Protein AF-A0A2J6H230-F1 (afdb_monomer_lite)

Foldseek 3Di:
DDDDDPQDWDKDWDPDDDDDDDDDDDDPPPDDDDDDDDDDWDWDWDDPDDQEIEIETQDDDFVVPLVVVLSVLLVRQFHWYFYDYVPDTAKIDTHHGSEQAAWMFGDGPPDPGTWIFGDDRSATAAWIWDADNVRHTQKIFGDDRNDTPDMWGADPVRHTDDDDDQKDAKAFADLQDHLSVLLSVQQDADPVCLVVQPWKKWKWKFKAALAQFTPDIDTDDMDCSCVVRNVVSSNVSGVRMHAMAHSNRRGIDIDMIMMTIGRPQDPVRVLLSVLVVQLVSCVSVLVLVSNLVSLVVNCVVPVLPLVSLQSNLSSCVSVVVNLSSLVSLVSSVVSPVCVSVVVNVVRPDLVVNLVVLVVQLVVCVVVLVLVRSLVSLVVNCVSCVPPCLVSLLSNLVSCVSVVNLVSSLVSLVVSVVVPNPVSVVVCVPRPPD

Sequence (433 aa):
MKRFYCILLLIIISFCGYSNDTIFFRISEKGEIIECEESNMYFTIFEEDANMFSISSKYKIFPYNNEYLKFIASKVPVGIISVYCGDQLIARGKNNDNMLNGIWELWYYNNKHPDEVTFINNYMHGPLKSYYDNGQLLRIESYKEGKIIEGQCFTKNGADTAYFEYVRKAMFGSKDIDFNNYFLENLHLPQHIIDNRISGYAIFDIAIDENGRIENVEFVGGDEVFKSTIDEIIYNSSDNWKPLFYNGIPSPVIIRMPFTINLDASSDEINYQQIHNDGAFYLSKKKYKEAIESFTYIIEKYPKESYAYFNRGQAYFFNGDKIEACEDWEMAVLLGYIDAIEYKDKYCNIQAKLGYLYNAAKKFEENNSFHEAIDYYLKILELMPESASSIYGKLARAYIKSGNIEKGCYYVEEAQKLGDTNSKLLKDKYCNE

Radius of gyration: 28.31 Å; chains: 1; bounding box: 74×62×76 Å

pLDDT: mean 75.01, std 17.4, range [23.08, 95.0]

Structure (mmCIF, N/CA/C/O backbone):
data_AF-A0A2J6H230-F1
#
_entry.id   AF-A0A2J6H230-F1
#
loop_
_atom_site.group_PDB
_atom_site.id
_atom_site.type_symbol
_atom_site.label_atom_id
_atom_site.label_alt_id
_atom_site.label_comp_id
_atom_site.label_asym_id
_atom_site.label_entity_id
_atom_site.label_seq_id
_atom_site.pdbx_PDB_ins_code
_atom_site.Cartn_x
_atom_site.Cartn_y
_atom_site.Cartn_z
_atom_site.occupancy
_atom_site.B_iso_or_equiv
_atom_site.auth_seq_id
_atom_site.auth_comp_id
_atom_site.auth_asym_id
_atom_site.auth_atom_id
_atom_site.pdbx_PDB_model_num
ATOM 1 N N . MET A 1 1 ? 17.933 20.130 43.483 1.00 30.61 1 MET A N 1
ATOM 2 C CA . MET A 1 1 ? 16.621 19.763 42.907 1.00 30.61 1 MET A CA 1
ATOM 3 C C . MET A 1 1 ? 16.514 20.367 41.513 1.00 30.61 1 MET A C 1
ATOM 5 O O . MET A 1 1 ? 16.146 21.525 41.391 1.00 30.61 1 MET A O 1
ATOM 9 N N . LYS A 1 2 ? 16.916 19.628 40.473 1.00 24.36 2 LYS A N 1
ATOM 10 C CA . LYS A 1 2 ? 16.672 19.991 39.069 1.00 24.36 2 LYS A CA 1
ATOM 11 C C . LYS A 1 2 ? 15.600 19.029 38.559 1.00 24.36 2 LYS A C 1
ATOM 13 O O . LYS A 1 2 ? 15.829 17.824 38.570 1.00 24.36 2 LYS A O 1
ATOM 18 N N . ARG A 1 3 ? 14.416 19.546 38.224 1.00 24.47 3 ARG A N 1
ATOM 19 C CA . ARG A 1 3 ? 13.343 18.775 37.584 1.00 24.47 3 ARG A CA 1
ATOM 20 C C . ARG A 1 3 ? 13.763 18.528 36.133 1.00 24.47 3 ARG A C 1
ATOM 22 O O . ARG A 1 3 ? 13.872 19.481 35.372 1.00 24.47 3 ARG A O 1
ATOM 29 N N . PHE A 1 4 ? 14.044 17.276 35.787 1.00 23.08 4 PHE A N 1
ATOM 30 C CA . PHE A 1 4 ? 14.126 16.819 34.401 1.00 23.08 4 PHE A CA 1
ATOM 31 C C . PHE A 1 4 ? 12.695 16.789 33.850 1.00 23.08 4 PHE A C 1
ATOM 33 O O . PHE A 1 4 ? 11.910 15.930 34.244 1.00 23.08 4 PHE A O 1
ATOM 40 N N . TYR A 1 5 ? 12.331 17.739 32.991 1.00 24.48 5 TYR A N 1
ATOM 41 C CA . TYR A 1 5 ? 11.169 17.576 32.120 1.00 24.48 5 TYR A CA 1
ATOM 42 C C . TYR A 1 5 ? 11.628 16.713 30.940 1.00 24.48 5 TYR A C 1
ATOM 44 O O . TYR A 1 5 ? 12.380 17.181 30.092 1.00 24.48 5 TYR A O 1
ATOM 52 N N . CYS A 1 6 ? 11.242 15.434 30.926 1.00 24.89 6 CYS A N 1
ATOM 53 C CA . CYS A 1 6 ? 11.312 14.613 29.719 1.00 24.89 6 CYS A CA 1
ATOM 54 C C . CYS A 1 6 ? 10.239 15.135 28.759 1.00 24.89 6 CYS A C 1
ATOM 56 O O . CYS A 1 6 ? 9.057 14.867 28.956 1.00 24.89 6 CYS A O 1
ATOM 58 N N . ILE A 1 7 ? 10.642 15.939 27.776 1.00 30.39 7 ILE A N 1
ATOM 59 C CA . ILE A 1 7 ? 9.786 16.320 26.652 1.00 30.39 7 ILE A CA 1
ATOM 60 C C . ILE A 1 7 ? 9.837 15.137 25.683 1.00 30.39 7 ILE A C 1
ATOM 62 O O . ILE A 1 7 ? 10.870 14.886 25.067 1.00 30.39 7 ILE A O 1
ATOM 66 N N . LEU A 1 8 ? 8.755 14.357 25.640 1.00 28.52 8 LEU A N 1
ATOM 67 C CA . LEU A 1 8 ? 8.584 13.258 24.694 1.00 28.52 8 LEU A CA 1
ATOM 68 C C . LEU A 1 8 ? 8.340 13.882 23.312 1.00 28.52 8 LEU A C 1
ATOM 70 O O . LEU A 1 8 ? 7.301 14.494 23.080 1.00 28.52 8 LEU A O 1
ATOM 74 N N . LEU A 1 9 ? 9.335 13.800 22.434 1.00 30.75 9 LEU A N 1
ATOM 75 C CA . LEU A 1 9 ? 9.257 14.250 21.048 1.00 30.75 9 LEU A CA 1
ATOM 76 C C . LEU A 1 9 ? 8.528 13.174 20.227 1.00 30.75 9 LEU A C 1
ATOM 78 O O . LEU A 1 9 ? 8.995 12.037 20.178 1.00 30.75 9 LEU A O 1
ATOM 82 N N . LEU A 1 10 ? 7.399 13.508 19.596 1.00 31.55 10 LEU A N 1
ATOM 83 C CA . LEU A 1 10 ? 6.673 12.601 18.701 1.00 31.55 10 LEU A CA 1
ATOM 84 C C . LEU A 1 10 ? 6.661 13.167 17.279 1.00 31.55 10 LEU A C 1
ATOM 86 O O . LEU A 1 10 ? 6.230 14.294 17.034 1.00 31.55 10 LEU A O 1
ATOM 90 N N . ILE A 1 11 ? 7.147 12.345 16.353 1.00 34.56 11 ILE A N 1
ATOM 91 C CA . ILE A 1 11 ? 7.151 12.592 14.914 1.00 34.56 11 ILE A CA 1
ATOM 92 C C . ILE A 1 11 ? 6.101 11.668 14.301 1.00 34.56 11 ILE A C 1
ATOM 94 O O . ILE A 1 11 ? 6.083 10.470 14.587 1.00 34.56 11 ILE A O 1
ATOM 98 N N . ILE A 1 12 ? 5.249 12.214 13.443 1.00 29.52 12 ILE A N 1
ATOM 99 C CA . ILE A 1 12 ? 4.315 11.458 12.613 1.00 29.52 12 ILE A CA 1
ATOM 100 C C . ILE A 1 12 ? 4.966 11.326 11.232 1.00 29.52 12 ILE A C 1
ATOM 102 O O . ILE A 1 12 ? 5.239 12.325 10.574 1.00 29.52 12 ILE A O 1
ATOM 106 N N . ILE A 1 13 ? 5.225 10.099 10.787 1.00 32.69 13 ILE A N 1
ATOM 107 C CA . ILE A 1 13 ? 5.458 9.796 9.370 1.00 32.69 13 ILE A CA 1
ATOM 108 C C . ILE A 1 13 ? 4.292 8.907 8.957 1.00 32.69 13 ILE A C 1
ATOM 110 O O . ILE A 1 13 ? 4.254 7.710 9.252 1.00 32.69 13 ILE A O 1
ATOM 114 N N . SER A 1 14 ? 3.288 9.513 8.334 1.00 24.75 14 SER A N 1
ATOM 115 C CA . SER A 1 14 ? 2.181 8.790 7.729 1.00 24.75 14 SER A CA 1
ATOM 116 C C . SER A 1 14 ? 2.654 8.181 6.409 1.00 24.75 14 SER A C 1
ATOM 118 O O . SER A 1 14 ? 2.691 8.835 5.372 1.00 24.75 14 SER A O 1
ATOM 120 N N . PHE A 1 15 ? 2.967 6.884 6.416 1.00 28.39 15 PHE A N 1
ATOM 121 C CA . PHE A 1 15 ? 2.784 6.083 5.207 1.00 28.39 15 PHE A CA 1
ATOM 122 C C . PHE A 1 15 ? 1.287 5.814 5.076 1.00 28.39 15 PHE A C 1
ATOM 124 O O . PHE A 1 15 ? 0.791 4.786 5.527 1.00 28.39 15 PHE A O 1
ATOM 131 N N . CYS A 1 16 ? 0.548 6.765 4.512 1.00 25.41 16 CYS A N 1
ATOM 132 C CA . CYS A 1 16 ? -0.820 6.504 4.093 1.00 25.41 16 CYS A CA 1
ATOM 133 C C . CYS A 1 16 ? -1.079 7.121 2.725 1.00 25.41 16 CYS A C 1
ATOM 135 O O . CYS A 1 16 ? -0.511 8.154 2.367 1.00 25.41 16 CYS A O 1
ATOM 137 N N . GLY A 1 17 ? -1.889 6.397 1.959 1.00 27.69 17 GLY A N 1
ATOM 138 C CA . GLY A 1 17 ? -2.218 6.675 0.579 1.00 27.69 17 GLY A CA 1
ATOM 139 C C . GLY A 1 17 ? -2.747 8.082 0.344 1.00 27.69 17 GLY A C 1
ATOM 140 O O . GLY A 1 17 ? -3.285 8.750 1.224 1.00 27.69 17 GLY A O 1
ATOM 141 N N . TYR A 1 18 ? -2.559 8.484 -0.908 1.00 35.53 18 TYR A N 1
ATOM 142 C CA . TYR A 1 18 ? -3.150 9.629 -1.575 1.00 35.53 18 TYR A CA 1
ATOM 143 C C . TYR A 1 18 ? -4.485 10.073 -0.959 1.00 35.53 18 TYR A C 1
ATOM 145 O O . TYR A 1 18 ? -5.492 9.373 -1.056 1.00 35.53 18 TYR A O 1
ATOM 153 N N . SER A 1 19 ? -4.507 11.285 -0.408 1.00 25.25 19 SER A N 1
ATOM 154 C CA . SER A 1 19 ? -5.736 12.067 -0.300 1.00 25.25 19 SER A CA 1
ATOM 155 C C . SER A 1 19 ? -5.506 13.409 -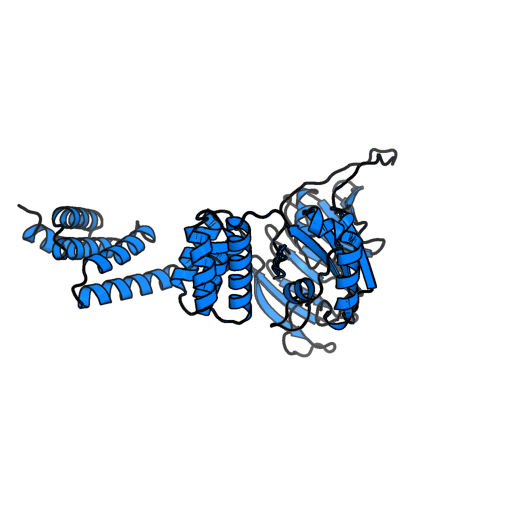0.993 1.00 25.25 19 SER A C 1
ATOM 157 O O . SER A 1 19 ? -4.418 13.978 -0.914 1.00 25.25 19 SER A O 1
ATOM 159 N N . ASN A 1 20 ? -6.496 13.791 -1.793 1.00 29.06 20 ASN A N 1
ATOM 160 C CA . ASN A 1 20 ? -6.407 14.714 -2.916 1.00 29.06 20 ASN A CA 1
ATOM 161 C C . ASN A 1 20 ? -6.165 16.173 -2.519 1.00 29.06 20 ASN A C 1
ATOM 163 O O . ASN A 1 20 ? -6.875 16.677 -1.662 1.00 29.06 20 ASN A O 1
ATOM 167 N N . ASP A 1 21 ? -5.353 16.860 -3.326 1.00 23.95 21 ASP A N 1
ATOM 168 C CA . ASP A 1 21 ? -5.775 18.100 -3.982 1.00 23.95 21 ASP A CA 1
ATOM 169 C C . ASP A 1 21 ? -5.429 18.002 -5.479 1.00 23.95 21 ASP A C 1
ATOM 171 O O . ASP A 1 21 ? -4.360 17.543 -5.883 1.00 23.95 21 ASP A O 1
ATOM 175 N N . THR A 1 22 ? -6.419 18.296 -6.320 1.00 29.25 22 THR A N 1
ATOM 176 C CA . THR A 1 22 ? -6.430 18.014 -7.765 1.00 29.25 22 THR A CA 1
ATOM 177 C C . THR A 1 22 ? -5.791 19.168 -8.559 1.00 29.25 22 THR A C 1
ATOM 179 O O . THR A 1 22 ? -6.106 20.324 -8.308 1.00 29.25 22 THR A O 1
ATOM 182 N N . ILE A 1 23 ? -4.925 18.839 -9.532 1.00 32.56 23 ILE A N 1
ATOM 183 C CA . ILE A 1 23 ? -4.154 19.748 -10.429 1.00 32.56 23 ILE A CA 1
ATOM 184 C C . ILE A 1 23 ? -5.085 20.500 -11.428 1.00 32.56 23 ILE A C 1
ATOM 186 O O . ILE A 1 23 ? -6.238 20.107 -11.529 1.00 32.56 23 ILE A O 1
ATOM 190 N N . PHE A 1 24 ? -4.647 21.549 -12.164 1.00 37.12 24 PHE A N 1
ATOM 191 C CA . PHE A 1 24 ? -4.542 21.612 -13.660 1.00 37.12 24 PHE A CA 1
ATOM 192 C C . PHE A 1 24 ? -4.245 23.016 -14.232 1.00 37.12 24 PHE A C 1
ATOM 194 O O . PHE A 1 24 ? -4.850 23.994 -13.808 1.00 37.12 24 PHE A O 1
ATOM 201 N N . PHE A 1 25 ? -3.475 23.067 -15.337 1.00 28.66 25 PHE A N 1
ATOM 202 C CA . PHE A 1 25 ? -3.669 24.045 -16.424 1.00 28.66 25 PHE A CA 1
ATOM 203 C C . PHE A 1 25 ? -3.539 23.427 -17.827 1.00 28.66 25 PHE A C 1
ATOM 205 O O . PHE A 1 25 ? -2.875 22.413 -18.036 1.00 28.66 25 PHE A O 1
ATOM 212 N N . ARG A 1 26 ? -4.192 24.121 -18.770 1.00 32.38 26 ARG A N 1
ATOM 213 C CA . ARG A 1 26 ? -4.216 24.006 -20.238 1.00 32.38 26 ARG A CA 1
ATOM 214 C C . ARG A 1 26 ? -3.461 25.218 -20.802 1.00 32.38 26 ARG A C 1
ATOM 216 O O . ARG A 1 26 ? -3.708 26.320 -20.319 1.00 32.38 26 ARG A O 1
ATOM 223 N N . ILE A 1 27 ? -2.623 25.065 -21.831 1.00 32.69 27 ILE A N 1
ATOM 224 C CA . ILE A 1 27 ? -2.038 26.215 -22.551 1.00 32.69 27 ILE A CA 1
ATOM 225 C C . ILE A 1 27 ? -2.771 26.401 -23.885 1.00 32.69 27 ILE A C 1
ATOM 227 O O . ILE A 1 27 ? -3.020 25.443 -24.614 1.00 32.69 27 ILE A O 1
ATOM 231 N N . SER A 1 28 ? -3.183 27.644 -24.153 1.00 38.75 28 SER A N 1
ATOM 232 C CA . SER A 1 28 ? -3.845 28.067 -25.396 1.00 38.75 28 SER A CA 1
ATOM 233 C C . SER A 1 28 ? -2.882 28.055 -26.594 1.00 38.75 28 SER A C 1
ATOM 235 O O . SER A 1 28 ? -1.673 27.946 -26.409 1.00 38.75 28 SER A O 1
ATOM 237 N N . GLU A 1 29 ? -3.400 28.244 -27.812 1.00 38.50 29 GLU A N 1
ATOM 238 C CA . GLU A 1 29 ? -2.678 28.211 -29.105 1.00 38.50 29 GLU A CA 1
ATOM 239 C C . GLU A 1 29 ? -1.400 29.087 -29.225 1.00 38.50 29 GLU A C 1
ATOM 241 O O . GLU A 1 29 ? -0.757 29.076 -30.271 1.00 38.50 29 GLU A O 1
ATOM 246 N N . LYS A 1 30 ? -0.998 29.852 -28.199 1.00 39.38 30 LYS A N 1
ATOM 247 C CA . LYS A 1 30 ? 0.201 30.715 -28.207 1.00 39.38 30 LYS A CA 1
ATOM 248 C C . LYS A 1 30 ? 1.238 30.452 -27.106 1.00 39.38 30 LYS A C 1
ATOM 250 O O . LYS A 1 30 ? 2.204 31.199 -27.026 1.00 39.38 30 LYS A O 1
ATOM 255 N N . GLY A 1 31 ? 1.106 29.391 -26.306 1.00 39.78 31 GLY A N 1
ATOM 256 C CA . GLY A 1 31 ? 2.261 28.866 -25.560 1.00 39.78 31 GLY A CA 1
ATOM 257 C C . GLY A 1 31 ? 2.736 29.643 -24.318 1.00 39.78 31 GLY A C 1
ATOM 258 O O . GLY A 1 31 ? 3.839 29.371 -23.856 1.00 39.78 31 GLY A O 1
ATOM 259 N N . GLU A 1 32 ? 1.970 30.583 -23.756 1.00 31.02 32 GLU A N 1
ATOM 260 C CA . GLU A 1 32 ? 2.399 31.307 -22.543 1.00 31.02 32 GLU A CA 1
ATOM 261 C C . GLU A 1 32 ? 1.959 30.607 -21.242 1.00 31.02 32 GLU A C 1
ATOM 263 O O . GLU A 1 32 ? 0.802 30.204 -21.093 1.00 31.02 32 GLU A O 1
ATOM 268 N N . ILE A 1 33 ? 2.908 30.476 -20.304 1.00 36.47 33 ILE A N 1
ATOM 269 C CA . ILE A 1 33 ? 2.748 29.927 -18.947 1.00 36.47 33 ILE A CA 1
ATOM 270 C C . ILE A 1 33 ? 2.423 31.084 -17.994 1.00 36.47 33 ILE A C 1
ATOM 272 O O . ILE A 1 33 ? 3.134 32.086 -17.984 1.00 36.47 33 ILE A O 1
ATOM 276 N N . ILE A 1 34 ? 1.386 30.933 -17.170 1.00 31.86 34 ILE A N 1
ATOM 277 C CA . ILE A 1 34 ? 1.068 31.858 -16.073 1.00 31.86 34 ILE A CA 1
ATOM 278 C C . ILE A 1 34 ? 1.464 31.154 -14.765 1.00 31.86 34 ILE A C 1
ATOM 280 O O . ILE A 1 34 ? 1.064 30.011 -14.549 1.00 31.86 34 ILE A O 1
ATOM 284 N N . GLU A 1 35 ? 2.293 31.798 -13.940 1.00 36.34 35 GLU A N 1
ATOM 285 C CA . GLU A 1 35 ? 2.719 31.310 -12.614 1.00 36.34 35 GLU A CA 1
ATOM 286 C C . GLU A 1 35 ? 1.530 30.983 -11.697 1.00 36.34 35 GLU A C 1
ATOM 288 O O . GLU A 1 35 ? 0.570 31.750 -11.669 1.00 36.34 35 GLU A O 1
ATOM 293 N N . CYS A 1 36 ? 1.636 29.901 -10.907 1.00 32.19 36 CYS A N 1
ATOM 294 C CA . CYS A 1 36 ? 1.060 29.791 -9.556 1.00 32.19 36 CYS A CA 1
ATOM 295 C C . CYS A 1 36 ? 1.566 28.550 -8.783 1.00 32.19 36 CYS A C 1
ATOM 297 O O . CYS A 1 36 ? 1.974 27.547 -9.374 1.00 32.19 36 CYS A O 1
ATOM 299 N N . GLU A 1 37 ? 1.524 28.692 -7.454 1.00 34.25 37 GLU A N 1
ATOM 300 C CA . GLU A 1 37 ? 2.101 27.882 -6.370 1.00 34.25 37 GLU A CA 1
ATOM 301 C C . GLU A 1 37 ? 1.352 26.571 -6.030 1.00 34.25 37 GLU A C 1
ATOM 303 O O . GLU A 1 37 ? 0.165 26.413 -6.305 1.00 34.25 37 GLU A O 1
ATOM 308 N N . GLU A 1 38 ? 2.112 25.659 -5.404 1.00 33.16 38 GLU A N 1
ATOM 309 C CA . GLU A 1 38 ? 1.718 24.519 -4.550 1.00 33.16 38 GLU A CA 1
ATOM 310 C C . GLU A 1 38 ? 0.731 23.468 -5.112 1.00 33.16 38 GLU A C 1
ATOM 312 O O . GLU A 1 38 ? -0.395 23.300 -4.653 1.00 33.16 38 GLU A O 1
ATOM 317 N N . SER A 1 39 ? 1.213 22.638 -6.052 1.00 31.22 39 SER A N 1
ATOM 318 C CA . SER A 1 39 ? 0.793 21.226 -6.167 1.00 31.22 39 SER A CA 1
ATOM 319 C C . SER A 1 39 ? 1.938 20.346 -6.710 1.00 31.22 39 SER A C 1
ATOM 321 O O . SER A 1 39 ? 2.695 20.759 -7.588 1.00 31.22 39 SER A O 1
ATOM 323 N N . ASN A 1 40 ? 2.088 19.123 -6.181 1.00 42.38 40 ASN A N 1
ATOM 324 C CA . ASN A 1 40 ? 3.349 18.355 -6.225 1.00 42.38 40 ASN A CA 1
ATOM 325 C C . ASN A 1 40 ? 3.501 17.347 -7.390 1.00 42.38 40 ASN A C 1
ATOM 327 O O . ASN A 1 40 ? 4.225 16.351 -7.258 1.00 42.38 40 ASN A O 1
ATOM 331 N N . MET A 1 41 ? 2.821 17.556 -8.519 1.00 45.62 41 MET A N 1
ATOM 332 C CA . MET A 1 41 ? 2.994 16.766 -9.748 1.00 45.62 41 MET A CA 1
ATOM 333 C C . MET A 1 41 ? 2.721 17.637 -10.977 1.00 45.62 41 MET A C 1
ATOM 335 O O . MET A 1 41 ? 1.579 17.989 -11.251 1.00 45.62 41 MET A O 1
ATOM 339 N N . TYR A 1 42 ? 3.757 17.953 -11.754 1.00 51.66 42 TYR A N 1
ATOM 340 C CA . TYR A 1 42 ? 3.594 18.678 -13.014 1.00 51.66 42 TYR A CA 1
ATOM 341 C C . TYR A 1 42 ? 3.464 17.679 -14.158 1.00 51.66 42 TYR A C 1
ATOM 343 O O . TYR A 1 42 ? 4.443 17.023 -14.519 1.00 51.66 42 TYR A O 1
ATOM 351 N N . PHE A 1 43 ? 2.262 17.579 -14.718 1.00 57.19 43 PHE A N 1
ATOM 352 C CA . PHE A 1 43 ? 2.029 16.958 -16.015 1.00 57.19 43 PHE A CA 1
ATOM 353 C C . PHE A 1 43 ? 1.687 18.049 -17.020 1.00 57.19 43 PHE A C 1
ATOM 355 O O . PHE A 1 43 ? 0.789 18.854 -16.769 1.00 57.19 43 PHE A O 1
ATOM 362 N N . THR A 1 44 ? 2.359 18.066 -18.162 1.00 62.62 44 THR A N 1
ATOM 363 C CA . THR A 1 44 ? 1.909 18.850 -19.310 1.00 62.62 44 THR A CA 1
ATOM 364 C C . THR A 1 44 ? 1.265 17.906 -20.305 1.00 62.62 44 THR A C 1
ATOM 366 O O . THR A 1 44 ? 1.914 16.979 -20.774 1.00 62.62 44 THR A O 1
ATOM 369 N N . ILE A 1 45 ? -0.019 18.121 -20.590 1.00 69.00 45 ILE A N 1
ATOM 370 C CA . ILE A 1 45 ? -0.774 17.344 -21.574 1.00 69.00 45 ILE A CA 1
ATOM 371 C C . ILE A 1 45 ? -0.797 18.143 -22.875 1.00 69.00 45 ILE A C 1
ATOM 373 O O . ILE A 1 45 ? -1.306 19.264 -22.914 1.00 69.00 45 ILE A O 1
ATOM 377 N N . PHE A 1 46 ? -0.261 17.550 -23.929 1.00 73.00 46 PHE A N 1
ATOM 378 C CA . PHE A 1 46 ? -0.262 18.065 -25.288 1.00 73.00 46 PHE A CA 1
ATOM 379 C C . PHE A 1 46 ? -1.179 17.187 -26.134 1.00 73.00 46 PHE A C 1
ATOM 381 O O . PHE A 1 46 ? -0.989 15.977 -26.188 1.00 73.00 46 PHE A O 1
ATOM 388 N N . GLU A 1 47 ? -2.177 17.777 -26.783 1.00 77.69 47 GLU A N 1
ATOM 389 C CA . GLU A 1 47 ? -2.944 17.090 -27.824 1.00 77.69 47 GLU A CA 1
ATOM 390 C C . GLU A 1 47 ? -2.155 17.212 -29.134 1.00 77.69 47 GLU A C 1
ATOM 392 O O . GLU A 1 47 ? -1.953 18.320 -29.629 1.00 77.69 47 GLU A O 1
ATOM 397 N N . GLU A 1 48 ? -1.633 16.093 -29.639 1.00 72.50 48 GLU A N 1
ATOM 398 C CA . GLU A 1 48 ? -0.827 16.065 -30.869 1.00 72.50 48 GLU A CA 1
ATOM 399 C C . GLU A 1 48 ? -1.715 16.101 -32.114 1.00 72.50 48 GLU A C 1
ATOM 401 O O . GLU A 1 48 ? -1.435 16.835 -33.054 1.00 72.50 48 GLU A O 1
ATOM 406 N N . ASP A 1 49 ? -2.796 15.322 -32.083 1.00 70.12 49 ASP A N 1
ATOM 407 C CA . ASP A 1 49 ? -3.805 15.182 -33.130 1.00 70.12 49 ASP A CA 1
ATOM 408 C C . ASP A 1 49 ? -5.141 14.793 -32.480 1.00 70.12 49 ASP A C 1
ATOM 410 O O . ASP A 1 49 ? -5.193 14.426 -31.303 1.00 70.12 49 ASP A O 1
ATOM 414 N N . ALA A 1 50 ? -6.226 14.778 -33.263 1.00 66.88 50 ALA A N 1
ATOM 415 C CA . ALA A 1 50 ? -7.525 14.296 -32.802 1.00 66.88 50 ALA A CA 1
ATOM 416 C C . ALA A 1 50 ? -7.415 12.854 -32.257 1.00 66.88 50 ALA A C 1
ATOM 418 O O . ALA A 1 50 ? -7.357 11.887 -33.024 1.00 66.88 50 ALA A O 1
ATOM 419 N N . ASN A 1 51 ? -7.457 12.722 -30.927 1.00 71.19 51 ASN A N 1
ATOM 420 C CA . ASN A 1 51 ? -7.318 11.486 -30.140 1.00 71.19 51 ASN A CA 1
ATOM 421 C C . ASN A 1 51 ? -5.882 10.981 -29.879 1.00 71.19 51 ASN A C 1
ATOM 423 O O . ASN A 1 51 ? -5.727 9.805 -29.531 1.00 71.19 51 ASN A O 1
ATOM 427 N N . MET A 1 52 ? -4.847 11.819 -30.006 1.00 76.38 52 MET A N 1
ATOM 428 C CA . MET A 1 52 ? -3.492 11.504 -29.529 1.00 76.38 52 MET A CA 1
ATOM 429 C C . MET A 1 52 ? -3.008 12.540 -28.520 1.00 76.38 52 MET A C 1
ATOM 431 O O . MET A 1 52 ? -3.045 13.740 -28.781 1.00 76.38 52 MET A O 1
ATOM 435 N N . PHE A 1 53 ? -2.521 12.061 -27.379 1.00 77.38 53 PHE A N 1
ATOM 436 C CA . PHE A 1 53 ? -2.095 12.898 -26.268 1.00 77.38 53 PHE A CA 1
ATOM 437 C C . PHE A 1 53 ? -0.692 12.511 -25.816 1.00 77.38 53 PHE A C 1
ATOM 439 O O . PHE A 1 53 ? -0.442 11.351 -25.488 1.00 77.38 53 PHE A O 1
ATOM 446 N N . SER A 1 54 ? 0.192 13.497 -25.733 1.00 76.94 54 SER A N 1
ATOM 447 C CA . SER A 1 54 ? 1.520 13.373 -25.147 1.00 76.94 54 SER A CA 1
ATOM 448 C C . SER A 1 54 ? 1.558 14.054 -23.794 1.00 76.94 54 SER A C 1
ATOM 450 O O . SER A 1 54 ? 1.161 15.205 -23.647 1.00 76.94 54 SER A O 1
ATOM 452 N N . ILE A 1 55 ? 2.011 13.330 -22.781 1.00 71.44 55 ILE A N 1
ATOM 453 C CA . ILE A 1 55 ? 2.024 13.792 -21.399 1.00 71.44 55 ILE A CA 1
ATOM 454 C C . ILE A 1 55 ? 3.463 13.816 -20.930 1.00 71.44 55 ILE A C 1
ATOM 456 O O . ILE A 1 55 ? 4.054 12.756 -20.773 1.00 71.44 55 ILE A O 1
ATOM 460 N N . SER A 1 56 ? 4.028 14.990 -20.683 1.00 64.88 56 SER A N 1
ATOM 461 C CA . SER A 1 56 ? 5.358 15.095 -20.085 1.00 64.88 56 SER A CA 1
ATOM 462 C C . SER A 1 56 ? 5.250 15.308 -18.581 1.00 64.88 56 SER A C 1
ATOM 464 O O . SER A 1 56 ? 4.419 16.087 -18.112 1.00 64.88 56 SER A O 1
ATOM 466 N N . SER A 1 57 ? 6.091 14.621 -17.811 1.00 56.97 57 SER A N 1
ATOM 467 C CA . SER A 1 57 ? 6.298 14.944 -16.401 1.00 56.97 57 SER A CA 1
ATOM 468 C C . SER A 1 57 ? 7.623 15.656 -16.179 1.00 56.97 57 SER A C 1
ATOM 470 O O . SER A 1 57 ? 8.646 15.284 -16.756 1.00 56.97 57 SER A O 1
ATOM 472 N N . LYS A 1 58 ? 7.602 16.666 -15.302 1.00 48.97 58 LYS A N 1
ATOM 473 C CA . LYS A 1 58 ? 8.810 17.358 -14.829 1.00 48.97 58 LYS A CA 1
ATOM 474 C C . LYS A 1 58 ? 9.652 16.486 -13.884 1.00 48.97 58 LYS A C 1
ATOM 476 O O . LYS A 1 58 ? 10.855 16.703 -13.782 1.00 48.97 58 LYS A O 1
ATOM 481 N N . TYR A 1 59 ? 9.039 15.507 -13.213 1.00 50.00 59 TYR A N 1
ATOM 482 C CA . TYR A 1 59 ? 9.712 14.605 -12.276 1.00 50.00 59 TYR A CA 1
ATOM 483 C C . TYR A 1 59 ? 9.880 13.207 -12.878 1.00 50.00 59 TYR A C 1
ATOM 485 O O . TYR A 1 59 ? 9.108 12.796 -13.745 1.00 50.00 59 TYR A O 1
ATOM 493 N N . LYS A 1 60 ? 10.879 12.450 -12.402 1.00 50.84 60 LYS A N 1
ATOM 494 C CA . LYS A 1 60 ? 11.054 11.045 -12.794 1.00 50.84 60 LYS A CA 1
ATOM 495 C C . LYS A 1 60 ? 9.892 10.203 -12.274 1.00 50.84 60 LYS A C 1
ATOM 497 O O . LYS A 1 60 ? 9.849 9.859 -11.097 1.00 50.84 60 LYS A O 1
ATOM 502 N N . ILE A 1 61 ? 8.958 9.867 -13.159 1.00 51.97 61 ILE A N 1
ATOM 503 C CA . ILE A 1 61 ? 7.845 8.965 -12.861 1.00 51.97 61 ILE A CA 1
ATOM 504 C C . ILE A 1 61 ? 8.255 7.547 -13.220 1.00 51.97 61 ILE A C 1
ATOM 506 O O . ILE A 1 61 ? 8.642 7.268 -14.354 1.00 51.97 61 ILE A O 1
ATOM 510 N N . PHE A 1 62 ? 8.119 6.640 -12.258 1.00 53.91 62 PHE A N 1
ATOM 511 C CA . PHE A 1 62 ? 8.327 5.222 -12.496 1.00 53.91 62 PHE A CA 1
ATOM 512 C C . PHE A 1 62 ? 6.978 4.527 -12.744 1.00 53.91 62 PHE A C 1
ATOM 514 O O . PHE A 1 62 ? 6.103 4.565 -11.872 1.00 53.91 62 PHE A O 1
ATOM 521 N N . PRO A 1 63 ? 6.799 3.853 -13.894 1.00 48.75 63 PRO A N 1
ATOM 522 C CA . PRO A 1 63 ? 5.509 3.298 -14.305 1.00 48.75 63 PRO A CA 1
ATOM 523 C C . PRO A 1 63 ? 5.001 2.128 -13.448 1.00 48.75 63 PRO A C 1
ATOM 525 O O . PRO A 1 63 ? 3.896 1.653 -13.677 1.00 48.75 63 PRO A O 1
ATOM 528 N N . TYR A 1 64 ? 5.748 1.659 -12.437 1.00 52.53 64 TYR A N 1
ATOM 529 C CA . TYR A 1 64 ? 5.240 0.622 -11.527 1.00 52.53 64 TYR A CA 1
ATOM 530 C C . TYR A 1 64 ? 4.152 1.139 -10.581 1.00 52.53 64 TYR A C 1
ATOM 532 O O . TYR A 1 64 ? 3.373 0.346 -10.050 1.00 52.53 64 TYR A O 1
ATOM 540 N N . ASN A 1 65 ? 4.109 2.450 -10.326 1.00 54.22 65 ASN A N 1
ATOM 541 C CA . ASN A 1 65 ? 3.062 3.042 -9.510 1.00 54.22 65 ASN A CA 1
ATOM 542 C C . ASN A 1 65 ? 1.878 3.403 -10.413 1.00 54.22 65 ASN A C 1
ATOM 544 O O . ASN A 1 65 ? 1.758 4.534 -10.886 1.00 54.22 65 ASN A O 1
ATOM 548 N N . ASN A 1 66 ? 1.019 2.412 -10.673 1.00 64.56 66 ASN A N 1
ATOM 549 C CA . ASN A 1 66 ? -0.139 2.537 -11.563 1.00 64.56 66 ASN A CA 1
ATOM 550 C C . ASN A 1 66 ? -1.049 3.728 -11.221 1.00 64.56 66 ASN A C 1
ATOM 552 O O . ASN A 1 66 ? -1.789 4.167 -12.091 1.00 64.56 66 ASN A O 1
ATOM 556 N N . GLU A 1 67 ? -0.997 4.275 -10.003 1.00 62.44 67 GLU A N 1
ATOM 557 C CA . GLU A 1 67 ? -1.773 5.456 -9.608 1.00 62.44 67 GLU A CA 1
ATOM 558 C C . GLU A 1 67 ? -1.533 6.671 -10.518 1.00 62.44 67 GLU A C 1
ATOM 560 O O . GLU A 1 67 ? -2.489 7.360 -10.868 1.00 62.44 67 GLU A O 1
ATOM 565 N N . TYR A 1 68 ? -0.306 6.890 -11.008 1.00 68.69 68 TYR A N 1
ATOM 566 C CA . TYR A 1 68 ? -0.042 7.974 -11.967 1.00 68.69 68 TYR A CA 1
ATOM 567 C C . TYR A 1 68 ? -0.746 7.734 -13.305 1.00 68.69 68 TYR A C 1
ATOM 569 O O . TYR A 1 68 ? -1.327 8.651 -13.882 1.00 68.69 68 TYR A O 1
ATOM 577 N N . LEU A 1 69 ? -0.725 6.491 -13.790 1.00 72.31 69 LEU A N 1
ATOM 578 C CA . LEU A 1 69 ? -1.382 6.109 -15.038 1.00 72.31 69 LEU A CA 1
ATOM 579 C C . LEU A 1 69 ? -2.907 6.154 -14.903 1.00 72.31 69 LEU A C 1
ATOM 581 O O . LEU A 1 69 ? -3.579 6.633 -15.811 1.00 72.31 69 LEU A O 1
ATOM 585 N N . LYS A 1 70 ? -3.456 5.733 -13.758 1.00 76.88 70 LYS A N 1
ATOM 586 C CA . LYS A 1 70 ? -4.883 5.867 -13.431 1.00 76.88 70 LYS A CA 1
ATOM 587 C C . LYS A 1 70 ? -5.304 7.332 -13.412 1.00 76.88 70 LYS A C 1
ATOM 589 O O . LYS A 1 70 ? -6.316 7.693 -14.009 1.00 76.88 70 LYS A O 1
ATOM 594 N N . PHE A 1 71 ? -4.502 8.182 -12.771 1.00 70.88 71 PHE A N 1
ATOM 595 C CA . PHE A 1 71 ? -4.734 9.619 -12.753 1.00 70.88 71 PHE A CA 1
ATOM 596 C C . PHE A 1 71 ? -4.719 10.198 -14.170 1.00 70.88 71 PHE A C 1
ATOM 598 O O . PHE A 1 71 ? -5.682 10.848 -14.563 1.00 70.88 71 PHE A O 1
ATOM 605 N N . ILE A 1 72 ? -3.688 9.905 -14.965 1.00 72.06 72 ILE A N 1
ATOM 606 C CA . ILE A 1 72 ? -3.589 10.312 -16.374 1.00 72.06 72 ILE A CA 1
ATOM 607 C C . ILE A 1 72 ? -4.818 9.856 -17.176 1.00 72.06 72 ILE A C 1
ATOM 609 O O . ILE A 1 72 ? -5.440 10.661 -17.873 1.00 72.06 72 ILE A O 1
ATOM 613 N N . ALA A 1 73 ? -5.207 8.588 -17.039 1.00 76.06 73 ALA A N 1
ATOM 614 C CA . ALA A 1 73 ? -6.363 8.024 -17.721 1.00 76.06 73 ALA A CA 1
ATOM 615 C C . ALA A 1 73 ? -7.664 8.746 -17.337 1.00 76.06 73 ALA A C 1
ATOM 617 O O . ALA A 1 73 ? -8.508 8.980 -18.198 1.00 76.06 73 ALA A O 1
ATOM 618 N N . SER A 1 74 ? -7.806 9.191 -16.086 1.00 74.38 74 SER A N 1
ATOM 619 C CA . SER A 1 74 ? -8.971 9.975 -15.650 1.00 74.38 74 SER A CA 1
ATOM 620 C C . SER A 1 74 ? -9.083 11.359 -16.308 1.00 74.38 74 SER A C 1
ATOM 622 O O . SER A 1 74 ? -10.132 11.997 -16.216 1.00 74.38 74 SER A O 1
ATOM 624 N N . LYS A 1 75 ? -8.007 11.856 -16.933 1.00 72.69 75 LYS A N 1
ATOM 625 C CA . LYS A 1 75 ? -7.949 13.191 -17.557 1.00 72.69 75 LYS A CA 1
ATOM 626 C C . LYS A 1 75 ? -8.037 13.162 -19.070 1.00 72.69 75 LYS A C 1
ATOM 628 O O . LYS A 1 75 ? -8.401 14.171 -19.667 1.00 72.69 75 LYS A O 1
ATOM 633 N N . VAL A 1 76 ? -7.740 12.019 -19.676 1.00 74.62 76 VAL A N 1
ATOM 634 C CA . VAL A 1 76 ? -7.785 11.827 -21.124 1.00 74.62 76 VAL A CA 1
ATOM 635 C C . VAL A 1 76 ? -8.821 10.742 -21.440 1.00 74.62 76 VAL A C 1
ATOM 637 O O . VAL A 1 76 ? -8.442 9.577 -21.536 1.00 74.62 76 VAL A O 1
ATOM 640 N N . PRO A 1 77 ? -10.121 11.084 -21.567 1.00 64.38 77 PRO A N 1
ATOM 641 C CA . PRO A 1 77 ? -11.225 10.118 -21.627 1.00 64.38 77 PRO A CA 1
ATOM 642 C C . PRO A 1 77 ? -11.096 9.059 -22.717 1.00 64.38 77 PRO A C 1
ATOM 644 O O . PRO A 1 77 ? -11.341 7.882 -22.452 1.00 64.38 77 PRO A O 1
ATOM 647 N N . VAL A 1 78 ? -10.729 9.479 -23.932 1.00 80.31 78 VAL A N 1
ATOM 648 C CA . VAL A 1 78 ? -10.633 8.616 -25.112 1.00 80.31 78 VAL A CA 1
ATOM 649 C C . VAL A 1 78 ? -9.450 9.063 -25.960 1.00 80.31 78 VAL A C 1
ATOM 651 O O . VAL A 1 78 ? -9.373 10.225 -26.352 1.00 80.31 78 VAL A O 1
ATOM 654 N N . GLY A 1 79 ? -8.539 8.141 -26.264 1.00 83.00 79 GLY A N 1
ATOM 655 C CA . GLY A 1 79 ? -7.406 8.421 -27.145 1.00 83.00 79 GLY A CA 1
ATOM 656 C C . GLY A 1 79 ? -6.186 7.555 -26.876 1.00 83.00 79 GLY A C 1
ATOM 657 O O . GLY A 1 79 ? -6.149 6.765 -25.932 1.00 83.00 79 GLY A O 1
ATOM 658 N N . ILE A 1 80 ? -5.186 7.695 -27.741 1.00 86.31 80 ILE A N 1
ATOM 659 C CA . ILE A 1 80 ? -3.849 7.150 -27.520 1.00 86.31 80 ILE A CA 1
ATOM 660 C C . ILE A 1 80 ? -3.117 8.119 -26.598 1.00 86.31 80 ILE A C 1
ATOM 662 O O . ILE A 1 80 ? -3.025 9.308 -26.889 1.00 86.31 80 ILE A O 1
ATOM 666 N N . ILE A 1 81 ? -2.605 7.598 -25.494 1.00 86.88 81 ILE A N 1
ATOM 667 C CA . ILE A 1 81 ? -1.828 8.341 -24.511 1.00 86.88 81 ILE A CA 1
ATOM 668 C C . ILE A 1 81 ? -0.387 7.867 -24.625 1.00 86.88 81 ILE A C 1
ATOM 670 O O . ILE A 1 81 ? -0.138 6.666 -24.529 1.00 86.88 81 ILE A O 1
ATOM 674 N N . SER A 1 82 ? 0.540 8.802 -24.791 1.00 87.00 82 SER A N 1
ATOM 675 C CA . SER A 1 82 ? 1.983 8.600 -24.681 1.00 87.00 82 SER A CA 1
ATOM 676 C C . SER A 1 82 ? 2.482 9.408 -23.485 1.00 87.00 82 SER A C 1
ATOM 678 O O . SER A 1 82 ? 2.237 10.607 -23.394 1.00 87.00 82 SER A O 1
ATOM 680 N N . VAL A 1 83 ? 3.157 8.765 -22.538 1.00 79.62 83 VAL A N 1
ATOM 681 C CA . VAL A 1 83 ? 3.676 9.407 -21.325 1.00 79.62 83 VAL A CA 1
ATOM 682 C C . VAL A 1 83 ? 5.191 9.460 -21.404 1.00 79.62 83 VAL A C 1
ATOM 684 O O . VAL A 1 83 ? 5.843 8.431 -21.576 1.00 79.62 83 VAL A O 1
ATOM 687 N N . TYR A 1 84 ? 5.740 10.656 -21.242 1.00 74.69 84 TYR A N 1
ATOM 688 C CA . TYR A 1 84 ? 7.155 10.968 -21.307 1.00 74.69 84 TYR A CA 1
ATOM 689 C C . TYR A 1 84 ? 7.672 11.471 -19.958 1.00 74.69 84 TYR A C 1
ATOM 691 O O . TYR A 1 84 ? 7.014 12.232 -19.243 1.00 74.69 84 TYR A O 1
ATOM 699 N N . CYS A 1 85 ? 8.894 11.073 -19.632 1.00 63.50 85 CYS A N 1
ATOM 700 C CA . CYS A 1 85 ? 9.679 11.614 -18.533 1.00 63.50 85 CYS A CA 1
ATOM 701 C C . CYS A 1 85 ? 10.966 12.206 -19.120 1.00 63.50 85 CYS A C 1
ATOM 703 O O . CYS A 1 85 ? 11.848 11.465 -19.561 1.00 63.50 85 CYS A O 1
ATOM 705 N N . GLY A 1 86 ? 11.069 13.538 -19.155 1.00 68.12 86 GLY A N 1
ATOM 706 C CA . GLY A 1 86 ? 12.043 14.197 -20.030 1.00 68.12 86 GLY A CA 1
ATOM 707 C C . GLY A 1 86 ? 11.804 13.787 -21.488 1.00 68.12 86 GLY A C 1
ATOM 708 O O . GLY A 1 86 ? 10.665 13.813 -21.947 1.00 68.12 86 GLY A O 1
ATOM 709 N N . ASP A 1 87 ? 12.853 13.337 -22.177 1.00 72.00 87 ASP A N 1
ATOM 710 C CA . ASP A 1 87 ? 12.775 12.871 -23.572 1.00 72.00 87 ASP A CA 1
ATOM 711 C C . ASP A 1 87 ? 12.456 11.365 -23.705 1.00 72.00 87 ASP A C 1
ATOM 713 O O . ASP A 1 87 ? 12.365 10.832 -24.812 1.00 72.00 87 ASP A O 1
ATOM 717 N N . GLN A 1 88 ? 12.303 10.645 -22.587 1.00 74.31 88 GLN A N 1
ATOM 718 C CA . GLN A 1 88 ? 12.088 9.198 -22.585 1.00 74.31 88 GLN A CA 1
ATOM 719 C C . GLN A 1 88 ? 10.594 8.858 -22.545 1.00 74.31 88 GLN A C 1
ATOM 721 O O . GLN A 1 88 ? 9.893 9.258 -21.617 1.00 74.31 88 GLN A O 1
ATOM 726 N N . LEU A 1 89 ? 10.120 8.055 -23.504 1.00 81.06 89 LEU A N 1
ATOM 727 C CA . LEU A 1 89 ? 8.796 7.427 -23.450 1.00 81.06 89 LEU A CA 1
ATOM 728 C C . LEU A 1 89 ? 8.784 6.363 -22.343 1.00 81.06 89 LEU A C 1
ATOM 730 O O . LEU A 1 89 ? 9.633 5.473 -22.348 1.00 81.06 89 LEU A O 1
ATOM 734 N N . ILE A 1 90 ? 7.837 6.461 -21.409 1.00 79.25 90 ILE A N 1
ATOM 735 C CA . ILE A 1 90 ? 7.706 5.560 -20.250 1.00 79.25 90 ILE A CA 1
ATOM 736 C C . ILE A 1 90 ? 6.402 4.760 -20.244 1.00 79.25 90 ILE A C 1
ATOM 738 O O . ILE A 1 90 ? 6.333 3.705 -19.618 1.00 79.25 90 ILE A O 1
ATOM 742 N N . ALA A 1 91 ? 5.366 5.223 -20.942 1.00 87.06 91 ALA A N 1
ATOM 743 C CA . ALA A 1 91 ? 4.134 4.463 -21.103 1.00 87.06 91 ALA A CA 1
ATOM 744 C C . ALA A 1 91 ? 3.402 4.857 -22.382 1.00 87.06 91 ALA A C 1
ATOM 746 O O . ALA A 1 91 ? 3.450 6.013 -22.801 1.00 87.06 91 ALA A O 1
ATOM 747 N N . ARG A 1 92 ? 2.680 3.910 -22.974 1.00 91.00 92 ARG A N 1
ATOM 748 C CA . ARG A 1 92 ? 1.797 4.156 -24.108 1.00 91.00 92 ARG A CA 1
ATOM 749 C C . ARG A 1 92 ? 0.602 3.224 -24.053 1.00 91.00 92 ARG A C 1
ATOM 751 O O . ARG A 1 92 ? 0.756 2.038 -23.792 1.00 91.00 92 ARG A O 1
ATOM 758 N N . GLY A 1 93 ? -0.586 3.725 -24.345 1.00 90.00 93 GLY A N 1
ATOM 759 C CA . GLY A 1 93 ? -1.765 2.872 -24.421 1.00 90.00 93 GLY A CA 1
ATOM 760 C C . GLY A 1 93 ? -2.983 3.604 -24.943 1.00 90.00 93 GLY A C 1
ATOM 761 O O . GLY A 1 93 ? -2.975 4.822 -25.116 1.00 90.00 93 GLY A O 1
ATOM 762 N N . LYS A 1 94 ? -4.040 2.845 -25.224 1.00 86.19 94 LYS A N 1
ATOM 763 C CA . LYS A 1 94 ? -5.326 3.407 -25.633 1.00 86.19 94 LYS A CA 1
ATOM 764 C C . LYS A 1 94 ? -6.258 3.462 -24.431 1.00 86.19 94 LYS A C 1
ATOM 766 O O . LYS A 1 94 ? -6.556 2.429 -23.844 1.00 86.19 94 LYS A O 1
ATOM 771 N N . ASN A 1 95 ? -6.757 4.646 -24.110 1.00 81.06 95 ASN A N 1
ATOM 772 C CA . ASN A 1 95 ? -7.811 4.825 -23.121 1.00 81.06 95 ASN A CA 1
ATOM 773 C C . ASN A 1 95 ? -9.182 4.892 -23.807 1.00 81.06 95 ASN A C 1
ATOM 775 O O . ASN A 1 95 ? -9.295 5.495 -24.877 1.00 81.06 95 ASN A O 1
ATOM 779 N N . ASN A 1 96 ? -10.203 4.272 -23.207 1.00 75.94 96 ASN A N 1
ATOM 780 C CA . ASN A 1 96 ? -11.550 4.207 -23.784 1.00 75.94 96 ASN A CA 1
ATOM 781 C C . ASN A 1 96 ? -12.672 4.738 -22.876 1.00 75.94 96 ASN A C 1
ATOM 783 O O . ASN A 1 96 ? -13.744 4.963 -23.414 1.00 75.94 96 ASN A O 1
ATOM 787 N N . ASP A 1 97 ? -12.464 4.958 -21.569 1.00 74.62 97 ASP A N 1
ATOM 788 C CA . ASP A 1 97 ? -13.567 5.292 -20.638 1.00 74.62 97 ASP A CA 1
ATOM 789 C C . ASP A 1 97 ? -13.093 6.020 -19.358 1.00 74.62 97 ASP A C 1
ATOM 791 O O . ASP A 1 97 ? -13.529 5.698 -18.253 1.00 74.62 97 ASP A O 1
ATOM 795 N N . ASN A 1 98 ? -12.157 6.973 -19.455 1.00 78.81 98 ASN A N 1
ATOM 796 C CA . ASN A 1 98 ? -11.524 7.616 -18.277 1.00 78.81 98 ASN A CA 1
ATOM 797 C C . ASN A 1 98 ? -10.822 6.634 -17.305 1.00 78.81 98 ASN A C 1
ATOM 799 O O . ASN A 1 98 ? -10.544 6.976 -16.154 1.00 78.81 98 ASN A O 1
ATOM 803 N N . MET A 1 99 ? -10.551 5.403 -17.740 1.00 82.06 99 MET A N 1
ATOM 804 C CA . MET A 1 99 ? -9.979 4.329 -16.928 1.00 82.06 99 MET A CA 1
ATOM 805 C C . MET A 1 99 ? -8.996 3.529 -17.771 1.00 82.06 99 MET A C 1
ATOM 807 O O . MET A 1 99 ? -9.284 3.243 -18.933 1.00 82.06 99 MET A O 1
ATOM 811 N N . LEU A 1 100 ? -7.882 3.088 -17.179 1.00 81.69 100 LEU A N 1
ATOM 812 C CA . LEU A 1 100 ? -6.954 2.193 -17.870 1.00 81.69 100 LEU A CA 1
ATOM 813 C C . LEU A 1 100 ? -7.705 0.936 -18.307 1.00 81.69 100 LEU A C 1
ATOM 815 O O . LEU A 1 100 ? -8.210 0.172 -17.480 1.00 81.69 100 LEU A O 1
ATOM 819 N N . ASN A 1 101 ? -7.766 0.756 -19.619 1.00 86.44 101 ASN A N 1
ATOM 820 C CA . ASN A 1 101 ? -8.416 -0.353 -20.282 1.00 86.44 101 ASN A CA 1
ATOM 821 C C . ASN A 1 101 ? -7.576 -0.772 -21.489 1.00 86.44 101 ASN A C 1
ATOM 823 O O . ASN A 1 101 ? -6.967 0.066 -22.151 1.00 86.44 101 ASN A O 1
ATOM 827 N N . GLY A 1 102 ? -7.576 -2.065 -21.796 1.00 86.94 102 GLY A N 1
ATOM 828 C CA . GLY A 1 102 ? -6.832 -2.610 -22.925 1.00 86.94 102 GLY A CA 1
ATOM 829 C C . GLY A 1 102 ? -5.334 -2.733 -22.657 1.00 86.94 102 GLY A C 1
ATOM 830 O O . GLY A 1 102 ? -4.886 -2.722 -21.512 1.00 86.94 102 GLY A O 1
ATOM 831 N N . ILE A 1 103 ? -4.570 -2.910 -23.731 1.00 89.81 103 ILE A N 1
ATOM 832 C CA . ILE A 1 103 ? -3.130 -3.168 -23.667 1.00 89.81 103 ILE A CA 1
ATOM 833 C C . ILE A 1 103 ? -2.375 -1.842 -23.572 1.00 89.81 103 ILE A C 1
ATOM 835 O O . ILE A 1 103 ? -2.632 -0.909 -24.337 1.00 89.81 103 ILE A O 1
ATOM 839 N N . TRP A 1 104 ? -1.441 -1.796 -22.633 1.00 91.25 104 TRP A N 1
ATOM 840 C CA . TRP A 1 104 ? -0.500 -0.717 -22.396 1.00 91.25 104 TRP A CA 1
ATOM 841 C C . TRP A 1 104 ? 0.924 -1.251 -22.507 1.00 91.25 104 TRP A C 1
ATOM 843 O O . TRP A 1 104 ? 1.232 -2.349 -22.050 1.00 91.25 104 TRP A O 1
ATOM 853 N N . GLU A 1 105 ? 1.782 -0.450 -23.114 1.00 92.62 105 GLU A N 1
ATOM 854 C CA . GLU A 1 105 ? 3.217 -0.656 -23.212 1.00 92.62 105 GLU A CA 1
ATOM 855 C C . GLU A 1 105 ? 3.880 0.207 -22.134 1.00 92.62 105 GLU A C 1
ATOM 857 O O . GLU A 1 105 ? 3.637 1.414 -22.080 1.00 92.62 105 GLU A O 1
ATOM 862 N N . LEU A 1 106 ? 4.684 -0.392 -21.256 1.00 87.75 106 LEU A N 1
ATOM 863 C CA . LEU A 1 106 ? 5.368 0.299 -20.160 1.00 87.75 106 LEU A CA 1
ATOM 864 C C . LEU A 1 106 ? 6.884 0.172 -20.330 1.00 87.75 106 LEU A C 1
ATOM 866 O O . LEU A 1 106 ? 7.429 -0.929 -20.322 1.00 87.75 106 LEU A O 1
ATOM 870 N N . TRP A 1 107 ? 7.583 1.297 -20.457 1.00 83.50 107 TRP A N 1
ATOM 871 C CA . TRP A 1 107 ? 9.042 1.338 -20.537 1.00 83.50 107 TRP A CA 1
ATOM 872 C C . TRP A 1 107 ? 9.619 1.756 -19.192 1.00 83.50 107 TRP A C 1
ATOM 874 O O . TRP A 1 107 ? 9.379 2.856 -18.696 1.00 83.50 107 TRP A O 1
ATOM 884 N N . TYR A 1 108 ? 10.427 0.875 -18.619 1.00 72.25 108 TYR A N 1
ATOM 885 C CA . TYR A 1 108 ? 11.148 1.134 -17.380 1.00 72.25 108 TYR A CA 1
ATOM 886 C C . TYR A 1 108 ? 12.570 1.619 -17.668 1.00 72.25 108 TYR A C 1
ATOM 888 O O . TYR A 1 108 ? 13.066 1.519 -18.793 1.00 72.25 108 TYR A O 1
ATOM 896 N N . TYR A 1 109 ? 13.228 2.188 -16.656 1.00 60.19 109 TYR A N 1
ATOM 897 C CA . TYR A 1 109 ? 14.580 2.730 -16.794 1.00 60.19 109 TYR A CA 1
ATOM 898 C C . TYR A 1 109 ? 15.531 1.666 -17.368 1.00 60.19 109 TYR A C 1
ATOM 900 O O . TYR A 1 109 ? 15.575 0.544 -16.873 1.00 60.19 109 TYR A O 1
ATOM 908 N N . ASN A 1 110 ? 16.265 2.023 -18.427 1.00 62.62 110 ASN A N 1
ATOM 909 C CA . ASN A 1 110 ? 17.188 1.167 -19.188 1.00 62.62 110 ASN A CA 1
ATOM 910 C C . ASN A 1 110 ? 16.581 0.020 -20.024 1.00 62.62 110 ASN A C 1
ATOM 912 O O . ASN A 1 110 ? 17.338 -0.653 -20.726 1.00 62.62 110 ASN A O 1
ATOM 916 N N . ASN A 1 111 ? 15.258 -0.186 -20.037 1.00 70.94 111 ASN A N 1
ATOM 917 C CA . ASN A 1 111 ? 14.653 -1.232 -20.865 1.00 70.94 111 ASN A CA 1
ATOM 918 C C . ASN A 1 111 ? 14.588 -0.826 -22.343 1.00 70.94 111 ASN A C 1
ATOM 920 O O . ASN A 1 111 ? 14.020 0.207 -22.699 1.00 70.94 111 ASN A O 1
ATOM 924 N N . LYS A 1 112 ? 15.094 -1.694 -23.227 1.00 80.06 112 LYS A N 1
ATOM 925 C CA . LYS A 1 112 ? 14.931 -1.526 -24.684 1.00 80.06 112 LYS A CA 1
ATOM 926 C C . LYS A 1 112 ? 13.552 -1.931 -25.199 1.00 80.06 112 LYS A C 1
ATOM 928 O O . LYS A 1 112 ? 13.111 -1.409 -26.220 1.00 80.06 112 LYS A O 1
ATOM 933 N N . HIS A 1 113 ? 12.895 -2.865 -24.518 1.00 85.00 113 HIS A N 1
ATOM 934 C CA . HIS A 1 113 ? 11.580 -3.380 -24.884 1.00 85.00 113 HIS A CA 1
ATOM 935 C C . HIS A 1 113 ? 10.559 -3.011 -23.804 1.00 85.00 113 HIS A C 1
ATOM 937 O O . HIS A 1 113 ? 10.891 -3.131 -22.621 1.00 85.00 113 HIS A O 1
ATOM 943 N N . PRO A 1 114 ? 9.348 -2.561 -24.182 1.00 90.50 114 PRO A N 1
ATOM 944 C CA . PRO A 1 114 ? 8.297 -2.325 -23.211 1.00 90.50 114 PRO A CA 1
ATOM 945 C C . PRO A 1 114 ? 7.788 -3.637 -22.632 1.00 90.50 114 PRO A C 1
ATOM 947 O O . PRO A 1 114 ? 7.792 -4.685 -23.283 1.00 90.50 114 PRO A O 1
ATOM 950 N N . ASP A 1 115 ? 7.269 -3.531 -21.426 1.00 90.19 115 ASP A N 1
ATOM 951 C CA . ASP A 1 115 ? 6.393 -4.523 -20.847 1.00 90.19 115 ASP A CA 1
ATOM 952 C C . ASP A 1 115 ? 4.982 -4.335 -21.412 1.00 90.19 115 ASP A C 1
ATOM 954 O O . ASP A 1 115 ? 4.459 -3.220 -21.445 1.00 90.19 115 ASP A O 1
ATOM 958 N N . GLU A 1 116 ? 4.361 -5.422 -21.859 1.00 93.38 116 GLU A N 1
ATOM 959 C CA . GLU A 1 116 ? 2.966 -5.427 -22.302 1.00 93.38 116 GLU A CA 1
ATOM 960 C C . GLU A 1 116 ? 2.077 -5.768 -21.108 1.00 93.38 116 GLU A C 1
ATOM 962 O O . GLU A 1 116 ? 2.165 -6.870 -20.561 1.00 93.38 116 GLU A O 1
ATOM 967 N N . VAL A 1 117 ? 1.203 -4.842 -20.715 1.00 91.00 117 VAL A N 1
ATOM 968 C CA . VAL A 1 117 ? 0.289 -5.001 -19.580 1.00 91.00 117 VAL A CA 1
ATOM 969 C C . VAL A 1 117 ? -1.134 -4.748 -20.038 1.00 91.00 117 VAL A C 1
ATOM 971 O O . VAL A 1 117 ? -1.437 -3.723 -20.641 1.00 91.00 117 VAL A O 1
ATOM 974 N N . THR A 1 118 ? -2.037 -5.673 -19.734 1.00 89.81 118 THR A N 1
ATOM 975 C CA . THR A 1 118 ? -3.465 -5.464 -19.984 1.00 89.81 118 THR A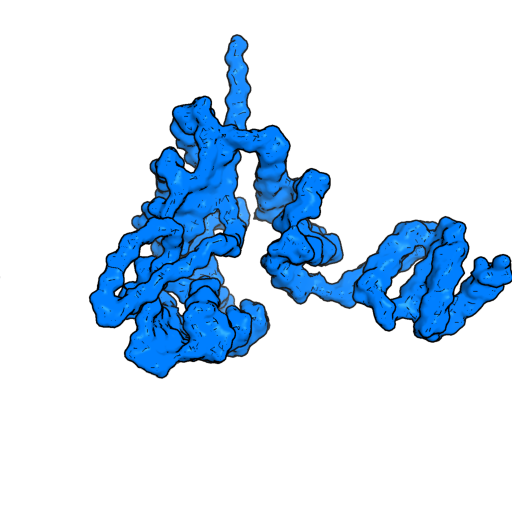 CA 1
ATOM 976 C C . THR A 1 118 ? -4.136 -4.905 -18.732 1.00 89.81 118 THR A C 1
ATOM 978 O O . THR A 1 118 ? -3.937 -5.415 -17.630 1.00 89.81 118 THR A O 1
ATOM 981 N N . PHE A 1 119 ? -4.938 -3.856 -18.899 1.00 88.19 119 PHE A N 1
ATOM 982 C CA . PHE A 1 119 ? -5.742 -3.253 -17.842 1.00 88.19 119 PHE A CA 1
ATOM 983 C C . PHE A 1 119 ? -7.240 -3.443 -18.110 1.00 88.19 119 PHE A C 1
ATOM 985 O O . PHE A 1 119 ? -7.691 -3.391 -19.257 1.00 88.19 119 PHE A O 1
ATOM 992 N N . ILE A 1 120 ? -8.015 -3.640 -17.043 1.00 88.06 120 ILE A N 1
ATOM 993 C CA . ILE A 1 120 ? -9.479 -3.551 -17.030 1.00 88.06 120 ILE A CA 1
ATOM 994 C C . ILE A 1 120 ? -9.885 -2.731 -15.805 1.00 88.06 120 ILE A C 1
ATOM 996 O O . ILE A 1 120 ? -9.518 -3.076 -14.680 1.00 88.06 120 ILE A O 1
ATOM 1000 N N . ASN A 1 121 ? -10.653 -1.660 -16.018 1.00 85.62 121 ASN A N 1
ATOM 1001 C CA . ASN A 1 121 ? -11.155 -0.769 -14.968 1.00 85.62 121 ASN A CA 1
ATOM 1002 C C . ASN A 1 121 ? -10.053 -0.311 -13.998 1.00 85.62 121 ASN A C 1
ATOM 1004 O O . ASN A 1 121 ? -10.235 -0.401 -12.788 1.00 85.62 121 ASN A O 1
ATOM 1008 N N . ASN A 1 122 ? -8.907 0.155 -14.513 1.00 83.94 122 ASN A N 1
ATOM 1009 C CA . ASN A 1 122 ? -7.734 0.589 -13.731 1.00 83.94 122 ASN A CA 1
ATOM 1010 C C . ASN A 1 122 ? -6.870 -0.518 -13.106 1.00 83.94 122 ASN A C 1
ATOM 1012 O O . ASN A 1 122 ? -5.802 -0.216 -12.566 1.00 83.94 122 ASN A O 1
ATOM 1016 N N . TYR A 1 123 ? -7.267 -1.784 -13.195 1.00 85.12 123 TYR A N 1
ATOM 1017 C CA . TYR A 1 123 ? -6.528 -2.895 -12.600 1.00 85.12 123 TYR A CA 1
ATOM 1018 C C . TYR A 1 123 ? -5.834 -3.734 -13.666 1.00 85.12 123 TYR A C 1
ATOM 1020 O O . TYR A 1 123 ? -6.412 -3.992 -14.719 1.00 85.12 123 TYR A O 1
ATOM 1028 N N . MET A 1 124 ? -4.612 -4.201 -13.384 1.00 87.19 124 MET A N 1
ATOM 1029 C CA . MET A 1 124 ? -3.964 -5.196 -14.243 1.00 87.19 124 MET A CA 1
ATOM 1030 C C . MET A 1 124 ? -4.864 -6.434 -14.338 1.00 87.19 124 MET A C 1
ATOM 1032 O O . MET A 1 124 ? -5.378 -6.926 -13.326 1.00 87.19 124 MET A O 1
ATOM 1036 N N . HIS A 1 125 ? -5.086 -6.917 -15.551 1.00 89.88 125 HIS A N 1
ATOM 1037 C CA . HIS A 1 125 ? -5.979 -8.029 -15.832 1.00 89.88 125 HIS A CA 1
ATOM 1038 C C . HIS A 1 125 ? -5.523 -8.756 -17.091 1.00 89.88 125 HIS A C 1
ATOM 1040 O O . HIS A 1 125 ? -5.335 -8.129 -18.121 1.00 89.88 125 HIS A O 1
ATOM 1046 N N . GLY A 1 126 ? -5.417 -10.078 -17.049 1.00 87.88 126 GLY A N 1
ATOM 1047 C CA . GLY A 1 126 ? -4.868 -10.868 -18.143 1.00 87.88 126 GLY A CA 1
ATOM 1048 C C . GLY A 1 126 ? -3.336 -10.864 -18.138 1.00 87.88 126 GLY A C 1
ATOM 1049 O O . GLY A 1 126 ? -2.732 -10.690 -17.077 1.00 87.88 126 GLY A O 1
ATOM 1050 N N . PRO A 1 127 ? -2.697 -11.119 -19.291 1.00 88.75 127 PRO A N 1
ATOM 1051 C CA . PRO A 1 127 ? -1.266 -11.350 -19.328 1.00 88.75 127 PRO A CA 1
ATOM 1052 C C . PRO A 1 127 ? -0.465 -10.055 -19.146 1.00 88.75 127 PRO A C 1
ATOM 1054 O O . PRO A 1 127 ? -0.749 -9.041 -19.788 1.00 88.75 127 PRO A O 1
ATOM 1057 N N . LEU A 1 128 ? 0.577 -10.143 -18.325 1.00 91.50 128 LEU A N 1
ATOM 1058 C CA . LEU A 1 128 ? 1.739 -9.266 -18.329 1.00 91.50 128 LEU A CA 1
ATOM 1059 C C . LEU A 1 128 ? 2.897 -10.010 -18.994 1.00 91.50 128 LEU A C 1
ATOM 1061 O O . LEU A 1 128 ? 3.147 -11.176 -18.675 1.00 91.50 128 LEU A O 1
ATOM 1065 N N . LYS A 1 129 ? 3.609 -9.349 -19.906 1.00 93.69 129 LYS A N 1
ATOM 1066 C CA . LYS A 1 129 ? 4.816 -9.895 -20.539 1.00 93.69 129 LYS A CA 1
ATOM 1067 C C . LYS A 1 129 ? 5.955 -8.899 -20.454 1.00 93.69 129 LYS A C 1
ATOM 1069 O O . LYS A 1 129 ? 5.785 -7.741 -20.822 1.00 93.69 129 LYS A O 1
ATOM 1074 N N . SER A 1 130 ? 7.124 -9.393 -20.066 1.00 91.75 130 SER A N 1
ATOM 1075 C CA . SER A 1 130 ? 8.367 -8.618 -20.061 1.00 91.75 130 SER A CA 1
ATOM 1076 C C . SER A 1 130 ? 9.420 -9.319 -20.899 1.00 91.75 130 SER A C 1
ATOM 1078 O O . SER A 1 130 ? 9.433 -10.551 -20.990 1.00 91.75 130 SER A O 1
ATOM 1080 N N . TYR A 1 131 ? 10.360 -8.550 -21.438 1.00 90.31 131 TYR A N 1
ATOM 1081 C CA . TYR A 1 131 ? 11.400 -9.056 -22.328 1.00 90.31 131 TYR A CA 1
ATOM 1082 C C . TYR A 1 131 ? 12.787 -8.592 -21.876 1.00 90.31 131 TYR A C 1
ATOM 1084 O O . TYR A 1 131 ? 12.958 -7.510 -21.319 1.00 90.31 131 TYR A O 1
ATOM 1092 N N . TYR A 1 132 ? 13.797 -9.416 -22.134 1.00 87.81 132 TYR A N 1
ATOM 1093 C CA . TYR A 1 132 ? 15.197 -9.014 -22.064 1.00 87.81 132 TYR A CA 1
ATOM 1094 C C . TYR A 1 132 ? 15.558 -8.083 -23.229 1.00 87.81 132 TYR A C 1
ATOM 1096 O O . TYR A 1 132 ? 14.910 -8.096 -24.271 1.00 87.81 132 TYR A O 1
ATOM 1104 N N . ASP A 1 133 ? 16.684 -7.371 -23.119 1.00 85.75 133 ASP A N 1
ATOM 1105 C CA . ASP A 1 133 ? 17.226 -6.506 -24.185 1.00 85.75 133 ASP A CA 1
ATOM 1106 C C . ASP A 1 133 ? 17.489 -7.204 -25.528 1.00 85.75 133 ASP A C 1
ATOM 1108 O O . ASP A 1 133 ? 17.651 -6.540 -26.549 1.00 85.75 133 ASP A O 1
ATOM 1112 N N . ASN A 1 134 ? 17.604 -8.536 -25.530 1.00 86.88 134 ASN A N 1
ATOM 1113 C CA . ASN A 1 134 ? 17.763 -9.344 -26.739 1.00 86.88 134 ASN A CA 1
ATOM 1114 C C . ASN A 1 134 ? 16.415 -9.774 -27.354 1.00 86.88 134 ASN A C 1
ATOM 1116 O O . ASN A 1 134 ? 16.408 -10.577 -28.286 1.00 86.88 134 ASN A O 1
ATOM 1120 N N . GLY A 1 135 ? 15.292 -9.293 -26.812 1.00 88.38 135 GLY A N 1
ATOM 1121 C CA . GLY A 1 135 ? 13.932 -9.623 -27.232 1.00 88.38 135 GLY A CA 1
ATOM 1122 C C . GLY A 1 135 ? 13.412 -10.972 -26.726 1.00 88.38 135 GLY A C 1
ATOM 1123 O O . GLY A 1 135 ? 12.271 -11.324 -27.017 1.00 88.38 135 GLY A O 1
ATOM 1124 N N . GLN A 1 136 ? 14.206 -11.750 -25.981 1.00 91.00 136 GLN A N 1
ATOM 1125 C CA . GLN A 1 136 ? 13.708 -12.993 -25.390 1.00 91.00 136 GLN A CA 1
ATOM 1126 C C . GLN A 1 136 ? 12.769 -12.711 -24.221 1.00 91.00 136 GLN A C 1
ATOM 1128 O O . GLN A 1 136 ? 12.974 -11.764 -23.463 1.00 91.00 136 GLN A O 1
ATOM 1133 N N . LEU A 1 137 ? 11.757 -13.563 -24.059 1.00 92.06 137 LEU A N 1
ATOM 1134 C CA . LEU A 1 137 ? 10.790 -13.460 -22.974 1.00 92.06 137 LEU A CA 1
ATOM 1135 C C . LEU A 1 137 ? 11.508 -13.589 -21.622 1.00 92.06 137 LEU A C 1
ATOM 1137 O O . LEU A 1 137 ? 12.241 -14.549 -21.403 1.00 92.06 137 LEU A O 1
ATOM 1141 N N . LEU A 1 138 ? 11.309 -12.613 -20.738 1.00 90.94 138 LEU A N 1
ATOM 1142 C CA . LEU A 1 138 ? 11.848 -12.586 -19.374 1.00 90.94 138 LEU A CA 1
ATOM 1143 C C . LEU A 1 138 ? 10.831 -13.149 -18.383 1.00 90.94 138 LEU A C 1
ATOM 1145 O O . LEU A 1 138 ? 11.191 -13.946 -17.517 1.00 90.94 138 LEU A O 1
ATOM 1149 N N . ARG A 1 139 ? 9.560 -12.762 -18.523 1.00 92.44 139 ARG A N 1
ATOM 1150 C CA . ARG A 1 139 ? 8.457 -13.323 -17.739 1.00 92.44 139 ARG A CA 1
ATOM 1151 C C . ARG A 1 139 ? 7.140 -13.276 -18.488 1.00 92.44 139 ARG A C 1
ATOM 1153 O O . ARG A 1 139 ? 6.942 -12.447 -19.378 1.00 92.44 139 ARG A O 1
ATOM 1160 N N . ILE A 1 140 ? 6.239 -14.139 -18.046 1.00 93.25 140 ILE A N 1
ATOM 1161 C CA . ILE A 1 140 ? 4.810 -14.038 -18.300 1.00 93.25 140 ILE A CA 1
ATOM 1162 C C . ILE A 1 140 ? 4.074 -14.209 -16.976 1.00 93.25 140 ILE A C 1
ATOM 1164 O O . ILE A 1 140 ? 4.363 -15.127 -16.209 1.00 93.25 140 ILE A O 1
ATOM 1168 N N . GLU A 1 141 ? 3.137 -13.317 -16.701 1.00 92.25 141 GLU A N 1
ATOM 1169 C CA . GLU A 1 141 ? 2.277 -13.376 -15.521 1.00 92.25 141 GLU A CA 1
ATOM 1170 C C . GLU A 1 141 ? 0.826 -13.196 -15.947 1.00 92.25 141 GLU A C 1
ATOM 1172 O O . GLU A 1 141 ? 0.555 -12.572 -16.968 1.00 92.25 141 GLU A O 1
ATOM 1177 N N . SER A 1 142 ? -0.112 -13.736 -15.179 1.00 88.75 142 SER A N 1
ATOM 1178 C CA . SER A 1 142 ? -1.542 -13.505 -15.377 1.00 88.75 142 SER A CA 1
ATOM 1179 C C . SER A 1 142 ? -2.106 -12.789 -14.166 1.00 88.75 142 SER A C 1
ATOM 1181 O O . SER A 1 142 ? -1.901 -13.219 -13.029 1.00 88.75 142 SER A O 1
ATOM 1183 N N . TYR A 1 143 ? -2.833 -11.708 -14.413 1.00 87.75 143 TYR A N 1
ATOM 1184 C CA . TYR A 1 143 ? -3.467 -10.895 -13.391 1.00 87.75 143 TYR A CA 1
ATOM 1185 C C . TYR A 1 143 ? -4.991 -11.002 -13.451 1.00 87.75 143 TYR A C 1
ATOM 1187 O O . TYR A 1 143 ? -5.590 -11.147 -14.516 1.00 87.75 143 TYR A O 1
ATOM 1195 N N . LYS A 1 144 ? -5.648 -10.852 -12.305 1.00 88.19 144 LYS A N 1
ATOM 1196 C CA . LYS A 1 144 ? -7.083 -10.579 -12.213 1.00 88.19 144 LYS A CA 1
ATOM 1197 C C . LYS A 1 144 ? -7.313 -9.556 -11.117 1.00 88.19 144 LYS A C 1
ATOM 1199 O O . LYS A 1 144 ? -6.932 -9.784 -9.973 1.00 88.19 144 LYS A O 1
ATOM 1204 N N . GLU A 1 145 ? -7.921 -8.431 -11.489 1.00 83.81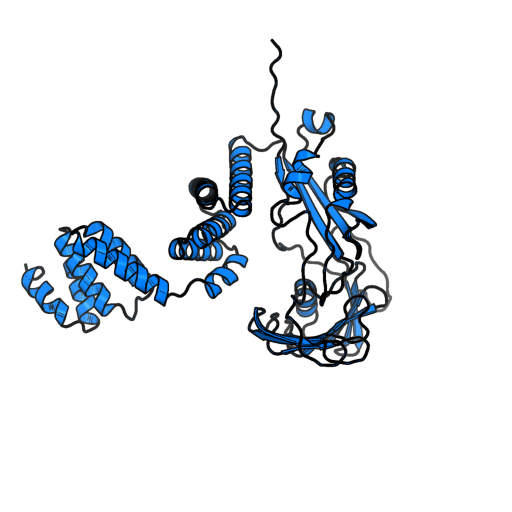 145 GLU A N 1
ATOM 1205 C CA . GLU A 1 145 ? -8.237 -7.331 -10.562 1.00 83.81 145 GLU A CA 1
ATOM 1206 C C . GLU A 1 145 ? -6.990 -6.855 -9.792 1.00 83.81 145 GLU A C 1
ATOM 1208 O O . GLU A 1 145 ? -7.010 -6.635 -8.585 1.00 83.81 145 GLU A O 1
ATOM 1213 N N . GLY A 1 146 ? -5.860 -6.744 -10.499 1.00 80.56 146 GLY A N 1
ATOM 1214 C CA . GLY A 1 146 ? -4.587 -6.281 -9.943 1.00 80.56 146 GLY A CA 1
ATOM 1215 C C . GLY A 1 146 ? -3.810 -7.343 -9.163 1.00 80.56 146 GLY A C 1
ATOM 1216 O O . GLY A 1 146 ? -2.663 -7.097 -8.799 1.00 80.56 146 GLY A O 1
ATOM 1217 N N . LYS A 1 147 ? -4.382 -8.534 -8.945 1.00 80.56 147 LYS A N 1
ATOM 1218 C CA . LYS A 1 147 ? -3.732 -9.642 -8.234 1.00 80.56 147 LYS A CA 1
ATOM 1219 C C . LYS A 1 147 ? -3.140 -10.638 -9.221 1.00 80.56 147 LYS A C 1
ATOM 1221 O O . LYS A 1 147 ? -3.821 -11.065 -10.150 1.00 80.56 147 LYS A O 1
ATOM 1226 N N . ILE A 1 148 ? -1.892 -11.036 -8.992 1.00 83.38 148 ILE A N 1
ATOM 1227 C CA . ILE A 1 148 ? -1.256 -12.116 -9.749 1.00 83.38 148 ILE A CA 1
ATOM 1228 C C . ILE A 1 148 ? -1.940 -13.457 -9.433 1.00 83.38 148 ILE A C 1
ATOM 1230 O O . ILE A 1 148 ? -2.171 -13.790 -8.269 1.00 83.38 148 ILE A O 1
ATOM 1234 N N . ILE A 1 149 ? -2.277 -14.212 -10.475 1.00 89.88 149 ILE A N 1
ATOM 1235 C CA . ILE A 1 149 ? -2.819 -15.576 -10.404 1.00 89.88 149 ILE A CA 1
ATOM 1236 C C . ILE A 1 149 ? -1.690 -16.588 -10.599 1.00 89.88 149 ILE A C 1
ATOM 1238 O O . ILE A 1 149 ? -1.569 -17.548 -9.841 1.00 89.88 149 ILE A O 1
ATOM 1242 N N . GLU A 1 150 ? -0.867 -16.365 -11.617 1.00 86.94 150 GLU A N 1
ATOM 1243 C CA . GLU A 1 150 ? 0.238 -17.234 -12.010 1.00 86.94 150 GLU A CA 1
ATOM 1244 C C . GLU A 1 150 ? 1.367 -16.396 -12.604 1.00 86.94 150 GLU A C 1
ATOM 1246 O O . GLU A 1 150 ? 1.136 -15.306 -13.129 1.00 86.94 150 GLU A O 1
ATOM 1251 N N . GLY A 1 151 ? 2.591 -16.908 -12.511 1.00 88.50 151 GLY A N 1
ATOM 1252 C CA . GLY A 1 151 ? 3.773 -16.236 -13.022 1.00 88.50 151 GLY A CA 1
ATOM 1253 C C . GLY A 1 151 ? 4.893 -17.220 -13.313 1.00 88.50 151 GLY A C 1
ATOM 1254 O O . GLY A 1 151 ? 5.143 -18.143 -12.538 1.00 88.50 151 GLY A O 1
ATOM 1255 N N . GLN A 1 152 ? 5.579 -17.004 -14.428 1.00 87.88 152 GLN A N 1
ATOM 1256 C CA . GLN A 1 152 ? 6.733 -17.782 -14.855 1.00 87.88 152 GLN A CA 1
ATOM 1257 C C . GLN A 1 152 ? 7.828 -16.833 -15.327 1.00 87.88 152 GLN A C 1
ATOM 1259 O O . GLN A 1 152 ? 7.565 -15.861 -16.033 1.00 87.88 152 GLN A O 1
ATOM 1264 N N . CYS A 1 153 ? 9.062 -17.117 -14.920 1.00 89.12 153 CYS A N 1
ATOM 1265 C CA . CYS A 1 153 ? 10.248 -16.381 -15.339 1.00 89.12 153 CYS A CA 1
ATOM 1266 C C . CYS A 1 153 ? 11.145 -17.292 -16.177 1.00 89.12 153 CYS A C 1
ATOM 1268 O O . CYS A 1 153 ? 11.248 -18.495 -15.920 1.00 89.12 153 CYS A O 1
ATOM 1270 N N . PHE A 1 154 ? 11.850 -16.696 -17.130 1.00 89.25 154 PHE A N 1
ATOM 1271 C CA . PHE A 1 154 ? 12.771 -17.384 -18.025 1.00 89.25 154 PHE A CA 1
ATOM 1272 C C . PHE A 1 154 ? 14.154 -16.740 -17.947 1.00 89.25 154 PHE A C 1
ATOM 1274 O O . PHE A 1 154 ? 14.301 -15.570 -17.615 1.00 89.25 154 PHE A O 1
ATOM 1281 N N . THR A 1 155 ? 15.188 -17.515 -18.244 1.00 87.62 155 THR A N 1
ATOM 1282 C CA . THR A 1 155 ? 16.564 -17.041 -18.425 1.00 87.62 155 THR A CA 1
ATOM 1283 C C . THR A 1 155 ? 16.733 -16.351 -19.783 1.00 87.62 155 THR A C 1
ATOM 1285 O O . THR A 1 155 ? 15.936 -16.553 -20.695 1.00 87.62 155 THR A O 1
ATOM 1288 N N . LYS A 1 156 ? 17.848 -15.632 -19.983 1.00 89.56 156 LYS A N 1
ATOM 1289 C CA . LYS A 1 156 ? 18.229 -15.010 -21.277 1.00 89.56 156 LYS A CA 1
ATOM 1290 C C . LYS A 1 156 ? 18.406 -15.974 -22.463 1.00 89.56 156 LYS A C 1
ATOM 1292 O O . LYS A 1 156 ? 18.729 -15.500 -23.551 1.00 89.56 156 LYS A O 1
ATOM 1297 N N . ASN A 1 157 ? 18.274 -17.282 -22.231 1.00 90.94 157 ASN A N 1
ATOM 1298 C CA . ASN A 1 157 ? 18.327 -18.342 -23.240 1.00 90.94 157 ASN A CA 1
ATOM 1299 C C . ASN A 1 157 ? 16.964 -19.045 -23.423 1.00 90.94 157 ASN A C 1
ATOM 1301 O O . ASN A 1 157 ? 16.893 -20.045 -24.135 1.00 90.94 157 ASN A O 1
ATOM 1305 N N . GLY A 1 158 ? 15.908 -18.576 -22.748 1.00 89.81 158 GLY A N 1
ATOM 1306 C CA . GLY A 1 158 ? 14.552 -19.122 -22.826 1.00 89.81 158 GLY A CA 1
ATOM 1307 C C . GLY A 1 158 ? 14.278 -20.337 -21.935 1.00 89.81 158 GLY A C 1
ATOM 1308 O O . GLY A 1 158 ? 13.190 -20.895 -22.007 1.00 89.81 158 GLY A O 1
ATOM 1309 N N . ALA A 1 159 ? 15.231 -20.763 -21.099 1.00 88.12 159 ALA A N 1
ATOM 1310 C CA . ALA A 1 159 ? 15.005 -21.835 -20.123 1.00 88.12 159 ALA A CA 1
ATOM 1311 C C . ALA A 1 159 ? 14.292 -21.312 -18.869 1.00 88.12 159 ALA A C 1
ATOM 1313 O O . ALA A 1 159 ? 14.551 -20.178 -18.467 1.00 88.12 159 ALA A O 1
ATOM 1314 N N . ASP A 1 160 ? 13.474 -22.144 -18.224 1.00 87.88 160 ASP A N 1
ATOM 1315 C CA . ASP A 1 160 ? 12.798 -21.807 -16.964 1.00 87.88 160 ASP A CA 1
ATOM 1316 C C . ASP A 1 160 ? 13.790 -21.400 -15.865 1.00 87.88 160 ASP A C 1
ATOM 1318 O O . ASP A 1 160 ? 14.880 -21.966 -15.736 1.00 87.88 160 ASP A O 1
ATOM 1322 N N . THR A 1 161 ? 13.400 -20.427 -15.042 1.00 86.25 161 THR A N 1
ATOM 1323 C CA . THR A 1 161 ? 14.147 -20.027 -13.844 1.00 86.25 161 THR A CA 1
ATOM 1324 C C . THR A 1 161 ? 13.217 -19.838 -12.651 1.00 86.25 161 THR A C 1
ATOM 1326 O O . THR A 1 161 ? 11.994 -19.793 -12.786 1.00 86.25 161 THR A O 1
ATOM 1329 N N . ALA A 1 162 ? 13.804 -19.734 -11.458 1.00 81.38 162 ALA A N 1
ATOM 1330 C CA . ALA A 1 162 ? 13.060 -19.422 -10.249 1.00 81.38 162 ALA A CA 1
ATOM 1331 C C . ALA A 1 162 ? 12.293 -18.106 -10.422 1.00 81.38 162 ALA A C 1
ATOM 1333 O O . ALA A 1 162 ? 12.841 -17.114 -10.906 1.00 81.38 162 ALA A O 1
ATOM 1334 N N . TYR A 1 163 ? 11.033 -18.105 -9.998 1.00 85.19 163 TYR A N 1
ATOM 1335 C CA . TYR A 1 163 ? 10.214 -16.905 -9.999 1.00 85.19 163 TYR A CA 1
ATOM 1336 C C . TYR A 1 163 ? 10.797 -15.850 -9.049 1.00 85.19 163 TYR A C 1
ATOM 1338 O O . TYR A 1 163 ? 11.210 -16.159 -7.927 1.00 85.19 163 TYR A O 1
ATOM 1346 N N . PHE A 1 164 ? 10.789 -14.595 -9.486 1.00 83.31 164 PHE A N 1
ATOM 1347 C CA . PHE A 1 164 ? 11.120 -13.438 -8.664 1.00 83.31 164 PHE A CA 1
ATOM 1348 C C . PHE A 1 164 ? 10.121 -12.309 -8.923 1.00 83.31 164 PHE A C 1
ATOM 1350 O O . PHE A 1 164 ? 9.608 -12.149 -10.030 1.00 83.31 164 PHE A O 1
ATOM 1357 N N . GLU A 1 165 ? 9.855 -11.519 -7.883 1.00 81.88 165 GLU A N 1
ATOM 1358 C CA . GLU A 1 165 ? 8.872 -10.432 -7.917 1.00 81.88 165 GLU A CA 1
ATOM 1359 C C . GLU A 1 165 ? 9.106 -9.468 -9.088 1.00 81.88 165 GLU A C 1
ATOM 1361 O O . GLU A 1 165 ? 10.248 -9.110 -9.395 1.00 81.88 165 GLU A O 1
ATOM 1366 N N . TYR A 1 166 ? 8.007 -9.054 -9.728 1.00 82.69 166 TYR A N 1
ATOM 1367 C CA . TYR A 1 166 ? 8.006 -8.073 -10.815 1.00 82.69 166 TYR A CA 1
ATOM 1368 C C . TYR A 1 166 ? 8.584 -6.733 -10.358 1.00 82.69 166 TYR A C 1
ATOM 1370 O O . TYR A 1 166 ? 9.465 -6.168 -11.008 1.00 82.69 166 TYR A O 1
ATOM 1378 N N . VAL A 1 167 ? 8.165 -6.285 -9.172 1.00 78.06 167 VAL A N 1
ATOM 1379 C CA . VAL A 1 167 ? 8.672 -5.079 -8.520 1.00 78.06 167 VAL A CA 1
ATOM 1380 C C . VAL A 1 167 ? 8.893 -5.359 -7.045 1.00 78.06 167 VAL A C 1
ATOM 1382 O O . VAL A 1 167 ? 7.959 -5.726 -6.335 1.00 78.06 167 VAL A O 1
ATOM 1385 N N . ARG A 1 168 ? 10.113 -5.117 -6.572 1.00 81.81 168 ARG A N 1
ATOM 1386 C CA . ARG A 1 168 ? 10.440 -5.082 -5.147 1.00 81.81 168 ARG A CA 1
ATOM 1387 C C . ARG A 1 168 ? 10.744 -3.644 -4.772 1.00 81.81 168 ARG A C 1
ATOM 1389 O O . ARG A 1 168 ? 11.729 -3.089 -5.248 1.00 81.81 168 ARG A O 1
ATOM 1396 N N . LYS A 1 169 ? 9.884 -3.040 -3.951 1.00 79.12 169 LYS A N 1
ATOM 1397 C CA . LYS A 1 169 ? 10.024 -1.642 -3.515 1.00 79.12 169 LYS A CA 1
ATOM 1398 C C . LYS A 1 169 ? 11.380 -1.411 -2.840 1.00 79.12 169 LYS A C 1
ATOM 1400 O O . LYS A 1 169 ? 11.910 -2.324 -2.209 1.00 79.12 169 LYS A O 1
ATOM 1405 N N . ALA A 1 170 ? 11.902 -0.191 -2.951 1.00 80.88 170 ALA A N 1
ATOM 1406 C CA . ALA A 1 170 ? 13.029 0.236 -2.132 1.00 80.88 170 ALA A CA 1
ATOM 1407 C C . ALA A 1 170 ? 12.671 0.119 -0.646 1.00 80.88 170 ALA A C 1
ATOM 1409 O O . ALA A 1 170 ? 11.524 0.345 -0.250 1.00 80.88 170 ALA A O 1
ATOM 1410 N N . MET A 1 171 ? 13.647 -0.276 0.165 1.00 82.19 171 MET A N 1
ATOM 1411 C CA . MET A 1 171 ? 13.443 -0.569 1.582 1.00 82.19 171 MET A CA 1
ATOM 1412 C C . MET A 1 171 ? 14.526 0.091 2.416 1.00 82.19 171 MET A C 1
ATOM 1414 O O . MET A 1 171 ? 15.698 0.053 2.054 1.00 82.19 171 MET A O 1
ATOM 1418 N N . PHE A 1 172 ? 14.136 0.638 3.560 1.00 82.56 172 PHE A N 1
ATOM 1419 C CA . PHE A 1 172 ? 15.077 1.033 4.593 1.00 82.56 172 PHE A CA 1
ATOM 1420 C C . PHE A 1 172 ? 15.399 -0.164 5.488 1.00 82.56 172 PHE A C 1
ATOM 1422 O O . PHE A 1 172 ? 14.492 -0.890 5.888 1.00 82.56 172 PHE A O 1
ATOM 1429 N N . GLY A 1 173 ? 16.676 -0.366 5.803 1.00 79.75 173 GLY A N 1
ATOM 1430 C CA . GLY A 1 173 ? 17.130 -1.377 6.748 1.00 79.75 173 GLY A CA 1
ATOM 1431 C C . GLY A 1 173 ? 16.790 -2.814 6.338 1.00 79.75 173 GLY A C 1
ATOM 1432 O O . GLY A 1 173 ? 16.971 -3.238 5.193 1.00 79.75 173 GLY A O 1
ATOM 1433 N N . SER A 1 174 ? 16.357 -3.600 7.321 1.00 66.31 174 SER A N 1
ATOM 1434 C CA . SER A 1 174 ? 15.876 -4.972 7.148 1.00 66.31 174 SER A CA 1
ATOM 1435 C C . SER A 1 174 ? 14.368 -5.025 7.390 1.00 66.31 174 SER A C 1
ATOM 1437 O O . SER A 1 174 ? 13.757 -4.042 7.792 1.00 66.31 174 SER A O 1
ATOM 1439 N N . LYS A 1 175 ? 13.749 -6.198 7.212 1.00 53.09 175 LYS A N 1
ATOM 1440 C CA . LYS A 1 175 ? 12.308 -6.387 7.459 1.00 53.09 175 LYS A CA 1
ATOM 1441 C C . LYS A 1 175 ? 11.854 -5.992 8.880 1.00 53.09 175 LYS A C 1
ATOM 1443 O O . LYS A 1 175 ? 10.660 -5.815 9.082 1.00 53.09 175 LYS A O 1
ATOM 1448 N N . ASP A 1 176 ? 12.793 -5.859 9.822 1.00 48.34 176 ASP A N 1
ATOM 1449 C CA . ASP A 1 176 ? 12.553 -5.586 11.241 1.00 48.34 176 ASP A CA 1
ATOM 1450 C C . ASP A 1 176 ? 13.060 -4.199 11.708 1.00 48.34 176 ASP A C 1
ATOM 1452 O O . ASP A 1 176 ? 12.960 -3.902 12.905 1.00 48.34 176 ASP A O 1
ATOM 1456 N N . ILE A 1 177 ? 13.626 -3.376 10.809 1.00 58.53 177 ILE A N 1
ATOM 1457 C CA . ILE A 1 177 ? 14.157 -2.025 11.081 1.00 58.53 177 ILE A CA 1
ATOM 1458 C C . ILE A 1 177 ? 13.510 -1.057 10.090 1.00 58.53 177 ILE A C 1
ATOM 1460 O O . ILE A 1 177 ? 13.861 -1.066 8.915 1.00 58.53 177 ILE A O 1
ATOM 1464 N N . ASP A 1 178 ? 12.577 -0.231 10.556 1.00 71.00 178 ASP A N 1
ATOM 1465 C CA . ASP A 1 178 ? 11.935 0.785 9.724 1.00 71.00 178 ASP A CA 1
ATOM 1466 C C . ASP A 1 178 ? 12.607 2.159 9.871 1.00 71.00 178 ASP A C 1
ATOM 1468 O O . ASP A 1 178 ? 13.310 2.453 10.841 1.00 71.00 178 ASP A O 1
ATOM 1472 N N . PHE A 1 179 ? 12.414 3.002 8.859 1.00 78.44 179 PHE A N 1
ATOM 1473 C CA . PHE A 1 179 ? 12.979 4.350 8.813 1.00 78.44 179 PHE A CA 1
ATOM 1474 C C . PHE A 1 179 ? 12.452 5.244 9.942 1.00 78.44 179 PHE A C 1
ATOM 1476 O O . PHE A 1 179 ? 13.169 6.120 10.411 1.00 78.44 179 PHE A O 1
ATOM 1483 N N . ASN A 1 180 ? 11.234 4.991 10.427 1.00 69.75 180 ASN A N 1
ATOM 1484 C CA . ASN A 1 180 ? 10.599 5.792 11.470 1.00 69.75 180 ASN A CA 1
ATOM 1485 C C . ASN A 1 180 ? 11.381 5.738 12.786 1.00 69.75 180 ASN A C 1
ATOM 1487 O O . ASN A 1 180 ? 11.631 6.779 13.392 1.00 69.75 180 ASN A O 1
ATOM 1491 N N . ASN A 1 181 ? 11.803 4.543 13.209 1.00 70.94 181 ASN A N 1
ATOM 1492 C CA . ASN A 1 181 ? 12.603 4.392 14.424 1.00 70.94 181 ASN A CA 1
ATOM 1493 C C . ASN A 1 181 ? 13.968 5.070 14.283 1.00 70.94 181 ASN A C 1
ATOM 1495 O O . ASN A 1 181 ? 14.367 5.828 15.163 1.00 70.94 181 ASN A O 1
ATOM 1499 N N . TYR A 1 182 ? 14.643 4.868 13.146 1.00 81.06 182 TYR A N 1
ATOM 1500 C CA . TYR A 1 182 ? 15.903 5.556 12.859 1.00 81.06 182 TYR A CA 1
ATOM 1501 C C . TYR A 1 182 ? 15.727 7.079 12.904 1.00 81.06 182 TYR A C 1
ATOM 1503 O O . TYR A 1 182 ? 16.521 7.783 13.522 1.00 81.06 182 TYR A O 1
ATOM 1511 N N . PHE A 1 183 ? 14.666 7.592 12.288 1.00 82.19 183 PHE A N 1
ATOM 1512 C CA . PHE A 1 183 ? 14.383 9.017 12.248 1.00 82.19 183 PHE A CA 1
ATOM 1513 C C . PHE A 1 183 ? 14.155 9.596 13.652 1.00 82.19 183 PHE A C 1
ATOM 1515 O O . PHE A 1 183 ? 14.746 10.616 13.993 1.00 82.19 183 PHE A O 1
ATOM 1522 N N . LEU A 1 184 ? 13.365 8.918 14.492 1.00 74.88 184 LEU A N 1
ATOM 1523 C CA . LEU A 1 184 ? 13.113 9.315 15.884 1.00 74.88 184 LEU A CA 1
ATOM 1524 C C . LEU A 1 184 ? 14.386 9.311 16.738 1.00 74.88 184 LEU A C 1
ATOM 1526 O O . LEU A 1 184 ? 14.613 10.251 17.497 1.00 74.88 184 LEU A O 1
ATOM 1530 N N . GLU A 1 185 ? 15.223 8.280 16.609 1.00 78.56 185 GLU A N 1
ATOM 1531 C CA . GLU A 1 185 ? 16.482 8.163 17.359 1.00 78.56 185 GLU A CA 1
ATOM 1532 C C . GLU A 1 185 ? 17.489 9.262 17.000 1.00 78.56 185 GLU A C 1
ATOM 1534 O O . GLU A 1 185 ? 18.285 9.668 17.848 1.00 78.56 185 GLU A O 1
ATOM 1539 N N . ASN A 1 186 ? 17.437 9.756 15.761 1.00 84.62 186 ASN A N 1
ATOM 1540 C CA . ASN A 1 186 ? 18.347 10.775 15.245 1.00 84.62 186 ASN A CA 1
ATOM 1541 C C . ASN A 1 186 ? 17.723 12.182 15.207 1.00 84.62 186 ASN A C 1
ATOM 1543 O O . ASN A 1 186 ? 18.396 13.131 14.798 1.00 84.62 186 ASN A O 1
ATOM 1547 N N . LEU A 1 187 ? 16.465 12.362 15.637 1.00 85.00 187 LEU A N 1
ATOM 1548 C CA . LEU A 1 187 ? 15.840 13.683 15.624 1.00 85.00 187 LEU A CA 1
ATOM 1549 C C . LEU A 1 187 ? 16.360 14.551 16.772 1.00 85.00 187 LEU A C 1
ATOM 1551 O O . LEU A 1 187 ? 16.037 14.359 17.947 1.00 85.00 187 LEU A O 1
ATOM 1555 N N . HIS A 1 188 ? 17.093 15.596 16.403 1.00 85.56 188 HIS A N 1
ATOM 1556 C CA . HIS A 1 188 ? 17.568 16.626 17.318 1.00 85.56 188 HIS A CA 1
ATOM 1557 C C . HIS A 1 188 ? 17.056 18.001 16.880 1.00 85.56 188 HIS A C 1
ATOM 1559 O O . HIS A 1 188 ? 17.671 18.679 16.058 1.00 85.56 188 HIS A O 1
ATOM 1565 N N . LEU A 1 189 ? 15.909 18.420 17.429 1.00 84.12 189 LEU A N 1
ATOM 1566 C CA . LEU A 1 189 ? 15.326 19.722 17.100 1.00 84.12 189 LEU A CA 1
ATOM 1567 C C . LEU A 1 189 ? 16.128 20.881 17.714 1.00 84.12 189 LEU A C 1
ATOM 1569 O O . LEU A 1 189 ? 16.530 20.806 18.880 1.00 84.12 189 LEU A O 1
ATOM 1573 N N . PRO A 1 190 ? 16.297 21.996 16.982 1.00 87.06 190 PRO A N 1
ATOM 1574 C CA . PRO A 1 190 ? 16.820 23.236 17.537 1.00 87.06 190 PRO A CA 1
ATOM 1575 C C . PRO A 1 190 ? 16.054 23.698 18.785 1.00 87.06 190 PRO A C 1
ATOM 1577 O O . PRO A 1 190 ? 14.825 23.681 18.819 1.00 87.06 190 PRO A O 1
ATOM 1580 N N . GLN A 1 191 ? 16.778 24.209 19.787 1.00 83.69 191 GLN A N 1
ATOM 1581 C CA . GLN A 1 191 ? 16.193 24.588 21.081 1.00 83.69 191 GLN A CA 1
ATOM 1582 C C . GLN A 1 191 ? 15.042 25.598 20.954 1.00 83.69 191 GLN A C 1
ATOM 1584 O O . GLN A 1 191 ? 14.051 25.482 21.660 1.00 83.69 191 GLN A O 1
ATOM 1589 N N . HIS A 1 192 ? 15.125 26.548 20.018 1.00 85.94 192 HIS A N 1
ATOM 1590 C CA . HIS A 1 192 ? 14.063 27.533 19.800 1.00 85.94 192 HIS A CA 1
ATOM 1591 C C . HIS A 1 192 ? 12.750 26.913 19.286 1.00 85.94 192 HIS A C 1
ATOM 1593 O O . HIS A 1 192 ? 11.689 27.469 19.552 1.00 85.94 192 HIS A O 1
ATOM 1599 N N . ILE A 1 193 ? 12.796 25.778 18.578 1.00 84.75 193 ILE A N 1
ATOM 1600 C CA . ILE A 1 193 ? 11.598 25.031 18.165 1.00 84.75 193 ILE A CA 1
ATOM 1601 C C . ILE A 1 193 ? 10.952 24.401 19.398 1.00 84.75 193 ILE A C 1
ATOM 1603 O O . ILE A 1 193 ? 9.745 24.516 19.587 1.00 84.75 193 ILE A O 1
ATOM 1607 N N . ILE A 1 194 ? 11.768 23.802 20.270 1.00 79.31 194 ILE A N 1
ATOM 1608 C CA . ILE A 1 194 ? 11.317 23.154 21.508 1.00 79.31 194 ILE A CA 1
ATOM 1609 C C . ILE A 1 194 ? 10.733 24.185 22.483 1.00 79.31 194 ILE A C 1
ATOM 1611 O O . ILE A 1 194 ? 9.622 24.003 22.978 1.00 79.31 194 ILE A O 1
ATOM 1615 N N . ASP A 1 195 ? 11.453 25.281 22.732 1.00 80.00 195 ASP A N 1
ATOM 1616 C CA . ASP A 1 195 ? 11.066 26.324 23.689 1.00 80.00 195 ASP A CA 1
ATOM 1617 C C . ASP A 1 195 ? 9.759 27.018 23.286 1.00 80.00 195 ASP A C 1
ATOM 1619 O O . ASP A 1 195 ? 8.938 27.340 24.146 1.00 80.00 195 ASP A O 1
ATOM 1623 N N . ASN A 1 196 ? 9.554 27.217 21.980 1.00 82.56 196 ASN A N 1
ATOM 1624 C CA . ASN A 1 196 ? 8.348 27.836 21.431 1.00 82.56 196 ASN A CA 1
ATOM 1625 C C . ASN A 1 196 ? 7.278 26.817 21.007 1.00 82.56 196 ASN A C 1
ATOM 1627 O O . ASN A 1 196 ? 6.257 27.223 20.461 1.00 82.56 196 ASN A O 1
ATOM 1631 N N . ARG A 1 197 ? 7.507 25.516 21.243 1.00 79.44 197 ARG A N 1
ATOM 1632 C CA . ARG A 1 197 ? 6.609 24.406 20.874 1.00 79.44 197 ARG A CA 1
ATOM 1633 C C . ARG A 1 197 ? 6.148 24.439 19.410 1.00 79.44 197 ARG A C 1
ATOM 1635 O O . ARG A 1 197 ? 5.013 24.105 19.089 1.00 79.44 197 ARG A O 1
ATOM 1642 N N . ILE A 1 198 ? 7.047 24.826 18.508 1.00 79.81 198 ILE A N 1
ATOM 1643 C CA . ILE A 1 198 ? 6.737 24.949 17.082 1.00 79.81 198 ILE A CA 1
ATOM 1644 C C . ILE A 1 198 ? 6.423 23.558 16.521 1.00 79.81 198 ILE A C 1
ATOM 1646 O O . ILE A 1 198 ? 7.287 22.682 16.471 1.00 79.81 198 ILE A O 1
ATOM 1650 N N . SER A 1 199 ? 5.170 23.380 16.113 1.00 80.12 199 SER A N 1
ATOM 1651 C CA . SER A 1 199 ? 4.648 22.179 15.465 1.00 80.12 199 SER A CA 1
ATOM 1652 C C . SER A 1 199 ? 4.417 22.454 13.983 1.00 80.12 199 SER A C 1
ATOM 1654 O O . SER A 1 199 ? 4.123 23.588 13.613 1.00 80.12 199 SER A O 1
ATOM 1656 N N . GLY A 1 200 ? 4.519 21.431 13.143 1.00 70.88 200 GLY A N 1
ATOM 1657 C CA . GLY A 1 200 ? 4.289 21.564 11.710 1.00 70.88 200 GLY A CA 1
ATOM 1658 C C . GLY A 1 200 ? 4.722 20.329 10.932 1.00 70.88 200 GLY A C 1
ATOM 1659 O O . GLY A 1 200 ? 4.862 19.244 11.502 1.00 70.88 200 GLY A O 1
ATOM 1660 N N . TYR A 1 201 ? 4.912 20.470 9.627 1.00 76.50 201 TYR A N 1
ATOM 1661 C CA . TYR A 1 201 ? 5.240 19.359 8.738 1.00 76.50 201 TYR A CA 1
ATOM 1662 C C . TYR A 1 201 ? 6.270 19.747 7.681 1.00 76.50 201 TYR A C 1
ATOM 1664 O O . TYR A 1 201 ? 6.474 20.914 7.394 1.00 76.50 201 TYR A O 1
ATOM 1672 N N . ALA A 1 202 ? 6.929 18.764 7.084 1.00 73.62 202 ALA A N 1
ATOM 1673 C CA . ALA A 1 202 ? 7.862 18.939 5.982 1.00 73.62 202 ALA A CA 1
ATOM 1674 C C . ALA A 1 202 ? 7.769 17.737 5.045 1.00 73.62 202 ALA A C 1
ATOM 1676 O O . ALA A 1 202 ? 7.580 16.608 5.493 1.00 73.62 202 ALA A O 1
ATOM 1677 N N . ILE A 1 203 ? 7.903 17.963 3.745 1.00 70.94 203 ILE A N 1
ATOM 1678 C CA . ILE A 1 203 ? 7.810 16.921 2.725 1.00 70.94 203 ILE A CA 1
ATOM 1679 C C . ILE A 1 203 ? 9.095 16.933 1.908 1.00 70.94 203 ILE A C 1
ATOM 1681 O O . ILE A 1 203 ? 9.544 17.988 1.454 1.00 70.94 203 ILE A O 1
ATOM 1685 N N . PHE A 1 204 ? 9.666 15.749 1.702 1.00 78.25 204 PHE A N 1
ATOM 1686 C CA . PHE A 1 204 ? 10.901 15.568 0.950 1.00 78.25 204 PHE A CA 1
ATOM 1687 C C . PHE A 1 204 ? 10.754 14.525 -0.148 1.00 78.25 204 PHE A C 1
ATOM 1689 O O . PHE A 1 204 ? 10.167 13.470 0.080 1.00 78.25 204 PHE A O 1
ATOM 1696 N N . ASP A 1 205 ? 11.354 14.794 -1.303 1.00 74.00 205 ASP A N 1
ATOM 1697 C CA . ASP A 1 205 ? 11.632 13.801 -2.335 1.00 74.00 205 ASP A CA 1
ATOM 1698 C C . ASP A 1 205 ? 13.069 13.295 -2.173 1.00 74.00 205 ASP A C 1
ATOM 1700 O O . ASP A 1 205 ? 14.025 14.068 -2.175 1.00 74.00 205 ASP A O 1
ATOM 1704 N N . ILE A 1 206 ? 13.218 11.981 -2.020 1.00 79.88 206 ILE A N 1
ATOM 1705 C CA . ILE A 1 206 ? 14.492 11.305 -1.759 1.00 79.88 206 ILE A CA 1
ATOM 1706 C C . ILE A 1 206 ? 14.826 10.443 -2.971 1.00 79.88 206 ILE A C 1
ATOM 1708 O O . ILE A 1 206 ? 14.156 9.439 -3.227 1.00 79.88 206 ILE A O 1
ATOM 1712 N N . ALA A 1 207 ? 15.853 10.830 -3.722 1.00 78.88 207 ALA A N 1
ATOM 1713 C CA . ALA A 1 207 ? 16.352 10.069 -4.859 1.00 78.88 207 ALA A CA 1
ATOM 1714 C C . ALA A 1 207 ? 17.363 9.020 -4.385 1.00 78.88 207 ALA A C 1
ATOM 1716 O O . ALA A 1 207 ? 18.410 9.363 -3.839 1.00 78.88 207 ALA A O 1
ATOM 1717 N N . ILE A 1 208 ? 17.045 7.750 -4.614 1.00 80.75 208 ILE A N 1
ATOM 1718 C CA . ILE A 1 208 ? 17.871 6.595 -4.271 1.00 80.75 208 ILE A CA 1
ATOM 1719 C C . ILE A 1 208 ? 18.372 5.961 -5.569 1.00 80.75 208 ILE A C 1
ATOM 1721 O O . ILE A 1 208 ? 17.567 5.667 -6.456 1.00 80.75 208 ILE A O 1
ATOM 1725 N N . ASP A 1 209 ? 19.681 5.743 -5.683 1.00 82.38 209 ASP A N 1
ATOM 1726 C CA . ASP A 1 209 ? 20.303 5.108 -6.845 1.00 82.38 209 ASP A CA 1
ATOM 1727 C C . ASP A 1 209 ? 20.095 3.582 -6.878 1.00 82.38 209 ASP A C 1
ATOM 1729 O O . ASP A 1 209 ? 19.520 2.953 -5.988 1.00 82.38 209 ASP A O 1
ATOM 1733 N N . GLU A 1 210 ? 20.621 2.963 -7.928 1.00 85.62 210 GLU A N 1
ATOM 1734 C CA . GLU A 1 210 ? 20.640 1.513 -8.142 1.00 85.62 210 GLU A CA 1
ATOM 1735 C C . GLU A 1 210 ? 21.482 0.720 -7.121 1.00 85.62 210 GLU A C 1
ATOM 1737 O O . GLU A 1 210 ? 21.354 -0.502 -7.034 1.00 85.62 210 GLU A O 1
ATOM 1742 N N . ASN A 1 211 ? 22.297 1.387 -6.301 1.00 89.12 211 ASN A N 1
ATOM 1743 C CA . ASN A 1 211 ? 23.051 0.789 -5.197 1.00 89.12 211 ASN A CA 1
ATOM 1744 C C . ASN A 1 211 ? 22.357 0.970 -3.839 1.00 89.12 211 ASN A C 1
ATOM 1746 O O . ASN A 1 211 ? 22.826 0.418 -2.839 1.00 89.12 211 ASN A O 1
ATOM 1750 N N . GLY A 1 212 ? 21.247 1.709 -3.793 1.00 87.25 212 GLY A N 1
ATOM 1751 C CA . GLY A 1 212 ? 20.564 2.068 -2.558 1.00 87.25 212 GLY A CA 1
ATOM 1752 C C . GLY A 1 212 ? 21.141 3.306 -1.875 1.00 87.25 212 GLY A C 1
ATOM 1753 O O . GLY A 1 212 ? 20.835 3.515 -0.715 1.00 87.25 212 GLY A O 1
ATOM 1754 N N . ARG A 1 213 ? 21.969 4.120 -2.531 1.00 91.00 213 ARG A N 1
ATOM 1755 C CA . ARG A 1 213 ? 22.505 5.366 -1.965 1.00 91.00 213 ARG A CA 1
ATOM 1756 C C . ARG A 1 213 ? 21.606 6.541 -2.292 1.00 91.00 213 ARG A C 1
ATOM 1758 O O . ARG A 1 213 ? 21.055 6.621 -3.384 1.00 91.00 213 ARG A O 1
ATOM 1765 N N . ILE A 1 214 ? 21.518 7.487 -1.370 1.00 89.44 214 ILE A N 1
ATOM 1766 C CA . ILE A 1 214 ? 20.814 8.747 -1.600 1.00 89.44 214 ILE A CA 1
ATOM 1767 C C . ILE A 1 214 ? 21.678 9.648 -2.493 1.00 89.44 214 ILE A C 1
ATOM 1769 O O . ILE A 1 214 ? 22.780 10.031 -2.103 1.00 89.44 214 ILE A O 1
ATOM 1773 N N . GLU A 1 215 ? 21.179 9.975 -3.685 1.00 85.50 215 GLU A N 1
ATOM 1774 C CA . GLU A 1 215 ? 21.820 10.901 -4.632 1.00 85.50 215 GLU A CA 1
ATOM 1775 C C . GLU A 1 215 ? 21.406 12.350 -4.391 1.00 85.50 215 GLU A C 1
ATOM 1777 O O . GLU A 1 215 ? 22.216 13.261 -4.550 1.00 85.50 215 GLU A O 1
ATOM 1782 N N . ASN A 1 216 ? 20.134 12.560 -4.051 1.00 83.06 216 ASN A N 1
ATOM 1783 C CA . ASN A 1 216 ? 19.554 13.883 -3.878 1.00 83.06 216 ASN A CA 1
ATOM 1784 C C . ASN A 1 216 ? 18.395 13.843 -2.880 1.00 83.06 216 ASN A C 1
ATOM 1786 O O . ASN A 1 216 ? 17.623 12.881 -2.854 1.00 83.06 216 ASN A O 1
ATOM 1790 N N . VAL A 1 217 ? 18.256 14.919 -2.114 1.00 86.25 217 VAL A N 1
ATOM 1791 C CA . VAL A 1 217 ? 17.143 15.164 -1.198 1.00 86.25 217 VAL A CA 1
ATOM 1792 C C . VAL A 1 217 ? 16.587 16.545 -1.517 1.00 86.25 217 VAL A C 1
ATOM 1794 O O . VAL A 1 217 ? 17.292 17.550 -1.438 1.00 86.25 217 VAL A O 1
ATOM 1797 N N . GLU A 1 218 ? 15.328 16.595 -1.933 1.00 81.62 218 GLU A N 1
ATOM 1798 C CA . GLU A 1 218 ? 14.651 17.827 -2.325 1.00 81.62 218 GLU A CA 1
ATOM 1799 C C . GLU A 1 218 ? 13.522 18.119 -1.341 1.00 81.62 218 GLU A C 1
ATOM 1801 O O . GLU A 1 218 ? 12.612 17.314 -1.167 1.00 81.62 218 GLU A O 1
ATOM 1806 N N . PHE A 1 219 ? 13.570 19.282 -0.694 1.00 80.62 219 PHE A N 1
ATOM 1807 C CA . PHE A 1 219 ? 12.436 19.786 0.072 1.00 80.62 219 PHE A CA 1
ATOM 1808 C C . PHE A 1 219 ? 11.364 20.276 -0.899 1.00 80.62 219 PHE A C 1
ATOM 1810 O O . PHE A 1 219 ? 11.618 21.203 -1.669 1.00 80.62 219 PHE A O 1
ATOM 1817 N N . VAL A 1 220 ? 10.181 19.667 -0.845 1.00 68.81 220 VAL A N 1
ATOM 1818 C CA . VAL A 1 220 ? 9.092 19.943 -1.795 1.00 68.81 220 VAL A CA 1
ATOM 1819 C C . VAL A 1 220 ? 7.921 20.706 -1.176 1.00 68.81 220 VAL A C 1
ATOM 1821 O O . VAL A 1 220 ? 7.051 21.157 -1.912 1.00 68.81 220 VAL A O 1
ATOM 1824 N N . GLY A 1 221 ? 7.883 20.881 0.150 1.00 68.56 221 GLY A N 1
ATOM 1825 C CA . GLY A 1 221 ? 6.873 21.715 0.809 1.00 68.56 221 GLY A CA 1
ATOM 1826 C C . GLY A 1 221 ? 6.780 21.517 2.323 1.00 68.56 221 GLY A C 1
ATOM 1827 O O . GLY A 1 221 ? 7.321 20.553 2.868 1.00 68.56 221 GLY A O 1
ATOM 1828 N N . GLY A 1 222 ? 6.070 22.426 2.995 1.00 75.44 222 GLY A N 1
ATOM 1829 C CA . GLY A 1 222 ? 5.872 22.447 4.450 1.00 75.44 222 GLY A CA 1
ATOM 1830 C C . GLY A 1 222 ? 6.618 23.585 5.160 1.00 75.44 222 GLY A C 1
ATOM 1831 O O . GLY A 1 222 ? 7.010 24.575 4.547 1.00 75.44 222 GLY A O 1
ATOM 1832 N N . ASP A 1 223 ? 6.823 23.438 6.464 1.00 81.25 223 ASP A N 1
ATOM 1833 C CA . ASP A 1 223 ? 7.462 24.411 7.343 1.00 81.25 223 ASP A CA 1
ATOM 1834 C C . ASP A 1 223 ? 8.996 24.343 7.237 1.00 81.25 223 ASP A C 1
ATOM 1836 O O . ASP A 1 223 ? 9.650 23.420 7.737 1.00 81.25 223 ASP A O 1
ATOM 1840 N N . GLU A 1 224 ? 9.598 25.372 6.629 1.00 92.00 224 GLU A N 1
ATOM 1841 C CA . GLU A 1 224 ? 11.048 25.449 6.380 1.00 92.00 224 GLU A CA 1
ATOM 1842 C C . GLU A 1 224 ? 11.911 25.316 7.643 1.00 92.00 224 GLU A C 1
ATOM 1844 O O . GLU A 1 224 ? 13.071 24.908 7.565 1.00 92.00 224 GLU A O 1
ATOM 1849 N N . VAL A 1 225 ? 11.351 25.624 8.816 1.00 90.81 225 VAL A N 1
ATOM 1850 C CA . VAL A 1 225 ? 12.041 25.532 10.109 1.00 90.81 225 VAL A CA 1
ATOM 1851 C C . VAL A 1 225 ? 12.563 24.118 10.404 1.00 90.81 225 VAL A C 1
ATOM 1853 O O . VAL A 1 225 ? 13.563 23.971 11.105 1.00 90.81 225 VAL A O 1
ATOM 1856 N N . PHE A 1 226 ? 11.935 23.080 9.840 1.00 87.50 226 PHE A N 1
ATOM 1857 C CA . PHE A 1 226 ? 12.357 21.686 10.011 1.00 87.50 226 PHE A CA 1
ATOM 1858 C C . PHE A 1 226 ? 13.299 21.192 8.912 1.00 87.50 226 PHE A C 1
ATOM 1860 O O . PHE A 1 226 ? 13.876 20.111 9.041 1.00 87.50 226 PHE A O 1
ATOM 1867 N N . LYS A 1 227 ? 13.474 21.969 7.837 1.00 92.00 227 LYS A N 1
ATOM 1868 C CA . LYS A 1 227 ? 14.132 21.513 6.613 1.00 92.00 227 LYS A CA 1
ATOM 1869 C C . LYS A 1 227 ? 15.538 20.978 6.872 1.00 92.00 227 LYS A C 1
ATOM 1871 O O . LYS A 1 227 ? 15.828 19.847 6.510 1.00 92.00 227 LYS A O 1
ATOM 1876 N N . SER A 1 228 ? 16.402 21.771 7.506 1.00 94.00 228 SER A N 1
ATOM 1877 C CA . SER A 1 228 ? 17.809 21.399 7.707 1.00 94.00 228 SER A CA 1
ATOM 1878 C C . SER A 1 228 ? 17.977 20.172 8.603 1.00 94.00 228 SER A C 1
ATOM 1880 O O . SER A 1 228 ? 18.788 19.305 8.297 1.00 94.00 228 SER A O 1
ATOM 1882 N N . THR A 1 229 ? 17.193 20.073 9.680 1.00 92.12 229 THR A N 1
ATOM 1883 C CA . THR A 1 229 ? 17.245 18.931 10.602 1.00 92.12 229 THR A CA 1
ATOM 1884 C C . THR A 1 229 ? 16.828 17.637 9.909 1.00 92.12 229 THR A C 1
ATOM 1886 O O . THR A 1 229 ? 17.469 16.607 10.089 1.00 92.12 229 THR A O 1
ATOM 1889 N N . ILE A 1 230 ? 15.762 17.677 9.111 1.00 91.31 230 ILE A N 1
ATOM 1890 C CA . ILE A 1 230 ? 15.241 16.488 8.427 1.00 91.31 230 ILE A CA 1
ATOM 1891 C C . ILE A 1 230 ? 16.169 16.058 7.291 1.00 91.31 230 ILE A C 1
ATOM 1893 O O . ILE A 1 230 ? 16.467 14.870 7.167 1.00 91.31 230 ILE A O 1
ATOM 1897 N N . ASP A 1 231 ? 16.654 17.020 6.507 1.00 94.06 231 ASP A N 1
ATOM 1898 C CA . ASP A 1 231 ? 17.596 16.799 5.409 1.00 94.06 231 ASP A CA 1
ATOM 1899 C C . ASP A 1 231 ? 18.854 16.058 5.891 1.00 94.06 231 ASP A C 1
ATOM 1901 O O . ASP A 1 231 ? 19.240 15.033 5.328 1.00 94.06 231 ASP A O 1
ATOM 1905 N N . GLU A 1 232 ? 19.432 16.499 7.013 1.00 95.00 232 GLU A N 1
ATOM 1906 C CA . GLU A 1 232 ? 20.598 15.858 7.629 1.00 95.00 232 GLU A CA 1
ATOM 1907 C C . GLU A 1 232 ? 20.327 14.396 8.022 1.00 95.00 232 GLU A C 1
ATOM 1909 O O . GLU A 1 232 ? 21.134 13.509 7.726 1.00 95.00 232 GLU A O 1
ATOM 1914 N N . ILE A 1 233 ? 19.179 14.114 8.649 1.00 93.94 233 ILE A N 1
ATOM 1915 C CA . ILE A 1 233 ? 18.811 12.748 9.053 1.00 93.94 233 ILE A CA 1
ATOM 1916 C C . ILE A 1 233 ? 18.641 11.854 7.825 1.00 93.94 233 ILE A C 1
ATOM 1918 O O . ILE A 1 233 ? 19.114 10.716 7.827 1.00 93.94 233 ILE A O 1
ATOM 1922 N N . ILE A 1 234 ? 17.997 12.361 6.768 1.00 92.06 234 ILE A N 1
ATOM 1923 C CA . ILE A 1 234 ? 17.822 11.622 5.518 1.00 92.06 234 ILE A CA 1
ATOM 1924 C C . ILE A 1 234 ? 19.192 11.277 4.928 1.00 92.06 234 ILE A C 1
ATOM 1926 O O . ILE A 1 234 ? 19.448 10.097 4.687 1.00 92.06 234 ILE A O 1
ATOM 1930 N N . TYR A 1 235 ? 20.100 12.243 4.761 1.00 93.75 235 TYR A N 1
ATOM 1931 C CA . TYR A 1 235 ? 21.434 11.971 4.208 1.00 93.75 235 TYR A CA 1
ATOM 1932 C C . TYR A 1 235 ? 22.234 10.967 5.045 1.00 93.75 235 TYR A C 1
ATOM 1934 O O . TYR A 1 235 ? 22.824 10.035 4.490 1.00 93.75 235 TYR A O 1
ATOM 1942 N N . ASN A 1 236 ? 22.199 11.089 6.373 1.00 93.50 236 ASN A N 1
ATOM 1943 C CA . ASN A 1 236 ? 22.884 10.163 7.282 1.00 93.50 236 ASN A CA 1
ATOM 1944 C C . ASN A 1 236 ? 22.313 8.736 7.231 1.00 93.50 236 ASN A C 1
ATOM 1946 O O . ASN A 1 236 ? 22.973 7.776 7.635 1.00 93.50 236 ASN A O 1
ATOM 1950 N N . SER A 1 237 ? 21.106 8.578 6.690 1.00 91.25 237 SER A N 1
ATOM 1951 C CA . SER A 1 237 ? 20.431 7.294 6.544 1.00 91.25 237 SER A CA 1
ATOM 1952 C C . SER A 1 237 ? 20.860 6.506 5.290 1.00 91.25 237 SER A C 1
ATOM 1954 O O . SER A 1 237 ? 20.476 5.344 5.150 1.00 91.25 237 SER A O 1
ATOM 1956 N N . SER A 1 238 ? 21.670 7.100 4.398 1.00 91.62 238 SER A N 1
ATOM 1957 C CA . SER A 1 238 ? 22.004 6.585 3.053 1.00 91.62 238 SER A CA 1
ATOM 1958 C C . SER A 1 238 ? 22.487 5.127 3.029 1.00 91.62 238 SER A C 1
ATOM 1960 O O . SER A 1 238 ? 22.009 4.336 2.222 1.00 91.62 238 SER A O 1
ATOM 1962 N N . ASP A 1 239 ? 23.350 4.720 3.965 1.00 89.25 239 ASP A N 1
ATOM 1963 C CA . ASP A 1 239 ? 23.912 3.356 3.993 1.00 89.25 239 ASP A CA 1
ATOM 1964 C C . ASP A 1 239 ? 22.891 2.258 4.359 1.00 89.25 239 ASP A C 1
ATOM 1966 O O . ASP A 1 239 ? 23.142 1.061 4.171 1.00 89.25 239 ASP A O 1
ATOM 1970 N N . ASN A 1 240 ? 21.727 2.645 4.881 1.00 89.75 240 ASN A N 1
ATOM 1971 C CA . ASN A 1 240 ? 20.687 1.712 5.308 1.00 89.75 240 ASN A CA 1
ATOM 1972 C C . ASN A 1 240 ? 19.675 1.405 4.202 1.00 89.75 240 ASN A C 1
ATOM 1974 O O . ASN A 1 240 ? 18.899 0.456 4.331 1.00 89.75 240 ASN A O 1
ATOM 1978 N N . TRP A 1 241 ? 19.665 2.178 3.121 1.00 88.25 241 TRP A N 1
ATOM 1979 C CA . TRP A 1 241 ? 18.716 2.005 2.033 1.00 88.25 241 TRP A CA 1
ATOM 1980 C C . TRP A 1 241 ? 19.088 0.819 1.133 1.00 88.25 241 TRP A C 1
ATOM 1982 O O . TRP A 1 241 ? 20.250 0.482 0.892 1.00 88.25 241 TRP A O 1
ATOM 1992 N N . LYS A 1 242 ? 18.055 0.135 0.646 1.00 88.56 242 LYS A N 1
ATOM 1993 C CA . LYS A 1 242 ? 18.114 -0.867 -0.417 1.00 88.56 242 LYS A CA 1
ATOM 1994 C C . LYS A 1 242 ? 17.346 -0.336 -1.622 1.00 88.56 242 LYS A C 1
ATOM 1996 O O . LYS A 1 242 ? 16.258 0.218 -1.434 1.00 88.56 242 LYS A O 1
ATOM 2001 N N . PRO A 1 243 ? 17.881 -0.519 -2.840 1.00 85.50 243 PRO A N 1
ATOM 2002 C CA . PRO A 1 243 ? 17.279 0.035 -4.041 1.00 85.50 243 PRO A CA 1
ATOM 2003 C C . PRO A 1 243 ? 15.944 -0.641 -4.360 1.00 85.50 243 PRO A C 1
ATOM 2005 O O . PRO A 1 243 ? 15.622 -1.726 -3.862 1.00 85.50 243 PRO A O 1
ATOM 2008 N N . LEU A 1 244 ? 15.184 -0.002 -5.245 1.00 82.38 244 LEU A N 1
ATOM 2009 C CA . LEU A 1 244 ? 14.078 -0.635 -5.950 1.00 82.38 244 LEU A CA 1
ATOM 2010 C C . LEU A 1 244 ? 14.652 -1.730 -6.859 1.00 82.38 244 LEU A C 1
ATOM 2012 O O . LEU A 1 244 ? 15.668 -1.519 -7.516 1.00 82.38 244 LEU A O 1
ATOM 2016 N N . PHE A 1 245 ? 13.994 -2.884 -6.942 1.00 81.31 245 PHE A N 1
ATOM 2017 C CA . PHE A 1 245 ? 14.264 -3.856 -7.998 1.00 81.31 245 PHE A CA 1
ATOM 2018 C C . PHE A 1 245 ? 13.079 -3.915 -8.944 1.00 81.31 245 PHE A C 1
ATOM 2020 O O . PHE A 1 245 ? 11.948 -4.162 -8.523 1.00 81.31 245 PHE A O 1
ATOM 2027 N N . TYR A 1 246 ? 13.366 -3.756 -10.225 1.00 79.75 246 TYR A N 1
ATOM 2028 C CA . TYR A 1 246 ? 12.423 -3.946 -11.308 1.00 79.75 246 TYR A CA 1
ATOM 2029 C C . TYR A 1 246 ? 12.888 -5.125 -12.153 1.00 79.75 246 TYR A C 1
ATOM 2031 O O . TYR A 1 246 ? 14.025 -5.136 -12.617 1.00 79.75 246 TYR A O 1
ATOM 2039 N N . ASN A 1 247 ? 12.058 -6.156 -12.316 1.00 82.88 247 ASN A N 1
ATOM 2040 C CA . ASN A 1 247 ? 12.475 -7.378 -13.005 1.00 82.88 247 ASN A CA 1
ATOM 2041 C C . ASN A 1 247 ? 13.820 -7.934 -12.488 1.00 82.88 247 ASN A C 1
ATOM 2043 O O . ASN A 1 247 ? 14.627 -8.469 -13.247 1.00 82.88 247 ASN A O 1
ATOM 2047 N N . GLY A 1 248 ? 14.049 -7.842 -11.174 1.00 81.12 248 GLY A N 1
ATOM 2048 C CA . GLY A 1 248 ? 15.288 -8.296 -10.534 1.00 81.12 248 GLY A CA 1
ATOM 2049 C C . GLY A 1 248 ? 16.517 -7.423 -10.822 1.00 81.12 248 GLY A C 1
ATOM 2050 O O . GLY A 1 248 ? 17.591 -7.717 -10.302 1.00 81.12 248 GLY A O 1
ATOM 2051 N N . ILE A 1 249 ? 16.368 -6.349 -11.599 1.00 82.69 249 ILE A N 1
ATOM 2052 C CA . ILE A 1 249 ? 17.405 -5.362 -11.896 1.00 82.69 249 ILE A CA 1
ATOM 2053 C C . ILE A 1 249 ? 17.274 -4.220 -10.876 1.00 82.69 249 ILE A C 1
ATOM 2055 O O . ILE A 1 249 ? 16.190 -3.639 -10.765 1.00 82.69 249 ILE A O 1
ATOM 2059 N N . PRO A 1 250 ? 18.331 -3.890 -10.112 1.00 84.19 250 PRO A N 1
ATOM 2060 C CA . PRO A 1 250 ? 18.339 -2.692 -9.281 1.00 84.19 250 PRO A CA 1
ATOM 2061 C C . PRO A 1 250 ? 18.061 -1.456 -10.139 1.00 84.19 250 PRO A C 1
ATOM 2063 O O . PRO A 1 250 ? 18.596 -1.324 -11.235 1.00 84.19 250 PRO A O 1
ATOM 2066 N N . SER A 1 251 ? 17.184 -0.579 -9.676 1.00 78.69 251 SER A N 1
ATOM 2067 C CA . SER A 1 251 ? 16.754 0.606 -10.413 1.00 78.69 251 SER A CA 1
ATOM 2068 C C . SER A 1 251 ? 16.684 1.804 -9.473 1.00 78.69 251 SER A C 1
ATOM 2070 O O . SER A 1 251 ? 16.314 1.631 -8.307 1.00 78.69 251 SER A O 1
ATOM 2072 N N . PRO A 1 252 ? 17.009 3.015 -9.957 1.00 75.81 252 PRO A N 1
ATOM 2073 C CA . PRO A 1 252 ? 16.837 4.218 -9.162 1.00 75.81 252 PRO A CA 1
ATOM 2074 C C . PRO A 1 252 ? 15.353 4.452 -8.854 1.00 75.81 252 PRO A C 1
ATOM 2076 O O . PRO A 1 252 ? 14.477 4.018 -9.605 1.00 75.81 252 PRO A O 1
ATOM 2079 N N . VAL A 1 253 ? 15.062 5.154 -7.761 1.00 72.19 253 VAL A N 1
ATOM 2080 C CA . VAL A 1 253 ? 13.697 5.515 -7.360 1.00 72.19 253 VAL A CA 1
ATOM 2081 C C . VAL A 1 253 ? 13.681 6.855 -6.636 1.00 72.19 253 VAL A C 1
ATOM 2083 O O . VAL A 1 253 ? 14.638 7.207 -5.957 1.00 72.19 253 VAL A O 1
ATOM 2086 N N . ILE A 1 254 ? 12.581 7.596 -6.758 1.00 70.62 254 ILE A N 1
ATOM 2087 C CA . ILE A 1 254 ? 12.309 8.766 -5.920 1.00 70.62 254 ILE A CA 1
ATOM 2088 C C . ILE A 1 254 ? 11.194 8.396 -4.946 1.00 70.62 254 ILE A C 1
ATOM 2090 O O . ILE A 1 254 ? 10.123 7.951 -5.367 1.00 70.62 254 ILE A O 1
ATOM 2094 N N . ILE A 1 255 ? 11.450 8.560 -3.650 1.00 69.56 255 ILE A N 1
ATOM 2095 C CA . ILE A 1 255 ? 10.470 8.333 -2.588 1.00 69.56 255 ILE A CA 1
ATOM 2096 C C . ILE A 1 255 ? 10.086 9.679 -1.991 1.00 69.56 255 ILE A C 1
ATOM 2098 O O . ILE A 1 255 ? 10.945 10.398 -1.492 1.00 69.56 255 ILE A O 1
ATOM 2102 N N . ARG A 1 256 ? 8.789 9.990 -1.999 1.00 66.31 256 ARG A N 1
ATOM 2103 C CA . ARG A 1 256 ? 8.248 11.151 -1.295 1.00 66.31 256 ARG A CA 1
ATOM 2104 C C . ARG A 1 256 ? 7.913 10.786 0.144 1.00 66.31 256 ARG A C 1
ATOM 2106 O O . ARG A 1 256 ? 7.153 9.845 0.370 1.00 66.31 256 ARG A O 1
ATOM 2113 N N . MET A 1 257 ? 8.444 11.538 1.099 1.00 73.56 257 MET A N 1
ATOM 2114 C CA . MET A 1 257 ? 8.253 11.310 2.527 1.00 73.56 257 MET A CA 1
ATOM 2115 C C . MET A 1 257 ? 7.703 12.553 3.223 1.00 73.56 257 MET A C 1
ATOM 2117 O O . MET A 1 257 ? 8.372 13.588 3.219 1.00 73.56 257 MET A O 1
ATOM 2121 N N . PRO A 1 258 ? 6.506 12.468 3.829 1.00 73.56 258 PRO A N 1
ATOM 2122 C CA . PRO A 1 258 ? 6.020 13.480 4.748 1.00 73.56 258 PRO A CA 1
ATOM 2123 C C . PRO A 1 258 ? 6.551 13.224 6.165 1.00 73.56 258 PRO A C 1
ATOM 2125 O O . PRO A 1 258 ? 6.554 12.097 6.658 1.00 73.56 258 PRO A O 1
ATOM 2128 N N . PHE A 1 259 ? 6.935 14.296 6.838 1.00 75.12 259 PHE A N 1
ATOM 2129 C CA . PHE A 1 259 ? 7.347 14.328 8.232 1.00 75.12 259 PHE A CA 1
ATOM 2130 C C . PHE A 1 259 ? 6.470 15.340 8.951 1.00 75.12 259 PHE A C 1
ATOM 2132 O O . PHE A 1 259 ? 6.317 16.461 8.482 1.00 75.12 259 PHE A O 1
ATOM 2139 N N . THR A 1 260 ? 5.912 14.991 10.097 1.00 69.88 260 THR A N 1
ATOM 2140 C CA . THR A 1 260 ? 5.171 15.929 10.942 1.00 69.88 260 THR A CA 1
ATOM 2141 C C . THR A 1 260 ? 5.781 15.919 12.326 1.00 69.88 260 THR A C 1
ATOM 2143 O O . THR A 1 260 ? 6.028 14.861 12.899 1.00 69.88 260 THR A O 1
ATOM 2146 N N . ILE A 1 261 ? 6.006 17.099 12.877 1.00 76.62 261 ILE A N 1
ATOM 2147 C CA . ILE A 1 261 ? 6.528 17.311 14.220 1.00 76.62 261 ILE A CA 1
ATOM 2148 C C . ILE A 1 261 ? 5.414 17.984 15.010 1.00 76.62 261 ILE A C 1
ATOM 2150 O O . ILE A 1 261 ? 5.004 19.094 14.679 1.00 76.62 261 ILE A O 1
ATOM 2154 N N . ASN A 1 262 ? 4.903 17.309 16.039 1.00 70.75 262 ASN A N 1
ATOM 2155 C CA . ASN A 1 262 ? 3.843 17.856 16.880 1.00 70.75 262 ASN A CA 1
ATOM 2156 C C . ASN A 1 262 ? 4.335 17.995 18.323 1.00 70.75 262 ASN A C 1
ATOM 2158 O O . ASN A 1 262 ? 4.501 17.008 19.040 1.00 70.75 262 ASN A O 1
ATOM 2162 N N . LEU A 1 263 ? 4.576 19.239 18.732 1.00 73.56 263 LEU A N 1
ATOM 2163 C CA . LEU A 1 263 ? 5.004 19.612 20.076 1.00 73.56 263 LEU A CA 1
ATOM 2164 C C . LEU A 1 263 ? 3.844 20.113 20.948 1.00 73.56 263 LEU A C 1
ATOM 2166 O O . LEU A 1 263 ? 4.034 20.250 22.153 1.00 73.56 263 LEU A O 1
ATOM 2170 N N . ASP A 1 264 ? 2.653 20.349 20.390 1.00 61.50 264 ASP A N 1
ATOM 2171 C CA . ASP A 1 264 ? 1.471 20.881 21.093 1.00 61.50 264 ASP A CA 1
ATOM 2172 C C . ASP A 1 264 ? 0.368 19.856 21.361 1.00 61.50 264 ASP A C 1
ATOM 2174 O O . ASP A 1 264 ? -0.645 20.195 21.974 1.00 61.50 264 ASP A O 1
ATOM 2178 N N . ALA A 1 265 ? 0.580 18.602 20.964 1.00 56.19 265 ALA A N 1
ATOM 2179 C CA . ALA A 1 265 ? -0.369 17.526 21.192 1.00 56.19 265 ALA A CA 1
ATOM 2180 C C . ALA A 1 265 ? -0.826 17.489 22.662 1.00 56.19 265 ALA A C 1
ATOM 2182 O O . ALA A 1 265 ? -0.021 17.502 23.604 1.00 56.19 265 ALA A O 1
ATOM 2183 N N . SER A 1 266 ? -2.145 17.461 22.858 1.00 56.94 266 SER A N 1
ATOM 2184 C CA . SER A 1 266 ? -2.741 17.263 24.181 1.00 56.94 266 SER A CA 1
ATOM 2185 C C . SER A 1 266 ? -2.270 15.932 24.776 1.00 56.94 266 SER A C 1
ATOM 2187 O O . SER A 1 266 ? -1.891 15.022 24.046 1.00 56.94 266 SER A O 1
ATOM 2189 N N . SER A 1 267 ? -2.299 15.764 26.103 1.00 55.84 267 SER A N 1
ATOM 2190 C CA . SER A 1 267 ? -1.908 14.486 26.728 1.00 55.84 267 SER A CA 1
ATOM 2191 C C . SER A 1 267 ? -2.671 13.287 26.160 1.00 55.84 267 SER A C 1
ATOM 2193 O O . SER A 1 267 ? -2.125 12.190 26.102 1.00 55.84 267 SER A O 1
ATOM 2195 N N . ASP A 1 268 ? -3.909 13.508 25.720 1.00 54.69 268 ASP A N 1
ATOM 2196 C CA . ASP A 1 268 ? -4.757 12.483 25.124 1.00 54.69 268 ASP A CA 1
ATOM 2197 C C . ASP A 1 268 ? -4.356 12.182 23.669 1.00 54.69 268 ASP A C 1
ATOM 2199 O O . ASP A 1 268 ? -4.301 11.013 23.295 1.00 54.69 268 ASP A O 1
ATOM 2203 N N . GLU A 1 269 ? -3.971 13.190 22.876 1.00 54.66 269 GLU A N 1
ATOM 2204 C CA . GLU A 1 269 ? -3.408 13.003 21.524 1.00 54.66 269 GLU A CA 1
ATOM 2205 C C . GLU A 1 269 ? -1.992 12.411 21.543 1.00 54.66 269 GLU A C 1
ATOM 2207 O O . GLU A 1 269 ? -1.675 11.559 20.715 1.00 54.66 269 GLU A O 1
ATOM 2212 N N . ILE A 1 270 ? -1.150 12.804 22.508 1.00 54.94 270 ILE A N 1
ATOM 2213 C CA . ILE A 1 270 ? 0.170 12.196 22.753 1.00 54.94 270 ILE A CA 1
ATOM 2214 C C . ILE A 1 270 ? -0.009 10.711 23.066 1.00 54.94 270 ILE A C 1
ATOM 2216 O O . ILE A 1 270 ? 0.676 9.871 22.487 1.00 54.94 270 ILE A O 1
ATOM 2220 N N . ASN A 1 271 ? -0.951 10.384 23.954 1.00 65.69 271 ASN A N 1
ATOM 2221 C CA . ASN A 1 271 ? -1.233 9.009 24.345 1.00 65.69 271 ASN A CA 1
ATOM 2222 C C . ASN A 1 271 ? -1.816 8.201 23.174 1.00 65.69 271 ASN A C 1
ATOM 2224 O O . ASN A 1 271 ? -1.396 7.075 22.934 1.00 65.69 271 ASN A O 1
ATOM 2228 N N . TYR A 1 272 ? -2.719 8.789 22.385 1.00 71.56 272 TYR A N 1
ATOM 2229 C CA . TYR A 1 272 ? -3.235 8.177 21.161 1.00 71.56 272 TYR A CA 1
ATOM 2230 C C . TYR A 1 272 ? -2.124 7.861 20.153 1.00 71.56 272 TYR A C 1
ATOM 2232 O O . TYR A 1 272 ? -2.018 6.724 19.695 1.00 71.56 272 TYR A O 1
ATOM 2240 N N . GLN A 1 273 ? -1.273 8.840 19.834 1.00 64.00 273 GLN A N 1
ATOM 2241 C CA . GLN A 1 273 ? -0.227 8.679 18.824 1.00 64.00 273 GLN A CA 1
ATOM 2242 C C . GLN A 1 273 ? 0.868 7.714 19.288 1.00 64.00 273 GLN A C 1
ATOM 2244 O O . GLN A 1 273 ? 1.374 6.921 18.494 1.00 64.00 273 GLN A O 1
ATOM 2249 N N . GLN A 1 274 ? 1.216 7.751 20.575 1.00 70.12 274 GLN A N 1
ATOM 2250 C CA . GLN A 1 274 ? 2.132 6.784 21.168 1.00 70.12 274 GLN A CA 1
ATOM 2251 C C . GLN A 1 274 ? 1.559 5.368 21.074 1.00 70.12 274 GLN A C 1
ATOM 2253 O O . GLN A 1 274 ? 2.232 4.478 20.566 1.00 70.12 274 GLN A O 1
ATOM 2258 N N . ILE A 1 275 ? 0.299 5.167 21.470 1.00 70.19 275 ILE A N 1
ATOM 2259 C CA . ILE A 1 275 ? -0.349 3.852 21.420 1.00 70.19 275 ILE A CA 1
ATOM 2260 C C . ILE A 1 275 ? -0.504 3.359 19.977 1.00 70.19 275 ILE A C 1
ATOM 2262 O O . ILE A 1 275 ? -0.357 2.164 19.717 1.00 70.19 275 ILE A O 1
ATOM 2266 N N . HIS A 1 276 ? -0.734 4.263 19.024 1.00 74.75 276 HIS A N 1
ATOM 2267 C CA . HIS A 1 276 ? -0.734 3.945 17.598 1.00 74.75 276 HIS A CA 1
ATOM 2268 C C . HIS A 1 276 ? 0.623 3.411 17.136 1.00 74.75 276 HIS A C 1
ATOM 2270 O O . HIS A 1 276 ? 0.701 2.341 16.525 1.00 74.75 276 HIS A O 1
ATOM 2276 N N . ASN A 1 277 ? 1.690 4.145 17.455 1.00 74.00 277 ASN A N 1
ATOM 2277 C CA . ASN A 1 277 ? 3.049 3.778 17.081 1.00 74.00 277 ASN A CA 1
ATOM 2278 C C . ASN A 1 277 ? 3.478 2.472 17.767 1.00 74.00 277 ASN A C 1
ATOM 2280 O O . ASN A 1 277 ? 4.069 1.615 17.113 1.00 74.00 277 ASN A O 1
ATOM 2284 N N . ASP A 1 278 ? 3.108 2.276 19.034 1.00 72.56 278 ASP A N 1
ATOM 2285 C CA . ASP A 1 278 ? 3.325 1.029 19.770 1.00 72.56 278 ASP A CA 1
ATOM 2286 C C . ASP A 1 278 ? 2.598 -0.140 19.094 1.00 72.56 278 ASP A C 1
ATOM 2288 O O . ASP A 1 278 ? 3.197 -1.189 18.867 1.00 72.56 278 ASP A O 1
ATOM 2292 N N . GLY A 1 279 ? 1.336 0.040 18.691 1.00 77.62 279 GLY A N 1
ATOM 2293 C CA . GLY A 1 279 ? 0.572 -0.985 17.975 1.00 77.62 279 GLY A CA 1
ATOM 2294 C C . GLY A 1 279 ? 1.222 -1.386 16.648 1.00 77.62 279 GLY A C 1
ATOM 2295 O O . GLY A 1 279 ? 1.365 -2.578 16.354 1.00 77.62 279 GLY A O 1
ATOM 2296 N N . ALA A 1 280 ? 1.680 -0.404 15.867 1.00 73.56 280 ALA A N 1
ATOM 2297 C CA . ALA A 1 280 ? 2.403 -0.640 14.617 1.00 73.56 280 ALA A CA 1
ATOM 2298 C C . ALA A 1 280 ? 3.766 -1.319 14.856 1.00 73.56 280 ALA A C 1
ATOM 2300 O O . ALA A 1 280 ? 4.142 -2.249 14.135 1.00 73.56 280 ALA A O 1
ATOM 2301 N N . PHE A 1 281 ? 4.481 -0.914 15.905 1.00 71.69 281 PHE A N 1
ATOM 2302 C CA . PHE A 1 281 ? 5.736 -1.530 16.324 1.00 71.69 281 PHE A CA 1
ATOM 2303 C C . PHE A 1 281 ? 5.535 -2.983 16.773 1.00 71.69 281 PHE A C 1
ATOM 2305 O O . PHE A 1 281 ? 6.286 -3.876 16.381 1.00 71.69 281 PHE A O 1
ATOM 2312 N N . TYR A 1 282 ? 4.496 -3.268 17.553 1.00 71.69 282 TYR A N 1
ATOM 2313 C CA . TYR A 1 282 ? 4.186 -4.628 17.978 1.00 71.69 282 TYR A CA 1
ATOM 2314 C C . TYR A 1 282 ? 3.797 -5.520 16.797 1.00 71.69 282 TYR A C 1
ATOM 2316 O O . TYR A 1 282 ? 4.268 -6.660 16.720 1.00 71.69 282 TYR A O 1
ATOM 2324 N N . LEU A 1 283 ? 3.049 -4.993 15.823 1.00 72.50 283 LEU A N 1
ATOM 2325 C CA . LEU A 1 283 ? 2.801 -5.677 14.551 1.00 72.50 283 LEU A CA 1
ATOM 2326 C C . LEU A 1 283 ? 4.105 -6.025 13.825 1.00 72.50 283 LEU A C 1
ATOM 2328 O O . LEU A 1 283 ? 4.285 -7.179 13.423 1.00 72.50 283 LEU A O 1
ATOM 2332 N N . SER A 1 284 ? 5.036 -5.072 13.699 1.00 71.19 284 SER A N 1
ATOM 2333 C CA . SER A 1 284 ? 6.311 -5.300 13.003 1.00 71.19 284 SER A CA 1
ATOM 2334 C C . SER A 1 284 ? 7.187 -6.330 13.723 1.00 71.19 284 SER A C 1
ATOM 2336 O O . SER A 1 284 ? 7.820 -7.171 13.083 1.00 71.19 284 SER A O 1
ATOM 2338 N N . LYS A 1 285 ? 7.144 -6.362 15.061 1.00 78.44 285 LYS A N 1
ATOM 2339 C CA . LYS A 1 285 ? 7.822 -7.376 15.888 1.00 78.44 285 LYS A CA 1
ATOM 2340 C C . LYS A 1 285 ? 7.064 -8.699 16.012 1.00 78.44 285 LYS A C 1
ATOM 2342 O O . LYS A 1 285 ? 7.509 -9.571 16.760 1.00 78.44 285 LYS A O 1
ATOM 2347 N N . LYS A 1 286 ? 5.953 -8.879 15.287 1.00 87.44 286 LYS A N 1
ATOM 2348 C CA . LYS A 1 286 ? 5.089 -10.076 15.334 1.00 87.44 286 LYS A CA 1
ATOM 2349 C C . LYS A 1 286 ? 4.516 -10.373 16.725 1.00 87.44 286 LYS A C 1
ATOM 2351 O O . LYS A 1 286 ? 4.171 -11.512 17.043 1.00 87.44 286 LYS A O 1
ATOM 2356 N N . LYS A 1 287 ? 4.425 -9.344 17.562 1.00 85.19 287 LYS A N 1
ATOM 2357 C CA . LYS A 1 287 ? 3.827 -9.362 18.895 1.00 85.19 287 LYS A CA 1
ATOM 2358 C C . LYS A 1 287 ? 2.347 -9.023 18.773 1.00 85.19 287 LYS A C 1
ATOM 2360 O O . LYS A 1 287 ? 1.905 -7.913 19.049 1.00 85.19 287 LYS A O 1
ATOM 2365 N N . TYR A 1 288 ? 1.587 -9.971 18.233 1.00 90.62 288 TYR A N 1
ATOM 2366 C CA . TYR A 1 288 ? 0.231 -9.687 17.770 1.00 90.62 288 TYR A CA 1
ATOM 2367 C C . TYR A 1 288 ? -0.744 -9.367 18.906 1.00 90.62 288 TYR A C 1
ATOM 2369 O O . TYR A 1 288 ? -1.633 -8.549 18.714 1.00 90.62 288 TYR A O 1
ATOM 2377 N N . LYS A 1 289 ? -0.565 -9.953 20.095 1.00 92.88 289 LYS A N 1
ATOM 2378 C CA . LYS A 1 289 ? -1.431 -9.682 21.254 1.00 92.88 289 LYS A CA 1
ATOM 2379 C C . LYS A 1 289 ? -1.261 -8.255 21.762 1.00 92.88 289 LYS A C 1
ATOM 2381 O O . LYS A 1 289 ? -2.247 -7.559 21.956 1.00 92.88 289 LYS A O 1
ATOM 2386 N N . GLU A 1 290 ? -0.019 -7.808 21.892 1.00 83.81 290 GLU A N 1
ATOM 2387 C CA . GLU A 1 290 ? 0.308 -6.445 22.302 1.00 83.81 290 GLU A CA 1
ATOM 2388 C C . GLU A 1 290 ? -0.180 -5.421 21.264 1.00 83.81 290 GLU A C 1
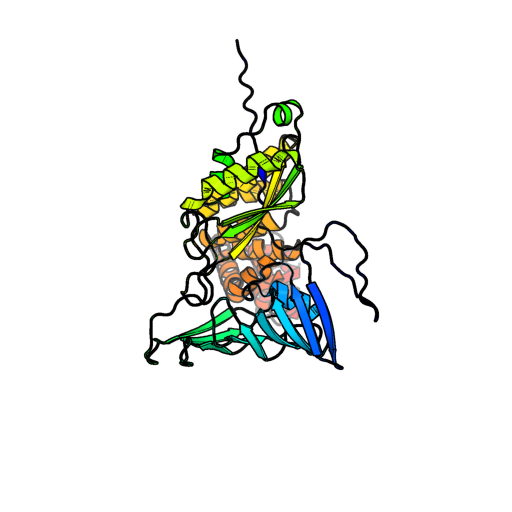ATOM 2390 O O . GLU A 1 290 ? -0.730 -4.384 21.622 1.00 83.81 290 GLU A O 1
ATOM 2395 N N . ALA A 1 291 ? -0.088 -5.746 19.969 1.00 85.38 291 ALA A N 1
ATOM 2396 C CA . ALA A 1 291 ? -0.688 -4.925 18.920 1.00 85.38 291 ALA A CA 1
ATOM 2397 C C . ALA A 1 291 ? -2.222 -4.848 19.028 1.00 85.38 291 ALA A C 1
ATOM 2399 O O . ALA A 1 291 ? -2.793 -3.765 18.884 1.00 85.38 291 ALA A O 1
ATOM 2400 N N . ILE A 1 292 ? -2.894 -5.977 19.290 1.00 93.06 292 ILE A N 1
ATOM 2401 C CA . ILE A 1 292 ? -4.351 -6.023 19.492 1.00 93.06 292 ILE A CA 1
ATOM 2402 C C . ILE A 1 292 ? -4.756 -5.112 20.654 1.00 93.06 292 ILE A C 1
ATOM 2404 O O . ILE A 1 292 ? -5.724 -4.363 20.518 1.00 93.06 292 ILE A O 1
ATOM 2408 N N . GLU A 1 293 ? -4.022 -5.142 21.767 1.00 89.81 293 GLU A N 1
ATOM 2409 C CA . GLU A 1 293 ? -4.273 -4.281 22.930 1.00 89.81 293 GLU A CA 1
ATOM 2410 C C . GLU A 1 293 ? -4.147 -2.794 22.569 1.00 89.81 293 GLU A C 1
ATOM 2412 O O . GLU A 1 293 ? -5.074 -2.022 22.831 1.00 89.81 293 GLU A O 1
ATOM 2417 N N . SER A 1 294 ? -3.065 -2.402 21.888 1.00 84.00 294 SER A N 1
ATOM 2418 C CA . SER A 1 294 ? -2.849 -1.021 21.441 1.00 84.00 294 SER A CA 1
ATOM 2419 C C . SER A 1 294 ? -3.982 -0.504 20.549 1.00 84.00 294 SER A C 1
ATOM 2421 O O . SER A 1 294 ? -4.561 0.550 20.814 1.00 84.00 294 SER A O 1
ATOM 2423 N N . PHE A 1 295 ? -4.357 -1.249 19.505 1.00 87.56 295 PHE A N 1
ATOM 2424 C CA . PHE A 1 295 ? -5.427 -0.800 18.608 1.00 87.56 295 PHE A CA 1
ATOM 2425 C C . PHE A 1 295 ? -6.813 -0.884 19.251 1.00 87.56 295 PHE A C 1
ATOM 2427 O O . PHE A 1 295 ? -7.682 -0.077 18.928 1.00 87.56 295 PHE A O 1
ATOM 2434 N N . THR A 1 296 ? -7.025 -1.806 20.194 1.00 91.44 296 THR A N 1
ATOM 2435 C CA . THR A 1 296 ? -8.272 -1.857 20.970 1.00 91.44 296 THR A CA 1
ATOM 2436 C C . THR A 1 296 ? -8.441 -0.602 21.809 1.00 91.44 296 THR A C 1
ATOM 2438 O O . THR A 1 296 ? -9.509 0.001 21.761 1.00 91.44 296 THR A O 1
ATOM 2441 N N . TYR A 1 297 ? -7.385 -0.148 22.486 1.00 87.00 297 TYR A N 1
ATOM 2442 C CA . TYR A 1 297 ? -7.426 1.114 23.221 1.00 87.00 297 TYR A CA 1
ATOM 2443 C C . TYR A 1 297 ? -7.799 2.296 22.313 1.00 87.00 297 TYR A C 1
ATOM 2445 O O . TYR A 1 297 ? -8.633 3.128 22.676 1.00 87.00 297 TYR A O 1
ATOM 2453 N N . ILE A 1 298 ? -7.213 2.362 21.112 1.00 83.44 298 ILE A N 1
ATOM 2454 C CA . ILE A 1 298 ? -7.535 3.411 20.138 1.00 83.44 298 ILE A CA 1
ATOM 2455 C C . ILE A 1 298 ? -9.013 3.360 19.756 1.00 83.44 298 ILE A C 1
ATOM 2457 O O . ILE A 1 298 ? -9.679 4.390 19.789 1.00 83.44 298 ILE A O 1
ATOM 2461 N N . ILE A 1 299 ? -9.539 2.176 19.450 1.00 85.81 299 ILE A N 1
ATOM 2462 C CA . ILE A 1 299 ? -10.941 1.982 19.062 1.00 85.81 299 ILE A CA 1
ATOM 2463 C C . ILE A 1 299 ? -11.900 2.349 20.205 1.00 85.81 299 ILE A C 1
ATOM 2465 O O . ILE A 1 299 ? -12.937 2.962 19.961 1.00 85.81 299 ILE A O 1
ATOM 2469 N N . GLU A 1 300 ? -11.556 2.034 21.455 1.00 83.31 300 GLU A N 1
ATOM 2470 C CA . GLU A 1 300 ? -12.364 2.404 22.624 1.00 83.31 300 GLU A CA 1
ATOM 2471 C C . GLU A 1 300 ? -12.471 3.924 22.811 1.00 83.31 300 GLU A C 1
ATOM 2473 O O . GLU A 1 300 ? -13.506 4.428 23.254 1.00 83.31 300 GLU A O 1
ATOM 2478 N N . LYS A 1 301 ? -11.408 4.665 22.480 1.00 80.44 301 LYS A N 1
ATOM 2479 C CA . LYS A 1 301 ? -11.355 6.128 22.620 1.00 80.44 301 LYS A CA 1
ATOM 2480 C C . LYS A 1 301 ? -11.856 6.868 21.380 1.00 80.44 301 LYS A C 1
ATOM 2482 O O . LYS A 1 301 ? -12.518 7.897 21.508 1.00 80.44 301 LYS A O 1
ATOM 2487 N N . TYR A 1 302 ? -11.579 6.326 20.201 1.00 78.69 302 TYR A N 1
ATOM 2488 C CA . TYR A 1 302 ? -11.840 6.914 18.891 1.00 78.69 302 TYR A CA 1
ATOM 2489 C C . TYR A 1 302 ? -12.529 5.869 17.997 1.00 78.69 302 TYR A C 1
ATOM 2491 O O . TYR A 1 302 ? -11.938 5.335 17.059 1.00 78.69 302 TYR A O 1
ATOM 2499 N N . PRO A 1 303 ? -13.817 5.569 18.242 1.00 73.38 303 PRO A N 1
ATOM 2500 C CA . PRO A 1 303 ? -14.509 4.435 17.619 1.00 73.38 303 PRO A CA 1
ATOM 2501 C C . PRO A 1 303 ? -14.754 4.578 16.113 1.00 73.38 303 PRO A C 1
ATOM 2503 O O . PRO A 1 303 ? -15.237 3.636 15.489 1.00 73.38 303 PRO A O 1
ATOM 2506 N N . LYS A 1 304 ? -14.455 5.744 15.530 1.00 75.75 304 LYS A N 1
ATOM 2507 C CA . LYS A 1 304 ? -14.557 6.016 14.088 1.00 75.75 304 LYS A CA 1
ATOM 2508 C C . LYS A 1 304 ? -13.211 5.950 13.368 1.00 75.75 304 LYS A C 1
ATOM 2510 O O . LYS A 1 304 ? -13.165 6.217 12.172 1.00 75.75 304 LYS A O 1
ATOM 2515 N N . GLU A 1 305 ? -12.140 5.617 14.081 1.00 80.56 305 GLU A N 1
ATOM 2516 C CA . GLU A 1 305 ? -10.800 5.612 13.519 1.00 80.56 305 GLU A CA 1
ATOM 2517 C C . GLU A 1 305 ? -10.578 4.384 12.632 1.00 80.56 305 GLU A C 1
ATOM 2519 O O . GLU A 1 305 ? -10.288 3.282 13.099 1.00 80.56 305 GLU A O 1
ATOM 2524 N N . SER A 1 306 ? -10.760 4.569 11.328 1.00 67.62 306 SER A N 1
ATOM 2525 C CA . SER A 1 306 ? -10.892 3.477 10.365 1.00 67.62 306 SER A CA 1
ATOM 2526 C C . SER A 1 306 ? -9.608 2.653 10.204 1.00 67.62 306 SER A C 1
ATOM 2528 O O . SER A 1 306 ? -9.676 1.425 10.097 1.00 67.62 306 SER A O 1
ATOM 2530 N N . TYR A 1 307 ? -8.431 3.285 10.287 1.00 82.00 307 TYR A N 1
ATOM 2531 C CA . TYR A 1 307 ? -7.150 2.579 10.204 1.00 82.00 307 TYR A CA 1
ATOM 2532 C C . TYR A 1 307 ? -6.899 1.683 11.436 1.00 82.00 307 TYR A C 1
ATOM 2534 O O . TYR A 1 307 ? -6.208 0.667 11.329 1.00 82.00 307 TYR A O 1
ATOM 2542 N N . ALA A 1 308 ? -7.434 2.035 12.615 1.00 81.00 308 ALA A N 1
ATOM 2543 C CA . ALA A 1 308 ? -7.197 1.283 13.848 1.00 81.00 308 ALA A CA 1
ATOM 2544 C C . ALA A 1 308 ? -7.881 -0.086 13.785 1.00 81.00 308 ALA A C 1
ATOM 2546 O O . ALA A 1 308 ? -7.272 -1.098 14.138 1.00 81.00 308 ALA A O 1
ATOM 2547 N N . TYR A 1 309 ? -9.098 -0.131 13.232 1.00 74.50 309 TYR A N 1
ATOM 2548 C CA . TYR A 1 309 ? -9.763 -1.387 12.885 1.00 74.50 309 TYR A CA 1
ATOM 2549 C C . TYR A 1 309 ? -8.944 -2.174 11.863 1.00 74.50 309 TYR A C 1
ATOM 2551 O O . TYR A 1 309 ? -8.694 -3.356 12.067 1.00 74.50 309 TYR A O 1
ATOM 2559 N N . PHE A 1 310 ? -8.432 -1.536 10.807 1.00 88.00 310 PHE A N 1
ATOM 2560 C CA . PHE A 1 310 ? -7.620 -2.242 9.813 1.00 88.00 310 PHE A CA 1
ATOM 2561 C C . PHE A 1 310 ? -6.378 -2.914 10.421 1.00 88.00 310 PHE A C 1
ATOM 2563 O O . PHE A 1 310 ? -6.127 -4.100 10.179 1.00 88.00 310 PHE A O 1
ATOM 2570 N N . ASN A 1 311 ? -5.620 -2.182 11.239 1.00 89.06 311 ASN A N 1
ATOM 2571 C CA . ASN A 1 311 ? -4.397 -2.687 11.856 1.00 89.06 311 ASN A CA 1
ATOM 2572 C C . ASN A 1 311 ? -4.670 -3.726 12.951 1.00 89.06 311 ASN A C 1
ATOM 2574 O O . ASN A 1 311 ? -3.943 -4.721 13.032 1.00 89.06 311 ASN A O 1
ATOM 2578 N N . ARG A 1 312 ? -5.747 -3.574 13.734 1.00 94.94 312 ARG A N 1
ATOM 2579 C CA . ARG A 1 312 ? -6.185 -4.629 14.657 1.00 94.94 312 ARG A CA 1
ATOM 2580 C C . ARG A 1 312 ? -6.615 -5.884 13.902 1.00 94.94 312 ARG A C 1
ATOM 2582 O O . ARG A 1 312 ? -6.228 -6.982 14.294 1.00 94.94 312 ARG A O 1
ATOM 2589 N N . GLY A 1 313 ? -7.287 -5.722 12.763 1.00 91.12 31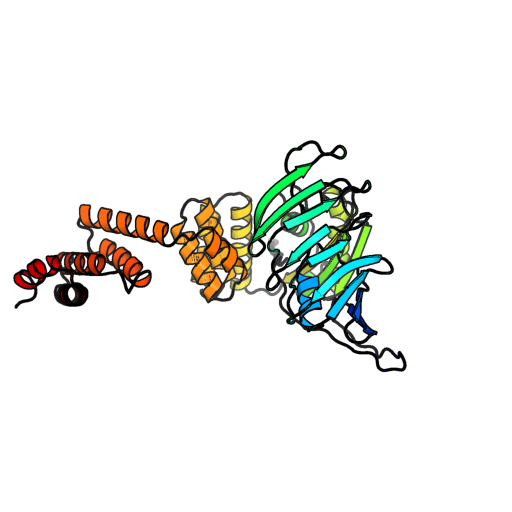3 GLY A N 1
ATOM 2590 C CA . GLY A 1 313 ? -7.655 -6.826 11.886 1.00 91.12 313 GLY A CA 1
ATOM 2591 C C . GLY A 1 313 ? -6.437 -7.587 11.355 1.00 91.12 313 GLY A C 1
ATOM 2592 O O . GLY A 1 313 ? -6.407 -8.818 11.377 1.00 91.12 313 GLY A O 1
ATOM 2593 N N . GLN A 1 314 ? -5.370 -6.875 10.975 1.00 91.25 314 GLN A N 1
ATOM 2594 C CA . GLN A 1 314 ? -4.090 -7.506 10.633 1.00 91.25 314 GLN A CA 1
ATOM 2595 C C . GLN A 1 314 ? -3.486 -8.262 11.825 1.00 91.25 314 GLN A C 1
ATOM 2597 O O . GLN A 1 314 ? -3.037 -9.400 11.665 1.00 91.25 314 GLN A O 1
ATOM 2602 N N . ALA A 1 315 ? -3.497 -7.660 13.016 1.00 91.38 315 ALA A N 1
ATOM 2603 C CA . ALA A 1 315 ? -2.965 -8.283 14.224 1.00 91.38 315 ALA A CA 1
ATOM 2604 C C . ALA A 1 315 ? -3.719 -9.578 14.568 1.00 91.38 315 ALA A C 1
ATOM 2606 O O . ALA A 1 315 ? -3.086 -10.620 14.740 1.00 91.38 315 ALA A O 1
ATOM 2607 N N . TYR A 1 316 ? -5.054 -9.551 14.556 1.00 90.50 316 TYR A N 1
ATOM 2608 C CA . TYR A 1 316 ? -5.896 -10.735 14.729 1.00 90.50 316 TYR A CA 1
ATOM 2609 C C . TYR A 1 316 ? -5.604 -11.813 13.687 1.00 90.50 316 TYR A C 1
ATOM 2611 O O . TYR A 1 316 ? -5.404 -12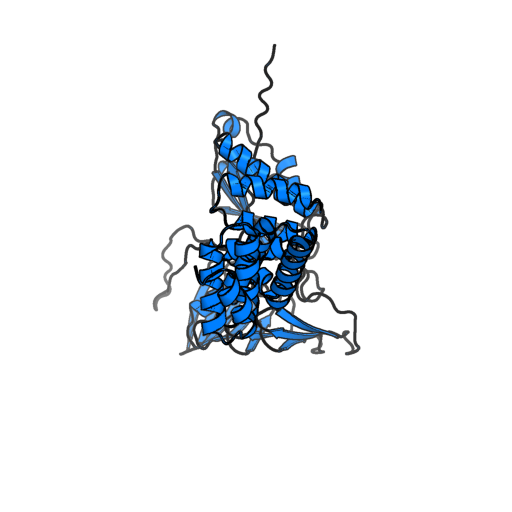.978 14.036 1.00 90.50 316 TYR A O 1
ATOM 2619 N N . PHE A 1 317 ? -5.492 -11.437 12.411 1.00 89.94 317 PHE A N 1
ATOM 2620 C CA . PHE A 1 317 ? -5.233 -12.392 11.337 1.00 89.94 317 PHE A CA 1
ATOM 2621 C C . PHE A 1 317 ? -3.931 -13.166 11.561 1.00 89.94 317 PHE A C 1
ATOM 2623 O O . PHE A 1 317 ? -3.907 -14.395 11.443 1.00 89.94 317 PHE A O 1
ATOM 2630 N N . PHE A 1 318 ? -2.856 -12.457 11.914 1.00 87.69 318 PHE A N 1
ATOM 2631 C CA . PHE A 1 318 ? -1.563 -13.081 12.179 1.00 87.69 318 PHE A CA 1
ATOM 2632 C C . PHE A 1 318 ? -1.496 -13.795 13.536 1.00 87.69 318 PHE A C 1
ATOM 2634 O O . PHE A 1 318 ? -0.718 -14.743 13.673 1.00 87.69 318 PHE A O 1
ATOM 2641 N N . ASN A 1 319 ? -2.334 -13.408 14.503 1.00 90.44 319 ASN A N 1
ATOM 2642 C CA . ASN A 1 319 ? -2.520 -14.139 15.759 1.00 90.44 319 ASN A CA 1
ATOM 2643 C C . ASN A 1 319 ? -3.325 -15.445 15.577 1.00 90.44 319 ASN A C 1
ATOM 2645 O O . ASN A 1 319 ? -3.265 -16.328 16.431 1.00 90.44 319 ASN A O 1
ATOM 2649 N N . GLY A 1 320 ? -4.026 -15.601 14.446 1.00 80.75 320 GLY A N 1
ATOM 2650 C CA . GLY A 1 320 ? -4.844 -16.772 14.107 1.00 80.75 320 GLY A CA 1
ATOM 2651 C C . GLY A 1 320 ? -6.355 -16.553 14.252 1.00 80.75 320 GLY A C 1
ATOM 2652 O O . GLY A 1 320 ? -7.135 -17.417 13.843 1.00 80.75 320 GLY A O 1
ATOM 2653 N N . ASP A 1 321 ? -6.763 -15.385 14.739 1.00 82.94 321 ASP A N 1
ATOM 2654 C CA . ASP A 1 321 ? -8.144 -14.971 15.002 1.00 82.94 321 ASP A CA 1
ATOM 2655 C C . ASP A 1 321 ? -8.774 -14.404 13.720 1.00 82.94 321 ASP A C 1
ATOM 2657 O O . ASP A 1 321 ? -9.046 -13.216 13.553 1.00 82.94 321 ASP A O 1
ATOM 2661 N N . LYS A 1 322 ? -8.926 -15.272 12.716 1.00 79.88 322 LYS A N 1
ATOM 2662 C CA . LYS A 1 322 ? -9.300 -14.864 11.350 1.00 79.88 322 LYS A CA 1
ATOM 2663 C C . LYS A 1 322 ? -10.689 -14.232 11.244 1.00 79.88 322 LYS A C 1
ATOM 2665 O O . LYS A 1 322 ? -10.987 -13.616 10.227 1.00 79.88 322 LYS A O 1
ATOM 2670 N N . ILE A 1 323 ? -11.557 -14.426 12.229 1.00 76.31 323 ILE A N 1
ATOM 2671 C CA . ILE A 1 323 ? -12.947 -13.962 12.171 1.00 76.31 323 ILE A CA 1
ATOM 2672 C C . ILE A 1 323 ? -13.051 -12.554 12.704 1.00 76.31 323 ILE A C 1
ATOM 2674 O O . ILE A 1 323 ? -13.638 -11.705 12.041 1.00 76.31 323 ILE A O 1
ATOM 2678 N N . GLU A 1 324 ? -12.403 -12.320 13.833 1.00 82.00 324 GLU A N 1
ATOM 2679 C CA . GLU A 1 324 ? -12.159 -11.024 14.436 1.00 82.00 324 GLU A CA 1
ATOM 2680 C C . GLU A 1 324 ? -11.424 -10.128 13.433 1.00 82.00 324 GLU A C 1
ATOM 2682 O O . GLU A 1 324 ? -11.843 -9.000 13.193 1.00 82.00 324 GLU A O 1
ATOM 2687 N N . ALA A 1 325 ? -10.427 -10.677 12.726 1.00 85.94 325 ALA A N 1
ATOM 2688 C CA . ALA A 1 325 ? -9.764 -9.987 11.623 1.00 85.94 325 ALA A CA 1
ATOM 2689 C C . ALA A 1 325 ? -10.732 -9.508 10.534 1.00 85.94 325 ALA A C 1
ATOM 2691 O O . ALA A 1 325 ? -10.640 -8.382 10.051 1.00 85.94 325 ALA A O 1
ATOM 2692 N N . CYS A 1 326 ? -11.674 -10.368 10.153 1.00 84.12 326 CYS A N 1
ATOM 2693 C CA . CYS A 1 326 ? -12.660 -10.057 9.130 1.00 84.12 326 CYS A CA 1
ATOM 2694 C C . CYS A 1 326 ? -13.716 -9.054 9.584 1.00 84.12 326 CYS A C 1
ATOM 2696 O O . CYS A 1 326 ? -14.117 -8.217 8.783 1.00 84.12 326 CYS A O 1
ATOM 2698 N N . GLU A 1 327 ? -14.172 -9.141 10.835 1.00 78.56 327 GLU A N 1
ATOM 2699 C CA . GLU A 1 327 ? -15.061 -8.137 11.435 1.00 78.56 327 GLU A CA 1
ATOM 2700 C C . GLU A 1 327 ? -14.383 -6.757 11.445 1.00 78.56 327 GLU A C 1
ATOM 2702 O O . GLU A 1 327 ? -14.976 -5.768 11.018 1.00 78.56 327 GLU A O 1
ATOM 2707 N N . ASP A 1 328 ? -13.110 -6.702 11.833 1.00 83.06 328 ASP A N 1
ATOM 2708 C CA . ASP A 1 328 ? -12.335 -5.465 11.874 1.00 83.06 328 ASP A CA 1
ATOM 2709 C C . ASP A 1 328 ? -12.063 -4.880 10.479 1.00 83.06 328 ASP A C 1
ATOM 2711 O O . ASP A 1 328 ? -12.219 -3.677 10.270 1.00 83.06 328 ASP A O 1
ATOM 2715 N N . TRP A 1 329 ? -11.718 -5.703 9.484 1.00 81.75 329 TRP A N 1
ATOM 2716 C CA . TRP A 1 329 ? -11.565 -5.213 8.110 1.00 81.75 329 TRP A CA 1
ATOM 2717 C C . TRP A 1 329 ? -12.885 -4.732 7.505 1.00 81.75 329 TRP A C 1
ATOM 2719 O O . TRP A 1 329 ? -12.894 -3.740 6.782 1.00 81.75 329 TRP A O 1
ATOM 2729 N N . GLU A 1 330 ? -14.009 -5.373 7.819 1.00 76.38 330 GLU A N 1
ATOM 2730 C CA . GLU A 1 330 ? -15.335 -4.918 7.391 1.00 76.38 330 GLU A CA 1
ATOM 2731 C C . GLU A 1 330 ? -15.698 -3.558 8.006 1.00 76.38 330 GLU A C 1
ATOM 2733 O O . GLU A 1 330 ? -16.127 -2.650 7.287 1.00 76.38 330 GLU A O 1
ATOM 2738 N N . MET A 1 331 ? -15.430 -3.375 9.302 1.00 70.75 331 MET A N 1
ATOM 2739 C CA . MET A 1 331 ? -15.601 -2.089 9.983 1.00 70.75 331 MET A CA 1
ATOM 2740 C C . MET A 1 331 ? -14.689 -0.999 9.413 1.00 70.75 331 MET A C 1
ATOM 2742 O O . MET A 1 331 ? -15.142 0.127 9.201 1.00 70.75 331 MET A O 1
ATOM 2746 N N . ALA A 1 332 ? -13.432 -1.326 9.107 1.00 63.50 332 ALA A N 1
ATOM 2747 C CA . ALA A 1 332 ? -12.498 -0.394 8.483 1.00 63.50 332 ALA A CA 1
ATOM 2748 C C . ALA A 1 332 ? -13.017 0.107 7.122 1.00 63.50 332 ALA A C 1
ATOM 2750 O O . ALA A 1 332 ? -12.999 1.313 6.870 1.00 63.50 332 ALA A O 1
ATOM 2751 N N . VAL A 1 333 ? -13.560 -0.789 6.284 1.00 59.34 333 VAL A N 1
ATOM 2752 C CA . VAL A 1 333 ? -14.194 -0.419 5.003 1.00 59.34 333 VAL A CA 1
ATOM 2753 C C . VAL A 1 333 ? -15.408 0.482 5.224 1.00 59.34 333 VAL A C 1
ATOM 2755 O O . VAL A 1 333 ? -15.534 1.507 4.554 1.00 59.34 333 VAL A O 1
ATOM 2758 N N . LEU A 1 334 ? -16.287 0.133 6.169 1.00 57.09 334 LEU A N 1
ATOM 2759 C CA . LEU A 1 334 ? -17.490 0.915 6.478 1.00 57.09 334 LEU A CA 1
ATOM 2760 C C . LEU A 1 334 ? -17.156 2.340 6.948 1.00 57.09 334 LEU A C 1
ATOM 2762 O O . LEU A 1 334 ? -17.897 3.278 6.660 1.00 57.09 334 LEU A O 1
ATOM 2766 N N . LEU A 1 335 ? -16.024 2.505 7.632 1.00 52.91 335 LEU A N 1
ATOM 2767 C CA . LEU A 1 335 ? -15.506 3.793 8.098 1.00 52.91 335 LEU A CA 1
ATOM 2768 C C . LEU A 1 335 ? -14.608 4.507 7.065 1.00 52.91 335 LEU A C 1
ATOM 2770 O O . LEU A 1 335 ? -14.039 5.552 7.374 1.00 52.91 335 LEU A O 1
ATOM 2774 N N . GLY A 1 336 ? -14.494 3.982 5.840 1.00 50.88 336 GLY A N 1
ATOM 2775 C CA . GLY A 1 336 ? -13.836 4.648 4.710 1.00 50.88 336 GLY A CA 1
ATOM 2776 C C . GLY A 1 336 ? -12.370 4.273 4.465 1.00 50.88 336 GLY A C 1
ATOM 2777 O O . GLY A 1 336 ? -11.735 4.889 3.611 1.00 50.88 336 GLY A O 1
ATOM 2778 N N . TYR A 1 337 ? -11.818 3.270 5.155 1.00 62.66 337 TYR A N 1
ATOM 2779 C CA . TYR A 1 337 ? -10.460 2.774 4.900 1.00 62.66 337 TYR A CA 1
ATOM 2780 C C . TYR A 1 337 ? -10.459 1.760 3.749 1.00 62.66 337 TYR A C 1
ATOM 2782 O O . TYR A 1 337 ? -10.617 0.552 3.942 1.00 62.66 337 TYR A O 1
ATOM 2790 N N . ILE A 1 338 ? -10.315 2.266 2.525 1.00 62.38 338 ILE A N 1
ATOM 2791 C CA . ILE A 1 338 ? -10.473 1.484 1.289 1.00 62.38 338 ILE A CA 1
ATOM 2792 C C . ILE A 1 338 ? -9.450 0.351 1.132 1.00 62.38 338 ILE A C 1
ATOM 2794 O O . ILE A 1 338 ? -9.780 -0.676 0.540 1.00 62.38 338 ILE A O 1
ATOM 2798 N N . ASP A 1 339 ? -8.256 0.473 1.719 1.00 72.88 339 ASP A N 1
ATOM 2799 C CA . ASP A 1 339 ? -7.218 -0.567 1.647 1.00 72.88 339 ASP A CA 1
ATOM 2800 C C . ASP A 1 339 ? -7.667 -1.871 2.334 1.00 72.88 339 ASP A C 1
ATOM 2802 O O . ASP A 1 339 ? -7.256 -2.967 1.945 1.00 72.88 339 ASP A O 1
ATOM 2806 N N . ALA A 1 340 ? -8.596 -1.790 3.296 1.00 68.25 340 ALA A N 1
ATOM 2807 C CA . ALA A 1 340 ? -9.174 -2.964 3.945 1.00 68.25 340 ALA A CA 1
ATOM 2808 C C . ALA A 1 340 ? -10.031 -3.823 2.995 1.00 68.25 340 ALA A C 1
ATOM 2810 O O . ALA A 1 340 ? -10.224 -5.010 3.273 1.00 68.25 340 ALA A O 1
ATOM 2811 N N . ILE A 1 341 ? -10.503 -3.277 1.861 1.00 67.50 341 ILE A N 1
ATOM 2812 C CA . ILE A 1 341 ? -11.279 -4.028 0.857 1.00 67.50 341 ILE A CA 1
ATOM 2813 C C . ILE A 1 341 ? -10.449 -5.197 0.325 1.00 67.50 341 ILE A C 1
ATOM 2815 O O . ILE A 1 341 ? -10.938 -6.325 0.279 1.00 67.50 341 ILE A O 1
ATOM 2819 N N . GLU A 1 342 ? -9.172 -4.964 -0.003 1.00 76.12 342 GLU A N 1
ATOM 2820 C CA . GLU A 1 342 ? -8.317 -6.006 -0.577 1.00 76.12 342 GLU A CA 1
ATOM 2821 C C . GLU A 1 342 ? -8.162 -7.199 0.377 1.00 76.12 342 GLU A C 1
ATOM 2823 O O . GLU A 1 342 ? -8.233 -8.358 -0.054 1.00 76.12 342 GLU A O 1
ATOM 2828 N N . TYR A 1 343 ? -7.963 -6.908 1.665 1.00 78.62 343 TYR A N 1
ATOM 2829 C CA . TYR A 1 343 ? -7.767 -7.897 2.721 1.00 78.62 343 TYR A CA 1
ATOM 2830 C C . TYR A 1 343 ? -9.062 -8.642 3.027 1.00 78.62 343 TYR A C 1
ATOM 2832 O O . TYR A 1 343 ? -9.058 -9.875 3.080 1.00 78.62 343 TYR A O 1
ATOM 2840 N N . LYS A 1 344 ? -10.176 -7.912 3.142 1.00 79.94 344 LYS A N 1
ATOM 2841 C CA . LYS A 1 344 ? -11.507 -8.492 3.315 1.00 79.94 344 LYS A CA 1
ATOM 2842 C C . LYS A 1 344 ? -11.814 -9.476 2.186 1.00 79.94 344 LYS A C 1
ATOM 2844 O O . LYS A 1 344 ? -12.072 -10.647 2.449 1.00 79.94 344 LYS A O 1
ATOM 2849 N N . ASP A 1 345 ? -11.692 -9.048 0.935 1.00 74.81 345 ASP A N 1
ATOM 2850 C CA . ASP A 1 345 ? -12.050 -9.874 -0.222 1.00 74.81 345 ASP A CA 1
ATOM 2851 C C . ASP A 1 345 ? -11.126 -11.091 -0.383 1.00 74.81 345 ASP A C 1
ATOM 2853 O O . ASP A 1 345 ? -11.530 -12.134 -0.899 1.00 74.81 345 ASP A O 1
ATOM 2857 N N . LYS A 1 346 ? -9.871 -10.983 0.072 1.00 78.56 346 LYS A N 1
ATOM 2858 C CA . LYS A 1 346 ? -8.882 -12.064 -0.019 1.00 78.56 346 LYS A CA 1
ATOM 2859 C C . LYS A 1 346 ? -9.024 -13.110 1.086 1.00 78.56 346 LYS A C 1
ATOM 2861 O O . LYS A 1 346 ? -8.795 -14.292 0.828 1.00 78.56 346 LYS A O 1
ATOM 2866 N N . TYR A 1 347 ? -9.331 -12.693 2.310 1.00 77.69 347 TYR A N 1
ATOM 2867 C CA . TYR A 1 347 ? -9.215 -13.555 3.490 1.00 77.69 347 TYR A CA 1
ATOM 2868 C C . TYR A 1 347 ? -10.557 -13.875 4.154 1.00 77.69 347 TYR A C 1
ATOM 2870 O O . TYR A 1 347 ? -10.656 -14.879 4.864 1.00 77.69 347 TYR A O 1
ATOM 2878 N N . CYS A 1 348 ? -11.602 -13.089 3.894 1.00 75.56 348 CYS A N 1
ATOM 2879 C CA . CYS A 1 348 ? -12.906 -13.249 4.525 1.00 75.56 348 CYS A CA 1
ATOM 2880 C C . CYS A 1 348 ? -13.839 -14.089 3.662 1.00 75.56 348 CYS A C 1
ATOM 2882 O O . CYS A 1 348 ? -14.695 -13.591 2.937 1.00 75.56 348 CYS A O 1
ATOM 2884 N N . ASN A 1 349 ? -13.685 -15.411 3.772 1.00 71.56 349 ASN A N 1
ATOM 2885 C CA . ASN A 1 349 ? -14.644 -16.353 3.212 1.00 71.56 349 ASN A CA 1
ATOM 2886 C C . ASN A 1 349 ? -15.848 -16.485 4.157 1.00 71.56 349 ASN A C 1
ATOM 2888 O O . ASN A 1 349 ? -15.744 -17.079 5.235 1.00 71.56 349 ASN A O 1
ATOM 2892 N N . ILE A 1 350 ? -17.002 -15.979 3.717 1.00 67.25 350 ILE A N 1
ATOM 2893 C CA . ILE A 1 350 ? -18.282 -16.065 4.432 1.00 67.25 350 ILE A CA 1
ATOM 2894 C C . ILE A 1 350 ? -18.574 -17.508 4.876 1.00 67.25 350 ILE A C 1
ATOM 2896 O O . ILE A 1 350 ? -18.960 -17.724 6.019 1.00 67.25 350 ILE A O 1
ATOM 2900 N N . GLN A 1 351 ? -18.288 -18.521 4.054 1.00 60.78 351 GLN A N 1
ATOM 2901 C CA . GLN A 1 351 ? -18.533 -19.925 4.413 1.00 60.78 351 GLN A CA 1
ATOM 2902 C C . GLN A 1 351 ? -17.663 -20.411 5.583 1.00 60.78 351 GLN A C 1
ATOM 2904 O O . GLN A 1 351 ? -18.130 -21.179 6.424 1.00 60.78 351 GLN A O 1
ATOM 2909 N N . ALA A 1 352 ? -16.416 -19.942 5.677 1.00 62.69 352 ALA A N 1
ATOM 2910 C CA . ALA A 1 352 ? -15.534 -20.269 6.795 1.00 62.69 352 ALA A CA 1
ATOM 2911 C C . ALA A 1 352 ? -15.977 -19.559 8.087 1.00 62.69 352 ALA A C 1
ATOM 2913 O O . ALA A 1 352 ? -16.002 -20.186 9.150 1.00 62.69 352 ALA A O 1
ATOM 2914 N N . LYS A 1 353 ? -16.394 -18.286 7.982 1.00 69.38 353 LYS A N 1
ATOM 2915 C CA . LYS A 1 353 ? -16.952 -17.502 9.099 1.00 69.38 353 LYS A CA 1
ATOM 2916 C C . LYS A 1 353 ? -18.217 -18.173 9.645 1.00 69.38 353 LYS A C 1
ATOM 2918 O O . LYS A 1 353 ? -18.317 -18.423 10.842 1.00 69.38 353 LYS A O 1
ATOM 2923 N N . LEU A 1 354 ? -19.123 -18.586 8.762 1.00 72.06 354 LEU A N 1
ATOM 2924 C CA . LEU A 1 354 ? -20.334 -19.330 9.115 1.00 72.06 354 LEU A CA 1
ATOM 2925 C C . LEU A 1 354 ? -20.035 -20.674 9.783 1.00 72.06 354 LEU A C 1
ATOM 2927 O O . LEU A 1 354 ? -20.636 -20.992 10.807 1.00 72.06 354 LEU A O 1
ATOM 2931 N N . GLY A 1 355 ? -19.088 -21.445 9.239 1.00 70.81 355 GLY A N 1
ATOM 2932 C CA . GLY A 1 355 ? -18.684 -22.728 9.814 1.00 70.81 355 GLY A CA 1
ATOM 2933 C C . GLY A 1 355 ? -18.153 -22.595 11.242 1.00 70.81 355 GLY A C 1
ATOM 2934 O O . GLY A 1 355 ? -18.518 -23.382 12.115 1.00 70.81 355 GLY A O 1
ATOM 2935 N N . TYR A 1 356 ? -17.340 -21.573 11.513 1.00 74.44 356 TYR A N 1
ATOM 2936 C CA . TYR A 1 356 ? -16.876 -21.292 12.871 1.00 74.44 356 TYR A CA 1
ATOM 2937 C C . TYR A 1 356 ? -18.004 -20.839 13.793 1.00 74.44 356 TYR A C 1
ATOM 2939 O O . TYR A 1 356 ? -18.143 -21.414 14.870 1.00 74.44 356 TYR A O 1
ATOM 2947 N N . LEU A 1 357 ? -18.805 -19.844 13.388 1.00 79.19 357 LEU A N 1
ATOM 2948 C CA . LEU A 1 357 ? -19.875 -19.305 14.236 1.00 79.19 357 LEU A CA 1
ATOM 2949 C C . LEU A 1 357 ? -20.845 -20.425 14.624 1.00 79.19 357 LEU A C 1
ATOM 2951 O O . LEU A 1 357 ? -21.257 -20.534 15.777 1.00 79.19 357 LEU A O 1
ATOM 2955 N N . TYR A 1 358 ? -21.136 -21.317 13.676 1.00 79.00 358 TYR A N 1
ATOM 2956 C CA . TYR A 1 358 ? -21.972 -22.484 13.910 1.00 79.00 358 TYR A CA 1
ATOM 2957 C C . TYR A 1 358 ? -21.346 -23.460 14.916 1.00 79.00 358 TYR A C 1
ATOM 2959 O O . TYR A 1 358 ? -22.028 -23.938 15.824 1.00 79.00 358 TYR A O 1
ATOM 2967 N N . ASN A 1 359 ? -20.047 -23.745 14.789 1.00 75.00 359 ASN A N 1
ATOM 2968 C CA . ASN A 1 359 ? -19.331 -24.618 15.722 1.00 75.00 359 ASN A CA 1
ATOM 2969 C C . ASN A 1 359 ? -19.229 -24.008 17.130 1.00 75.00 359 ASN A C 1
ATOM 2971 O O . ASN A 1 359 ? -19.384 -24.732 18.114 1.00 75.00 359 ASN A O 1
ATOM 2975 N N . ALA A 1 360 ? -19.008 -22.695 17.234 1.00 79.25 360 ALA A N 1
ATOM 2976 C CA . ALA A 1 360 ? -18.987 -21.971 18.500 1.00 79.25 360 ALA A CA 1
ATOM 2977 C C . ALA A 1 360 ? -20.360 -22.025 19.184 1.00 79.25 360 ALA A C 1
ATOM 2979 O O . ALA A 1 360 ? -20.454 -22.488 20.322 1.00 79.25 360 ALA A O 1
ATOM 2980 N N . ALA A 1 361 ? -21.431 -21.669 18.464 1.00 85.19 361 ALA A N 1
ATOM 2981 C CA . ALA A 1 361 ? -22.801 -21.744 18.970 1.00 85.19 361 ALA A CA 1
ATOM 2982 C C . ALA A 1 361 ? -23.148 -23.158 19.464 1.00 85.19 361 ALA A C 1
ATOM 2984 O O . ALA A 1 361 ? -23.659 -23.328 20.571 1.00 85.19 361 ALA A O 1
ATOM 2985 N N . LYS A 1 362 ? -22.794 -24.188 18.684 1.00 82.44 362 LYS A N 1
ATOM 2986 C CA . LYS A 1 362 ? -23.013 -25.593 19.049 1.00 82.44 362 LYS A CA 1
ATOM 2987 C C . LYS A 1 362 ? -22.279 -25.982 20.336 1.00 82.44 362 LYS A C 1
ATOM 2989 O O . LYS A 1 362 ? -22.866 -26.644 21.184 1.00 82.44 362 LYS A O 1
ATOM 2994 N N . LYS A 1 363 ? -21.020 -25.564 20.502 1.00 81.81 363 LYS A N 1
ATOM 2995 C CA . LYS A 1 363 ? -20.233 -25.843 21.714 1.00 81.81 363 LYS A CA 1
ATOM 2996 C C . LYS A 1 363 ? -20.870 -25.217 22.960 1.00 81.81 363 LYS A C 1
ATOM 2998 O O . LYS A 1 363 ? -20.897 -25.845 24.014 1.00 81.81 363 LYS A O 1
ATOM 3003 N N . PHE A 1 364 ? -21.391 -23.995 22.846 1.00 85.94 364 PHE A N 1
ATOM 3004 C CA . PHE A 1 364 ? -22.116 -23.347 23.941 1.00 85.94 364 PHE A CA 1
ATOM 3005 C C . PHE A 1 364 ? -23.455 -24.039 24.239 1.00 85.94 364 PHE A C 1
ATOM 3007 O O . PHE A 1 364 ? -23.766 -24.260 25.409 1.00 85.94 364 PHE A O 1
ATOM 3014 N N . GLU A 1 365 ? -24.197 -24.484 23.217 1.00 85.12 365 GLU A N 1
ATOM 3015 C CA . GLU A 1 365 ? -25.404 -25.306 23.411 1.00 85.12 365 GLU A CA 1
ATOM 3016 C C . GLU A 1 365 ? -25.103 -26.632 24.128 1.00 85.12 365 GLU A C 1
ATOM 3018 O O . GLU A 1 365 ? -25.834 -27.003 25.046 1.00 85.12 365 GLU A O 1
ATOM 3023 N N . GLU A 1 366 ? -24.030 -27.336 23.748 1.00 86.19 366 GLU A N 1
ATOM 3024 C CA . GLU A 1 366 ? -23.597 -28.590 24.391 1.00 86.19 366 GLU A CA 1
ATOM 3025 C C . GLU A 1 366 ? -23.263 -28.391 25.881 1.00 86.19 366 GLU A C 1
ATOM 3027 O O . GLU A 1 366 ? -23.486 -29.290 26.693 1.00 86.19 366 GLU A O 1
ATOM 3032 N N . ASN A 1 367 ? -22.814 -27.189 26.253 1.00 87.25 367 ASN A N 1
ATOM 3033 C CA . ASN A 1 367 ? -22.513 -26.801 27.630 1.00 87.25 367 ASN A CA 1
ATOM 3034 C C . ASN A 1 367 ? -23.705 -26.171 28.382 1.00 87.25 367 ASN A C 1
ATOM 3036 O O . ASN A 1 367 ? -23.547 -25.774 29.533 1.00 87.25 367 ASN A O 1
ATOM 3040 N N . ASN A 1 368 ? -24.896 -26.100 27.775 1.00 88.56 368 ASN A N 1
ATOM 3041 C CA . ASN A 1 368 ? -26.087 -25.406 28.298 1.00 88.56 368 ASN A CA 1
ATOM 3042 C C . ASN A 1 368 ? -25.927 -23.880 28.503 1.00 88.56 368 ASN A C 1
ATOM 3044 O O . ASN A 1 368 ? -26.727 -23.261 29.205 1.00 88.56 368 ASN A O 1
ATOM 3048 N N . SER A 1 369 ? -24.937 -23.260 27.860 1.00 90.38 369 SER A N 1
ATOM 3049 C CA . SER A 1 369 ? -24.712 -21.807 27.832 1.00 90.38 369 SER A CA 1
ATOM 3050 C C . SER A 1 369 ? -25.535 -21.165 26.711 1.00 90.38 369 SER A C 1
ATOM 3052 O O . SER A 1 369 ? -25.034 -20.822 25.641 1.00 90.38 369 SER A O 1
ATOM 3054 N N . PHE A 1 370 ? -26.853 -21.092 26.911 1.00 90.19 370 PHE A N 1
ATOM 3055 C CA . PHE A 1 370 ? -27.779 -20.705 25.842 1.00 90.19 370 PHE A CA 1
ATOM 3056 C C . PHE A 1 370 ? -27.776 -19.207 25.521 1.00 90.19 370 PHE A C 1
ATOM 3058 O O . PHE A 1 370 ? -28.096 -18.854 24.390 1.00 90.19 370 PHE A O 1
ATOM 3065 N N . HIS A 1 371 ? -27.415 -18.334 26.467 1.00 88.88 371 HIS A N 1
ATOM 3066 C CA . HIS A 1 371 ? -27.314 -16.892 26.207 1.00 88.88 371 HIS A CA 1
ATOM 3067 C C . HIS A 1 371 ? -26.183 -16.588 25.223 1.00 88.88 371 HIS A C 1
ATOM 3069 O O . HIS A 1 371 ? -26.398 -15.902 24.233 1.00 88.88 371 HIS A O 1
ATOM 3075 N N . GLU A 1 372 ? -25.021 -17.195 25.432 1.00 83.19 372 GLU A N 1
ATOM 3076 C CA . GLU A 1 372 ? -23.855 -17.044 24.571 1.00 83.19 372 GLU A CA 1
ATOM 3077 C C . GLU A 1 372 ? -24.104 -17.680 23.200 1.00 83.19 372 GLU A C 1
ATOM 3079 O O . GLU A 1 372 ? -23.781 -17.093 22.172 1.00 83.19 372 GLU A O 1
ATOM 3084 N N . ALA A 1 373 ? -24.750 -18.852 23.152 1.00 87.81 373 ALA A N 1
ATOM 3085 C CA . ALA A 1 373 ? -25.116 -19.490 21.886 1.00 87.81 373 ALA A CA 1
ATOM 3086 C C . ALA A 1 373 ? -26.038 -18.613 21.016 1.00 87.81 373 ALA A C 1
ATOM 3088 O O . ALA A 1 373 ? -25.908 -18.622 19.789 1.00 87.81 373 ALA A O 1
ATOM 3089 N N . ILE A 1 374 ? -26.953 -17.855 21.634 1.00 93.44 374 ILE A N 1
ATOM 3090 C CA . ILE A 1 374 ? -27.849 -16.926 20.930 1.00 93.44 374 ILE A CA 1
ATOM 3091 C C . ILE A 1 374 ? -27.044 -15.867 20.179 1.00 93.44 374 ILE A C 1
ATOM 3093 O O . ILE A 1 374 ? -27.326 -15.645 19.003 1.00 93.44 374 ILE A O 1
ATOM 3097 N N . ASP A 1 375 ? -26.031 -15.268 20.806 1.00 87.06 375 ASP A N 1
ATOM 3098 C CA . ASP A 1 375 ? -25.238 -14.199 20.188 1.00 87.06 375 ASP A CA 1
ATOM 3099 C C . ASP A 1 375 ? -24.569 -14.677 18.891 1.00 87.06 375 ASP A C 1
ATOM 3101 O O . ASP A 1 375 ? -24.636 -14.009 17.856 1.00 87.06 375 ASP A O 1
ATOM 3105 N N . TYR A 1 376 ? -24.007 -15.889 18.897 1.00 85.25 376 TYR A N 1
ATOM 3106 C CA . TYR A 1 376 ? -23.424 -16.486 17.692 1.00 85.25 376 TYR A CA 1
ATOM 3107 C C . TYR A 1 376 ? -24.474 -16.800 16.620 1.00 85.25 376 TYR A C 1
ATOM 3109 O O . TYR A 1 376 ? -24.221 -16.574 15.435 1.00 85.25 376 TYR A O 1
ATOM 3117 N N . TYR A 1 377 ? -25.652 -17.304 16.997 1.00 89.94 377 TYR A N 1
ATOM 3118 C CA . TYR A 1 377 ? -26.717 -17.577 16.030 1.00 89.94 377 TYR A CA 1
ATOM 3119 C C . TYR A 1 377 ? -27.304 -16.301 15.409 1.00 89.94 377 TYR A C 1
ATOM 3121 O O . TYR A 1 377 ? -27.647 -16.320 14.227 1.00 89.94 377 TYR A O 1
ATOM 3129 N N . LEU A 1 378 ? -27.374 -15.196 16.156 1.00 89.62 378 LEU A N 1
ATOM 3130 C CA . LEU A 1 378 ? -27.787 -13.895 15.622 1.00 89.62 378 LEU A CA 1
ATOM 3131 C C . LEU A 1 378 ? -26.775 -13.364 14.601 1.00 89.62 378 LEU A C 1
ATOM 3133 O O . LEU A 1 378 ? -27.179 -12.980 13.506 1.00 89.62 378 LEU A O 1
ATOM 3137 N N . LYS A 1 379 ? -25.469 -13.466 14.885 1.00 84.94 379 LYS A N 1
ATOM 3138 C CA . LYS A 1 379 ? -24.418 -13.132 13.906 1.00 84.94 379 LYS A CA 1
ATOM 3139 C C . LYS A 1 379 ? -24.532 -13.958 12.618 1.00 84.94 379 LYS A C 1
ATOM 3141 O O . LYS A 1 379 ? -24.305 -13.451 11.527 1.00 84.94 379 LYS A O 1
ATOM 3146 N N . ILE A 1 380 ? -24.893 -15.241 12.717 1.00 82.50 380 ILE A N 1
ATOM 3147 C CA . ILE A 1 380 ? -25.125 -16.086 11.531 1.00 82.50 380 ILE A CA 1
ATOM 3148 C C . ILE A 1 380 ? -26.333 -15.589 10.728 1.00 82.50 380 ILE A C 1
ATOM 3150 O O . ILE A 1 380 ? -26.291 -15.601 9.498 1.00 82.50 380 ILE A O 1
ATOM 3154 N N . LEU A 1 381 ? -27.399 -15.172 11.414 1.00 85.69 381 LEU A N 1
ATOM 3155 C CA . LEU A 1 381 ? -28.616 -14.675 10.781 1.00 85.69 381 LEU A CA 1
ATOM 3156 C C . LEU A 1 381 ? -28.378 -13.361 10.022 1.00 85.69 381 LEU A C 1
ATOM 3158 O O . LEU A 1 381 ? -28.894 -13.206 8.919 1.00 85.69 381 LEU A O 1
ATOM 3162 N N . GLU A 1 382 ? -27.558 -12.460 10.568 1.00 80.81 382 GLU A N 1
ATOM 3163 C CA . GLU A 1 382 ? -27.137 -11.223 9.891 1.00 80.81 382 GLU A CA 1
ATOM 3164 C C . GLU A 1 382 ? -26.398 -11.504 8.574 1.00 80.81 382 GLU A C 1
ATOM 3166 O O . GLU A 1 382 ? -26.594 -10.800 7.585 1.00 80.81 382 GLU A O 1
ATOM 3171 N N . LEU A 1 383 ? -25.587 -12.566 8.538 1.00 72.38 383 LEU A N 1
ATOM 3172 C CA . LEU A 1 383 ? -24.785 -12.938 7.368 1.00 72.38 383 LEU A CA 1
ATOM 3173 C C . LEU A 1 383 ? -25.576 -13.689 6.283 1.00 72.38 383 LEU A C 1
ATOM 3175 O O . LEU A 1 383 ? -25.143 -13.718 5.131 1.00 72.38 383 LEU A O 1
ATOM 3179 N N . MET A 1 384 ? -26.695 -14.336 6.627 1.00 74.44 384 MET A N 1
ATOM 3180 C CA . MET A 1 384 ? -27.505 -15.135 5.693 1.00 74.44 384 MET A CA 1
ATOM 3181 C C . MET A 1 384 ? -29.010 -15.041 5.989 1.00 74.44 384 MET A C 1
ATOM 3183 O O . MET A 1 384 ? -29.622 -16.046 6.363 1.00 74.44 384 MET A O 1
ATOM 3187 N N . PRO A 1 385 ? -29.652 -13.881 5.791 1.00 63.16 385 PRO A N 1
ATOM 3188 C CA . PRO A 1 385 ? -31.069 -13.723 6.118 1.00 63.16 385 PRO A CA 1
ATOM 3189 C C . PRO A 1 385 ? -31.984 -14.636 5.281 1.00 63.16 385 PRO A C 1
ATOM 3191 O O . PRO A 1 385 ? -32.983 -15.144 5.785 1.00 63.16 385 PRO A O 1
ATOM 3194 N N . GLU A 1 386 ? -31.630 -14.912 4.020 1.00 53.12 386 GLU A N 1
ATOM 3195 C CA . GLU A 1 386 ? -32.509 -15.626 3.076 1.00 53.12 386 GLU A CA 1
ATOM 3196 C C . GLU A 1 386 ? -32.411 -17.164 3.134 1.00 53.12 386 GLU A C 1
ATOM 3198 O O . GLU A 1 386 ? -33.301 -17.855 2.640 1.00 53.12 386 GLU A O 1
ATOM 3203 N N . SER A 1 387 ? -31.379 -17.731 3.773 1.00 56.81 387 SER A N 1
ATOM 3204 C CA . SER A 1 387 ? -31.172 -19.190 3.890 1.00 56.81 387 SER A CA 1
ATOM 3205 C C . SER A 1 387 ? -31.207 -19.702 5.339 1.00 56.81 387 SER A C 1
ATOM 3207 O O . SER A 1 387 ? -30.642 -20.751 5.652 1.00 56.81 387 SER A O 1
ATOM 3209 N N . ALA A 1 388 ? -31.858 -18.961 6.241 1.00 62.91 388 ALA A N 1
ATOM 3210 C CA . ALA A 1 388 ? -31.757 -19.137 7.692 1.00 62.91 388 ALA A CA 1
ATOM 3211 C C . ALA A 1 388 ? -32.772 -20.097 8.343 1.00 62.91 388 ALA A C 1
ATOM 3213 O O . ALA A 1 388 ? -32.834 -20.147 9.573 1.00 62.91 388 ALA A O 1
ATOM 3214 N N . SER A 1 389 ? -33.549 -20.886 7.590 1.00 68.69 389 SER A N 1
ATOM 3215 C CA . SER A 1 389 ? -34.600 -21.745 8.179 1.00 68.69 389 SER A CA 1
ATOM 3216 C C . SER A 1 389 ? -34.069 -22.648 9.305 1.00 68.69 389 SER A C 1
ATOM 3218 O O . SER A 1 389 ? -34.652 -22.706 10.388 1.00 68.69 389 SER A O 1
ATOM 3220 N N . SER A 1 390 ? -32.887 -23.249 9.120 1.00 71.56 390 SER A N 1
ATOM 3221 C CA . SER A 1 390 ? -32.228 -24.072 10.143 1.00 71.56 390 SER A CA 1
ATOM 3222 C C . SER A 1 390 ? -31.705 -23.284 11.352 1.00 71.56 390 SER A C 1
ATOM 3224 O O . SER A 1 390 ? -31.540 -23.858 12.428 1.00 71.56 390 SER A O 1
ATOM 3226 N N . ILE A 1 391 ? -31.402 -21.993 11.186 1.00 86.12 391 ILE A N 1
ATOM 3227 C CA . ILE A 1 391 ? -30.873 -21.120 12.247 1.00 86.12 391 ILE A CA 1
ATOM 3228 C C . ILE A 1 391 ? -32.008 -20.577 13.111 1.00 86.12 391 ILE A C 1
ATOM 3230 O O . ILE A 1 391 ? -31.879 -20.570 14.334 1.00 86.12 391 ILE A O 1
ATOM 3234 N N . TYR A 1 392 ? -33.155 -20.236 12.522 1.00 86.75 392 TYR A N 1
ATOM 3235 C CA . TYR A 1 392 ? -34.337 -19.833 13.283 1.00 86.75 392 TYR A CA 1
ATOM 3236 C C . TYR A 1 392 ? -34.815 -20.921 14.249 1.00 86.75 392 TYR A C 1
ATOM 3238 O O . TYR A 1 392 ? -35.061 -20.635 15.419 1.00 86.75 392 TYR A O 1
ATOM 3246 N N . GLY A 1 393 ? -34.833 -22.190 13.823 1.00 85.12 393 GLY A N 1
ATOM 3247 C CA . GLY A 1 393 ? -35.154 -23.311 14.715 1.00 85.12 393 GLY A CA 1
ATOM 3248 C C . GLY A 1 393 ? -34.165 -23.481 15.884 1.00 85.12 393 GLY A C 1
ATOM 3249 O O . GLY A 1 393 ? -34.546 -23.936 16.968 1.00 85.12 393 GLY A O 1
ATOM 3250 N N . LYS A 1 394 ? -32.899 -23.086 15.695 1.00 89.31 394 LYS A N 1
ATOM 3251 C CA . LYS A 1 394 ? -31.862 -23.091 16.740 1.00 89.31 394 LYS A CA 1
ATOM 3252 C C . LYS A 1 394 ? -32.007 -21.911 17.697 1.00 89.31 394 LYS A C 1
ATOM 3254 O O . LYS A 1 394 ? -32.027 -22.132 18.905 1.00 89.31 394 LYS A O 1
ATOM 3259 N N . LEU A 1 395 ? -32.218 -20.700 17.175 1.00 91.19 395 LEU A N 1
ATOM 3260 C CA . LEU A 1 395 ? -32.528 -19.507 17.971 1.00 91.19 395 LEU A CA 1
ATOM 3261 C C . LEU A 1 395 ? -33.769 -19.721 18.835 1.00 91.19 395 LEU A C 1
ATOM 3263 O O . LEU A 1 395 ? -33.718 -19.482 20.038 1.00 91.19 395 LEU A O 1
ATOM 3267 N N . ALA A 1 396 ? -34.846 -20.250 18.252 1.00 90.12 396 ALA A N 1
ATOM 3268 C CA . ALA A 1 396 ? -36.069 -20.596 18.965 1.00 90.12 396 ALA A CA 1
ATOM 3269 C C . ALA A 1 396 ? -35.786 -21.469 20.194 1.00 90.12 396 ALA A C 1
ATOM 3271 O O . ALA A 1 396 ? -36.193 -21.158 21.314 1.00 90.12 396 ALA A O 1
ATOM 3272 N N . ARG A 1 397 ? -35.031 -22.553 19.995 1.00 89.31 397 ARG A N 1
ATOM 3273 C CA . ARG A 1 397 ? -34.657 -23.472 21.071 1.00 89.31 397 ARG A CA 1
ATOM 3274 C C . ARG A 1 397 ? -33.782 -22.795 22.121 1.00 89.31 397 ARG A C 1
ATOM 3276 O O . ARG A 1 397 ? -34.044 -22.977 23.309 1.00 89.31 397 ARG A O 1
ATOM 3283 N N . ALA A 1 398 ? -32.763 -22.052 21.699 1.00 91.69 398 ALA A N 1
ATOM 3284 C CA . ALA A 1 398 ? -31.830 -21.395 22.602 1.00 91.69 398 ALA A CA 1
ATOM 3285 C C . ALA A 1 398 ? -32.536 -20.331 23.462 1.00 91.69 398 ALA A C 1
ATOM 3287 O O . ALA A 1 398 ? -32.337 -20.315 24.673 1.00 91.69 398 ALA A O 1
ATOM 3288 N N . TYR A 1 399 ? -33.440 -19.529 22.885 1.00 94.06 399 TYR A N 1
ATOM 3289 C CA . TYR A 1 399 ? -34.254 -18.551 23.620 1.00 94.06 399 TYR A CA 1
ATOM 3290 C C . TYR A 1 399 ? -35.233 -19.196 24.610 1.00 94.06 399 TYR A C 1
ATOM 3292 O O . TYR A 1 399 ? -35.314 -18.761 25.756 1.00 94.06 399 TYR A O 1
ATOM 3300 N N . ILE A 1 400 ? -35.923 -20.278 24.224 1.00 91.38 400 ILE A N 1
ATOM 3301 C CA . ILE A 1 400 ? -36.789 -21.029 25.155 1.00 91.38 400 ILE A CA 1
ATOM 3302 C C . ILE A 1 400 ? -35.960 -21.577 26.324 1.00 91.38 400 ILE A C 1
ATOM 3304 O O . ILE A 1 400 ? -36.371 -21.497 27.481 1.00 91.38 400 ILE A O 1
ATOM 3308 N N . LYS A 1 401 ? -34.779 -22.137 26.036 1.00 89.94 401 LYS A N 1
ATOM 3309 C CA . LYS A 1 401 ? -33.896 -22.736 27.045 1.00 89.94 401 LYS A CA 1
ATOM 3310 C C . LYS A 1 401 ? -33.216 -21.713 27.951 1.00 89.94 401 LYS A C 1
ATOM 3312 O O . LYS A 1 401 ? -32.936 -22.051 29.096 1.00 89.94 401 LYS A O 1
ATOM 3317 N N . SER A 1 402 ? -33.002 -20.490 27.473 1.00 91.81 402 SER A N 1
ATOM 3318 C CA . SER A 1 402 ? -32.527 -19.362 28.280 1.00 91.81 402 SER A CA 1
ATOM 3319 C C . SER A 1 402 ? -33.648 -18.638 29.040 1.00 91.81 402 SER A C 1
ATOM 3321 O O . SER A 1 402 ? -33.383 -17.683 29.764 1.00 91.81 402 SER A O 1
ATOM 3323 N N . GLY A 1 403 ? -34.899 -19.100 28.919 1.00 90.75 403 GLY A N 1
ATOM 3324 C CA . GLY A 1 403 ? -36.052 -18.589 29.667 1.00 90.75 403 GLY A CA 1
ATOM 3325 C C . GLY A 1 403 ? -36.824 -17.460 28.978 1.00 90.75 403 GLY A C 1
ATOM 3326 O O . GLY A 1 403 ? -37.835 -17.010 29.512 1.00 90.75 403 GLY A O 1
ATOM 3327 N N . ASN A 1 404 ? -36.412 -17.023 27.784 1.00 93.31 404 ASN A N 1
ATOM 3328 C CA . ASN A 1 404 ? -37.148 -16.040 26.988 1.00 93.31 404 ASN A CA 1
ATOM 3329 C C . ASN A 1 404 ? -38.080 -16.746 25.989 1.00 93.31 404 ASN A C 1
ATOM 3331 O O . ASN A 1 404 ? -37.793 -16.854 24.794 1.00 93.31 404 ASN A O 1
ATOM 3335 N N . ILE A 1 405 ? -39.196 -17.261 26.509 1.00 91.56 405 ILE A N 1
ATOM 3336 C CA . ILE A 1 405 ? -40.166 -18.047 25.732 1.00 91.56 405 ILE A CA 1
ATOM 3337 C C . ILE A 1 405 ? -40.785 -17.207 24.608 1.00 91.56 405 ILE A C 1
ATOM 3339 O O . ILE A 1 405 ? -40.902 -17.700 23.492 1.00 91.56 405 ILE A O 1
ATOM 3343 N N . GLU A 1 406 ? -41.087 -15.932 24.859 1.00 92.94 406 GLU A N 1
ATOM 3344 C CA . GLU A 1 406 ? -41.695 -15.023 23.877 1.00 92.94 406 GLU A CA 1
ATOM 3345 C C . GLU A 1 406 ? -40.834 -14.878 22.611 1.00 92.94 406 GLU A C 1
ATOM 3347 O O . GLU A 1 406 ? -41.297 -15.174 21.505 1.00 92.94 406 GLU A O 1
ATOM 3352 N N . LYS A 1 407 ? -39.547 -14.519 22.757 1.00 92.75 407 LYS A N 1
ATOM 3353 C CA . LYS A 1 407 ? -38.619 -14.478 21.610 1.00 92.75 407 LYS A CA 1
ATOM 3354 C C . LYS A 1 407 ? -38.422 -15.853 20.987 1.00 92.75 407 LYS A C 1
ATOM 3356 O O . LYS A 1 407 ? -38.272 -15.962 19.773 1.00 92.75 407 LYS A O 1
ATOM 3361 N N . GLY A 1 408 ? -38.418 -16.898 21.808 1.00 91.88 408 GLY A N 1
ATOM 3362 C CA . GLY A 1 408 ? -38.359 -18.272 21.336 1.00 91.88 408 GLY A CA 1
ATOM 3363 C C . GLY A 1 408 ? -39.483 -18.592 20.354 1.00 91.88 408 GLY A C 1
ATOM 3364 O O . GLY A 1 408 ? -39.221 -19.080 19.256 1.00 91.88 408 GLY A O 1
ATOM 3365 N N . CYS A 1 409 ? -40.715 -18.249 20.718 1.00 92.31 409 CYS A N 1
ATOM 3366 C CA . CYS A 1 409 ? -41.904 -18.472 19.906 1.00 92.31 409 CYS A CA 1
ATOM 3367 C C . CYS A 1 409 ? -41.933 -17.610 18.645 1.00 92.31 409 CYS A C 1
ATOM 3369 O O . CYS A 1 409 ? -42.275 -18.127 17.584 1.00 92.31 409 CYS A O 1
ATOM 3371 N N . TYR A 1 410 ? -41.468 -16.360 18.715 1.00 92.56 410 TYR A N 1
ATOM 3372 C CA . TYR A 1 410 ? -41.260 -15.538 17.521 1.00 92.56 410 TYR A CA 1
ATOM 3373 C C . TYR A 1 410 ? -40.389 -16.260 16.476 1.00 92.56 410 TYR A C 1
ATOM 3375 O O . TYR A 1 410 ? -40.791 -16.423 15.324 1.00 92.56 410 TYR A O 1
ATOM 3383 N N . TYR A 1 411 ? -39.233 -16.794 16.883 1.00 91.62 411 TYR A N 1
ATOM 3384 C CA . TYR A 1 411 ? -38.346 -17.500 15.954 1.00 91.62 411 TYR A CA 1
ATOM 3385 C C . TYR A 1 411 ? -38.877 -18.865 15.496 1.00 91.62 411 TYR A C 1
ATOM 3387 O O . TYR A 1 411 ? -38.511 -19.321 14.413 1.00 91.62 411 TYR A O 1
ATOM 3395 N N . VAL A 1 412 ? -39.762 -19.511 16.265 1.00 89.88 412 VAL A N 1
ATOM 3396 C CA . VAL A 1 412 ? -40.499 -20.696 15.791 1.00 89.88 412 VAL A CA 1
ATOM 3397 C C . VAL A 1 412 ? -41.374 -20.330 14.593 1.00 89.88 412 VAL A C 1
ATOM 3399 O O . VAL A 1 412 ? -41.395 -21.065 13.608 1.00 89.88 412 VAL A O 1
ATOM 3402 N N . GLU A 1 413 ? -42.079 -19.203 14.651 1.00 88.62 413 GLU A N 1
ATOM 3403 C CA . GLU A 1 413 ? -42.952 -18.764 13.561 1.00 88.62 413 GLU A CA 1
ATOM 3404 C C . GLU A 1 413 ? -42.166 -18.356 12.314 1.00 88.62 413 GLU A C 1
ATOM 3406 O O . GLU A 1 413 ? -42.537 -18.753 11.207 1.00 88.62 413 GLU A O 1
ATOM 3411 N N . GLU A 1 414 ? -41.047 -17.648 12.478 1.00 88.00 414 GLU A N 1
ATOM 3412 C CA . GLU A 1 414 ? -40.149 -17.326 11.361 1.00 88.00 414 GLU A CA 1
ATOM 3413 C C . GLU A 1 414 ? -39.567 -18.593 10.709 1.00 88.00 414 GLU A C 1
ATOM 3415 O O . GLU A 1 414 ? -39.551 -18.709 9.481 1.00 88.00 414 GLU A O 1
ATOM 3420 N N . ALA A 1 415 ? -39.192 -19.604 11.503 1.00 85.25 415 ALA A N 1
ATOM 3421 C CA . ALA A 1 415 ? -38.740 -20.892 10.970 1.00 85.25 415 ALA A CA 1
ATOM 3422 C C . ALA A 1 415 ? -39.836 -21.593 10.138 1.00 85.25 415 ALA A C 1
ATOM 3424 O O . ALA A 1 415 ? -39.552 -22.156 9.077 1.00 85.25 415 ALA A O 1
ATOM 3425 N N . GLN A 1 416 ? -41.098 -21.531 10.584 1.00 84.81 416 GLN A N 1
ATOM 3426 C CA . GLN A 1 416 ? -42.241 -22.123 9.875 1.00 84.81 416 GLN A CA 1
ATOM 3427 C C . GLN A 1 416 ? -42.544 -21.424 8.551 1.00 84.81 416 GLN A C 1
ATOM 3429 O O . GLN A 1 416 ? -42.831 -22.107 7.566 1.00 84.81 416 GLN A O 1
ATOM 3434 N N . LYS A 1 417 ? -42.450 -20.088 8.505 1.00 84.69 417 LYS A N 1
ATOM 3435 C CA . LYS A 1 417 ? -42.620 -19.314 7.261 1.00 84.69 417 LYS A CA 1
ATOM 3436 C C . LYS A 1 417 ? -41.635 -19.757 6.179 1.00 84.69 417 LYS A C 1
ATOM 3438 O O . LYS A 1 417 ? -41.977 -19.741 5.001 1.00 84.69 417 LYS A O 1
ATOM 3443 N N . LEU A 1 418 ? -40.450 -20.209 6.587 1.00 79.69 418 LEU A N 1
ATOM 3444 C CA . LEU A 1 418 ? -39.396 -20.712 5.706 1.00 79.69 418 LEU A CA 1
ATOM 3445 C C . LEU A 1 418 ? -39.401 -22.243 5.535 1.00 79.69 418 LEU A C 1
ATOM 3447 O O . LEU A 1 418 ? -38.439 -22.812 5.020 1.00 79.69 418 LEU A O 1
ATOM 3451 N N . GLY A 1 419 ? -40.478 -22.920 5.946 1.00 77.94 419 GLY A N 1
ATOM 3452 C CA . GLY A 1 419 ? -40.695 -24.343 5.682 1.00 77.94 419 GLY A CA 1
ATOM 3453 C C . GLY A 1 419 ? -40.004 -25.318 6.642 1.00 77.94 419 GLY A C 1
ATOM 3454 O O . GLY A 1 419 ? -39.982 -26.514 6.348 1.00 77.94 419 GLY A O 1
ATOM 3455 N N . ASP A 1 420 ? -39.466 -24.874 7.787 1.00 76.31 420 ASP A N 1
ATOM 3456 C CA . ASP A 1 420 ? -38.906 -25.794 8.789 1.00 76.31 420 ASP A CA 1
ATOM 3457 C C . ASP A 1 420 ? -40.021 -26.523 9.554 1.00 76.31 420 ASP A C 1
ATOM 3459 O O . ASP A 1 420 ? -40.596 -26.018 10.523 1.00 76.31 420 ASP A O 1
ATOM 3463 N N . THR A 1 421 ? -40.303 -27.759 9.147 1.00 72.56 421 THR A N 1
ATOM 3464 C CA . THR A 1 421 ? -41.313 -28.618 9.776 1.00 72.56 421 THR A CA 1
ATOM 3465 C C . THR A 1 421 ? -40.936 -29.088 11.185 1.00 72.56 421 THR A C 1
ATOM 3467 O O . THR A 1 421 ? -41.825 -29.481 11.943 1.00 72.56 421 THR A O 1
ATOM 3470 N N . ASN A 1 422 ? -39.655 -29.040 11.575 1.00 69.12 422 ASN A N 1
ATOM 3471 C CA . ASN A 1 422 ? -39.205 -29.502 12.896 1.00 69.12 422 ASN A CA 1
ATOM 3472 C C . ASN A 1 422 ? -39.568 -28.517 14.017 1.00 69.12 422 ASN A C 1
ATOM 3474 O O . ASN A 1 422 ? -39.728 -28.917 15.172 1.00 69.12 422 ASN A O 1
ATOM 3478 N N . SER A 1 423 ? -39.751 -27.240 13.677 1.00 74.50 423 SER A N 1
ATOM 3479 C CA . SER A 1 423 ? -40.164 -26.177 14.601 1.00 74.50 423 SER A CA 1
ATOM 3480 C C . SER A 1 423 ? -41.578 -26.380 15.178 1.00 74.50 423 SER A C 1
ATOM 3482 O O . SER A 1 423 ? -41.898 -25.858 16.246 1.00 74.50 423 SER A O 1
ATOM 3484 N N . LYS A 1 424 ? -42.422 -27.200 14.531 1.00 75.25 424 LYS A N 1
ATOM 3485 C CA . LYS A 1 424 ? -43.802 -27.485 14.963 1.00 75.25 424 LYS A CA 1
ATOM 3486 C C . LYS A 1 424 ? -43.879 -28.110 16.361 1.00 75.25 424 LYS A C 1
ATOM 3488 O O . LYS A 1 424 ? -44.706 -27.704 17.165 1.00 75.25 424 LYS A O 1
ATOM 3493 N N . LEU A 1 425 ? -42.954 -29.017 16.684 1.00 78.12 425 LEU A N 1
ATOM 3494 C CA . LEU A 1 425 ? -42.846 -29.628 18.016 1.00 78.12 425 LEU A CA 1
ATOM 3495 C C . LEU A 1 425 ? -42.507 -28.609 19.114 1.00 78.12 425 LEU A C 1
ATOM 3497 O O . LEU A 1 425 ? -42.942 -28.770 20.252 1.00 78.12 425 LEU A O 1
ATOM 3501 N N . LEU A 1 426 ? -41.718 -27.578 18.790 1.00 79.38 426 LEU A N 1
ATOM 3502 C CA . LEU A 1 426 ? -41.412 -26.495 19.727 1.00 79.38 426 LEU A CA 1
ATOM 3503 C C . LEU A 1 426 ? -42.637 -25.604 19.937 1.00 79.38 426 LEU A C 1
ATOM 3505 O O . LEU A 1 426 ? -42.939 -25.274 21.083 1.00 79.38 426 LEU A O 1
ATOM 3509 N N . LYS A 1 427 ? -43.370 -25.294 18.858 1.00 82.06 427 LYS A N 1
ATOM 3510 C CA . LYS A 1 427 ? -44.626 -24.536 18.925 1.00 82.06 427 LYS A CA 1
ATOM 3511 C C . LYS A 1 427 ? -45.632 -25.207 19.855 1.00 82.06 427 LYS A C 1
ATOM 3513 O O . LYS A 1 427 ? -46.081 -24.597 20.820 1.00 82.06 427 LYS A O 1
ATOM 3518 N N . ASP A 1 428 ? -45.899 -26.487 19.603 1.00 82.75 428 ASP A N 1
ATOM 3519 C CA . ASP A 1 428 ? -46.928 -27.247 20.315 1.00 82.75 428 ASP A CA 1
ATOM 3520 C C . ASP A 1 428 ? -46.636 -27.404 21.809 1.00 82.75 428 ASP A C 1
ATOM 3522 O O . ASP A 1 428 ? -47.555 -27.560 22.609 1.00 82.75 428 ASP A O 1
ATOM 3526 N N . LYS A 1 429 ? -45.357 -27.352 22.189 1.00 83.00 429 LYS A N 1
ATOM 3527 C CA . LYS A 1 429 ? -44.908 -27.578 23.561 1.00 83.00 429 LYS A CA 1
ATOM 3528 C C . LYS A 1 429 ? -44.735 -26.302 24.386 1.00 83.00 429 LYS A C 1
ATOM 3530 O O . LYS A 1 429 ? -44.820 -26.385 25.606 1.00 83.00 429 LYS A O 1
ATOM 3535 N N . TYR A 1 430 ? -44.426 -25.170 23.754 1.00 82.38 430 TYR A N 1
ATOM 3536 C CA . TYR A 1 430 ? -43.979 -23.966 24.468 1.00 82.38 430 TYR A CA 1
ATOM 3537 C C . TYR A 1 430 ? -44.699 -22.675 24.065 1.00 82.38 430 TYR A C 1
ATOM 3539 O O . TYR A 1 430 ? -44.540 -21.683 24.763 1.00 82.38 430 TYR A O 1
ATOM 3547 N N . CYS A 1 431 ? -45.452 -22.666 22.960 1.00 82.88 431 CYS A N 1
ATOM 3548 C CA . CYS A 1 431 ? -45.981 -21.438 22.350 1.00 82.88 431 CYS A CA 1
ATOM 3549 C C . CYS A 1 431 ? -47.508 -21.418 22.195 1.00 82.88 431 CYS A C 1
ATOM 3551 O O . CYS A 1 431 ? -48.033 -20.520 21.545 1.00 82.88 431 CYS A O 1
ATOM 3553 N N . ASN A 1 432 ? -48.203 -22.427 22.731 1.00 70.75 432 ASN A N 1
ATOM 3554 C CA . ASN A 1 432 ? -49.659 -22.588 22.633 1.00 70.75 432 ASN A CA 1
ATOM 3555 C C . ASN A 1 432 ? -50.390 -22.310 23.968 1.00 70.75 432 ASN A C 1
ATOM 3557 O O . ASN A 1 432 ? -51.534 -22.734 24.132 1.00 70.75 432 ASN A O 1
ATOM 3561 N N . GLU A 1 433 ? -49.739 -21.621 24.905 1.00 57.97 433 GLU A N 1
ATOM 3562 C CA . GLU A 1 433 ? -50.363 -20.996 26.086 1.00 57.97 433 GLU A CA 1
ATOM 3563 C C . GLU A 1 433 ? -50.405 -19.482 25.881 1.00 57.97 433 GLU A C 1
ATOM 3565 O O . GLU A 1 433 ? -51.416 -18.869 26.297 1.00 57.97 433 GLU A O 1
#

Secondary structure (DSSP, 8-state):
---------EEE----------------TT---------S--EEEEEEETTEEEEEESS---TT-HHHHHHHHHH--SEEEEEEETTEEEEEEEESSSS--EEEEEPPTT-SSPEEEEEETTEEEEEEEEE-TTS-EEEEEEEETTEEEEEEEE-TTS-EE----SEE--EESSTT--HHHHHHHH----HHHHHTT--EEEEEEEEE-TTS-EEEEEEEEE-GGGHHHHHHHHHHTGGGEE-EEETTEEE-EEEEEEEEEESS--HHHHHHHHHHHHHHHHHHTT-HHHHHHHHHHHHHH-TT-HHHHHHHHHHHHHHT-HHHHHHHHHHHHHTT-TTHHHHHHHH--HHHHHHHHHHHHHHHHHTT-HHHHHHHHHHHHHH-GGG-HHHHHHHHHHHHHTT-HHHHHHHHHHHHHTT-GGGHHHHHHHS--

=== Feature glossary ===
The record interleaves many kinds of information about one protein. Here is each kind framed as the question it answers.

Q: What known structures does this most resemble?
A: Structural nearest neighbors (via Foldseek easy-search vs the PDB). Reported per hit: target PDB id, E-value, and alignment TM-score. A TM-score above ~0.5 is the conventional threshold for 'same fold'.

Q: Where is each backbone atom in 3D?
A: The mmCIF table is the protein's shape written out atom by atom. For each backbone N, Cα, C, and carbonyl O, it records an (x, y, z) coordinate triple in Å plus the residue type, chain letter, and residue number.

Q: What are the backbone torsion angles?
A: The φ/ψ torsion pair specifies the backbone conformation at each residue. φ rotates about the N–Cα bond, ψ about the Cα–C bond. Steric clashes forbid most of the (φ, ψ) plane — the allowed regions (α-helix basin, β-sheet basin, left-handed helix) are the Ramachandran-allowed regions.

Q: Which residues are buried vs exposed?
A: Solvent-accessible surface area (SASA) is the area in Å² traced out by the centre of a 1.4 Å probe sphere (a water molecule) rolled over the protein's van der Waals surface (Shrake–Rupley / Lee–Richards construction). Buried residues have near-zero SASA; fully exposed residues can exceed 200 Å². The total SASA scales roughly with the number of surface residues.

Q: How confident is the AlphaFold model at each residue?
A: pLDDT is the predicted lDDT-Cα score: AlphaFold's confidence that the local environment of each residue (all inter-atomic distances within 15 Å) is correctly placed. It is a per-residue number between 0 and 100, with higher meaning more reliable.

Q: What does the local fold look like, residue by residue?
A: 3Di is Foldseek's structural alphabet. Each residue is assigned one of twenty discrete states based on how its Cα sits relative to its spatial (not sequential) neighbors. Aligning 3Di strings finds structural homologs roughly as well as full 3D superposition, but orders of magnitude faster.

Q: How big and how compact is the whole molecule?
A: Radius of gyration (Rg) is the root-mean-square distance of Cα atoms from their centroid — a single number for overall size and compactness. A globular domain of N residues has Rg ≈ 2.2·N^0.38 Å; an extended or disordered chain has a much larger Rg. The Cα contact count is the number of residue pairs whose Cα atoms are within 8 Å and are more than four positions apart in sequence — a standard proxy for tertiary packing density. The bounding box is the smallest axis-aligned box enclosing all Cα atoms.

Q: Which residues are in helices, strands, or loops?
A: DSSP 8-state secondary structure assigns each residue one of H (α-helix), G (3₁₀-helix), I (π-helix), E (extended β-strand), B (isolated β-bridge), T (hydrogen-bonded turn), S (bend), or '-' (coil). The assignment is computed from backbone hydrogen-bond geometry via the Kabsch–Sander algorithm.

Q: How mobile is each atom in the crystal?
A: Crystallographic B-factors measure how much each atom's electron density is smeared out, in Å². They rise in mobile loops and surface residues and fall in the buried interior. In AlphaFold models this column is repurposed to hold pLDDT instead.

Q: What if only a Cα trace is available?
A: P-SEA three-state annotation labels each residue as helix, strand, or coil based purely on the geometry of the Cα trace. It serves as a fallback when the full backbone (and thus DSSP) is unavailable.

Q: What family and function is it annotated with?
A: Database cross-references. InterPro integrates a dozen domain/family signature databases into unified entries with residue-range hits. GO terms attach function/process/location labels with evidence codes. CATH codes position the fold in a four-level structural taxonomy. Organism is the NCBI-taxonomy species name.

Q: Are the domains correctly placed relative to each other?
A: Predicted Aligned Error (PAE) is an AlphaFold confidence matrix: entry (i, j) is the expected error in the position of residue j, in ångströms, when the prediction is superimposed on the true structure at residue i. Low PAE within a block of residues means that block is internally rigid and well-predicted; high PAE between two blocks means their relative placement is uncertain even if each block individually is confident.

Q: What do the diagnostic plots show?
A: Three diagnostic plots accompany the record. The Cα contact map visualizes the tertiary structure as a 2D adjacency matrix (8 Å cutoff, sequence-local contacts suppressed). The Ramachandran plot shows the distribution of backbone (φ, ψ) torsions, with points in the α and β basins reflecting secondary structure content. The PAE plot shows AlphaFold's inter-residue confidence as a color matrix.

Q: What is the amino-acid chain?
A: Primary structure: the covalent order of the twenty standard amino acids along the backbone. Two proteins with the same sequence will (almost always) fold to the same structure; two with 30% identity often share a fold but not the details.

Q: What do the rendered images show?
A: The six renders are orthographic views along the three Cartesian axes in both directions. Representation (cartoon, sticks, or surface) and color scheme (sequence-rainbow or by-chain) vary across proteins so the training set covers all the common visualization conventions.